Protein AF-A0A397DDW4-F1 (afdb_monomer_lite)

Organism: Aphanomyces astaci (NCBI:txid112090)

InterPro domains:
  IPR008775 Phytanoyl-CoA dioxygenase-like [PF05721] (124-252)
  IPR036397 Ribonuclease H superfamily [G3DSA:3.30.420.10] (404-683)

Radius of gyration: 36.3 Å; chains: 1; bounding box: 91×103×100 Å

Secondary structure (DSSP, 8-state):
-----TTTTT-------TTTHHHHHHHSS-HHHHHHHHHHSEEEETTSS-HHHHHHHHHHHHHHHHHTT--TT-GGG--S------EESTTT-TTTTTT--HHHHHHHHHHH-TT-B-GGGSSEE---TT-SSEE-TT-SS-SBEEEEESS-B-TTS-PPEE-TTHHHHHHHHHHHTTTT-EE------SS-----TT--S----HHHHHHHHHHHHTTTS-EE--B-TT-EEEE-TT--EE-----SSS---EE---B-BSS----S-TTSS------S----PPPPHHHHHHHHHHHSPPSS--HHHHHHHHHHHS-------------PPPSS---HHHHHHHHHHHHHHHHTT----HHHHHHHHHHTTS----TT-HHHHHHHHHHHHHHHHHTT---S---S-------HHHHHHHHHHHHHHHHHHHSSSPPPEEEEEEEEEETT-PPSS-S---TT---PPPPSSTT-EEEEEEEEEE-SSS--EEEEEEEEEESEETTEEPS-GGGTS-HHHHHHHHHHHHHHHHHTT-SS-EEEE---TTTTPPPTTS--TTS-HHHHHHHHHHTT--S--TTS-HHHHHHHHHHHHHHH---HHHHHHHTTT-EEEEPPTT-GGG-THHHHHHHHHHHHHHT--TT--HHHHHHHHHHHHHT--HHHHHHHHHHHHHHHHHHHHHHHHHHHHHHTTSSS-----------------------

pLDDT: mean 77.83, std 20.68, range [26.73, 97.94]

Foldseek 3Di:
DDDDDPVCVVPPDDDDDPVVVVVLLPQQDDPVQLVCCLQFQKGKDALLADLVLLVVVVVVVQVVVVVVVQHQPDCVSDDPDDDDQDFAFVVVPPPQVRLNRPSNLNNLCQFQNNPFWDPRLSGQHDDDAQQPDFDALFFQQFRKKKKAWSAFFDVQQWAKKWQTPQLLVLLVVRVVCPPPGWHAHHPPDDDPDPPQPPPPSDPHTRSCVVSVVVCVVRVVRIDGDGHHHSMMMIGQSSIDIDTGDRPDPHDTDMGIGGMGTPDTADQDWPPDDDDDPDDDDPPRDDHRSSSSSSNVSVVPDPPDPDVVVQVVCCVVPVDDDDDDPDDPPDPPCQQQHPDPVLVVQLVVVVVVCVVVVHDDDLVNSLVSCVVVVRHDADPVDPVRVVVSSVSSVVVCVVVVNDDDDDPDDPPPPQPPVLVVLLVVQLVVVLCQCPDPVHAKEKFKDKDKDALQQAPPPPDDDDPPDPDDDDQPPPQKMKIWIWIWIDRPDLFIDIFLIDIDIAADDPNHGDNDRVVVVALVVVLVSLLRRVVVCVVVVHQEYEYEYAPDPSQFAFDPPQDDLPDDLVVLVVLCVVVVNPPDDSPDDSVVSCVSSVVVCVVPTGGPSQVVQVVSNYHYRHDRPPPCLLRLVVVVVVQLSNQLNNPDDSPRDPVNSVVSSVVSVVPPDRNNSVSSNVSSSVVSVVVVVVVVVVVVVVVVVPDPDPDDDDDDDDDDDDDDDDDDDDD

Sequence (723 aa):
MGSTSVQDIIDGNESKDDSQDAEDEEIGLSAEEVAHFIEHGYVLLRNAFPVDTAAACRDFLWNRIEQDGVKQHDCATWPEKHWISESYDDTTGSPWTEVLTPRLKRAMDQVCGEDRWIPSDLTCHWHVDGARYIHHIDSKESGLLPIFLFSDIAPGDGGTALAPGSHKHVAHILAAAKPHGLKGTHETSRGNIPKIPNMTSREGGQVSAAAKGWVNQHKKSWVEVQGRAGDVMLTHPFLIHARSKNCGATVRFMCNPNVGLKEPMQLSHAGQDGEDKDGENSS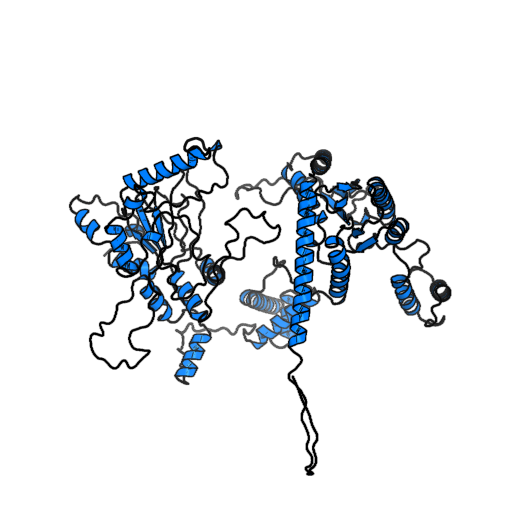SRKHSPVEAAIVQALSEPSTENDRTSVLAEYLATHNLSVVQPPSYTTKHHSRVSDTHAVRALVQRFIRDRCVTRTRTVAKDVLSYLVENHVVAVDDRKVKDYAACLRAVQVFLANQGYERGKRTSTTAYRISKAHEEARDAYVGIMVPTVTHVPRRPVVYLDESFIHHHYSRHSDSLYDPTDDVTTKPKHKGRRYCFIAGILDDGSDVSHLLGLDIFVGGKKNGKVVKDYHSMFNHNYFVQWFGKLLDEVDELGWSSAVFVMDNAKYHKGKPKSTPKETLRKSDLYQACVDNTLTDVAPTDLKSAIWKTLKKHLDEHVLPVVVTMAQARGHHVVYAAPGFSELQPIEIVWANVKGTVGRAYTSTTTFQDVLDRLERAFFELDSEVICNTIKSSTAKLLDLDRTLREAEGVEADGCDEDRNSETSTNDDTSSSSECSGSDN

Structure (mmCIF, N/CA/C/O backbone):
data_AF-A0A397DDW4-F1
#
_entry.id   AF-A0A397DDW4-F1
#
loop_
_atom_site.group_PDB
_atom_site.id
_atom_site.type_symbol
_atom_site.label_atom_id
_atom_site.label_alt_id
_atom_site.label_comp_id
_atom_site.label_asym_id
_atom_site.label_entity_id
_atom_site.label_seq_id
_atom_site.pdbx_PDB_ins_code
_atom_site.Cartn_x
_atom_site.Cartn_y
_atom_site.Cartn_z
_atom_site.occupancy
_atom_site.B_iso_or_equiv
_atom_site.auth_seq_id
_atom_site.auth_comp_id
_atom_site.auth_asym_id
_atom_site.auth_atom_id
_atom_site.pdbx_PDB_model_num
ATOM 1 N N . MET A 1 1 ? 53.591 11.731 -21.687 1.00 35.41 1 MET A N 1
ATOM 2 C CA . MET A 1 1 ? 52.974 10.414 -21.435 1.00 35.41 1 MET A CA 1
ATOM 3 C C . MET A 1 1 ? 51.626 10.704 -20.807 1.00 35.41 1 MET A C 1
ATOM 5 O O . MET A 1 1 ? 51.575 11.033 -19.630 1.00 35.41 1 MET A O 1
ATOM 9 N N . GLY A 1 2 ? 50.605 10.842 -21.654 1.00 32.03 2 GLY A N 1
ATOM 10 C CA . GLY A 1 2 ? 49.288 11.349 -21.270 1.00 32.03 2 GLY A CA 1
ATOM 11 C C . GLY A 1 2 ? 48.412 10.236 -20.709 1.00 32.03 2 GLY A C 1
ATOM 12 O O . GLY A 1 2 ? 48.435 9.125 -21.224 1.00 32.03 2 GLY A O 1
ATOM 13 N N . SER A 1 3 ? 47.691 10.554 -19.637 1.00 30.75 3 SER A N 1
ATOM 14 C CA . SER A 1 3 ? 46.669 9.719 -19.012 1.00 30.75 3 SER A CA 1
ATOM 15 C C . SER A 1 3 ? 45.370 9.869 -19.799 1.00 30.75 3 SER A C 1
ATOM 17 O O . SER A 1 3 ? 44.805 10.960 -19.807 1.00 30.75 3 SER A O 1
ATOM 19 N N . THR A 1 4 ? 44.909 8.801 -20.441 1.00 28.25 4 THR A N 1
ATOM 20 C CA . THR A 1 4 ? 43.599 8.739 -21.106 1.00 28.25 4 THR A CA 1
ATOM 21 C C . THR A 1 4 ? 42.495 8.647 -20.047 1.00 28.25 4 THR A C 1
ATOM 23 O O . THR A 1 4 ? 42.625 7.890 -19.083 1.00 28.25 4 THR A O 1
ATOM 26 N N . SER A 1 5 ? 41.451 9.466 -20.170 1.00 31.28 5 SER A N 1
ATOM 27 C CA . SER A 1 5 ? 40.314 9.523 -19.242 1.00 31.28 5 SER A CA 1
ATOM 28 C C . SER A 1 5 ? 39.250 8.497 -19.641 1.00 31.28 5 SER A C 1
ATOM 30 O O . SER A 1 5 ? 39.088 8.195 -20.816 1.00 31.28 5 SER A O 1
ATOM 32 N N . VAL A 1 6 ? 38.464 8.002 -18.678 1.00 37.81 6 VAL A N 1
ATOM 33 C CA . VAL A 1 6 ? 37.335 7.063 -18.885 1.00 37.81 6 VAL A CA 1
ATOM 34 C C . VAL A 1 6 ? 36.283 7.603 -19.873 1.00 37.81 6 VAL A C 1
ATOM 36 O O . VAL A 1 6 ? 35.559 6.829 -20.490 1.00 37.81 6 VAL A O 1
ATOM 39 N N . GLN A 1 7 ? 36.239 8.922 -20.085 1.00 35.97 7 GLN A N 1
ATOM 40 C CA . GLN A 1 7 ? 35.369 9.554 -21.079 1.00 35.97 7 GLN A CA 1
ATOM 41 C C . GLN A 1 7 ? 35.838 9.317 -22.530 1.00 35.97 7 GLN A C 1
ATOM 43 O O . GLN A 1 7 ? 35.014 9.240 -23.434 1.00 35.97 7 GLN A O 1
ATOM 48 N N . ASP A 1 8 ? 37.138 9.108 -22.755 1.00 35.19 8 ASP A N 1
ATOM 49 C CA . ASP A 1 8 ? 37.711 8.958 -24.101 1.00 35.19 8 ASP A CA 1
ATOM 50 C C . ASP A 1 8 ? 37.418 7.572 -24.715 1.00 35.19 8 ASP A C 1
ATOM 52 O O . ASP A 1 8 ? 37.477 7.406 -25.929 1.00 35.19 8 ASP A O 1
ATOM 56 N N . ILE A 1 9 ? 37.046 6.580 -23.895 1.00 44.28 9 ILE A N 1
ATOM 57 C CA . ILE A 1 9 ? 36.555 5.264 -24.356 1.00 44.28 9 ILE A CA 1
ATOM 58 C C . ILE A 1 9 ? 35.081 5.356 -24.801 1.00 44.28 9 ILE A C 1
ATOM 60 O O . ILE A 1 9 ? 34.620 4.575 -25.632 1.00 44.28 9 ILE A O 1
ATOM 64 N N . ILE A 1 10 ? 34.335 6.336 -24.279 1.00 40.19 10 ILE A N 1
ATOM 65 C CA . ILE A 1 10 ? 32.911 6.539 -24.577 1.00 40.19 10 ILE A CA 1
ATOM 66 C C . ILE A 1 10 ? 32.726 7.364 -25.865 1.00 40.19 10 ILE A C 1
ATOM 68 O O . ILE A 1 10 ? 31.814 7.070 -26.640 1.00 40.19 10 ILE A O 1
ATOM 72 N N . ASP A 1 11 ? 33.628 8.315 -26.141 1.00 34.88 11 ASP A N 1
ATOM 73 C CA . ASP A 1 11 ? 33.507 9.299 -27.231 1.00 34.88 11 ASP A CA 1
ATOM 74 C C . ASP A 1 11 ? 34.416 9.035 -28.456 1.00 34.88 11 ASP A C 1
ATOM 76 O O . ASP A 1 11 ? 34.751 9.963 -29.194 1.00 34.88 11 ASP A O 1
ATOM 80 N N . GLY A 1 12 ? 34.806 7.781 -28.718 1.00 32.56 12 GLY A N 1
ATOM 81 C CA . GLY A 1 12 ? 35.641 7.393 -29.866 1.00 32.56 12 GLY A CA 1
ATOM 82 C C . GLY A 1 12 ? 34.987 7.654 -31.232 1.00 32.56 12 GLY A C 1
ATOM 83 O O . GLY A 1 12 ? 34.450 6.745 -31.858 1.00 32.56 12 GLY A O 1
ATOM 84 N N . ASN A 1 13 ? 35.035 8.901 -31.695 1.00 39.44 13 ASN A N 1
ATOM 85 C CA . ASN A 1 13 ? 34.638 9.329 -33.030 1.00 39.44 13 ASN A CA 1
ATOM 86 C C . ASN A 1 13 ? 35.902 9.476 -33.890 1.00 39.44 13 ASN A C 1
ATOM 88 O O . ASN A 1 13 ? 36.401 10.580 -34.096 1.00 39.44 13 ASN A O 1
ATOM 92 N N . GLU A 1 14 ? 36.432 8.354 -34.373 1.00 34.91 14 GLU A N 1
ATOM 93 C CA . GLU A 1 14 ? 37.382 8.346 -35.485 1.00 34.91 14 GLU A CA 1
ATOM 94 C C . GLU A 1 14 ? 36.727 7.648 -36.675 1.00 34.91 14 GLU A C 1
ATOM 96 O O . GLU A 1 14 ? 36.170 6.558 -36.556 1.00 34.91 14 GLU A O 1
ATOM 101 N N . SER A 1 15 ? 36.754 8.320 -37.825 1.00 40.53 15 SER A N 1
ATOM 102 C CA . SER A 1 15 ? 36.339 7.777 -39.115 1.00 40.53 15 SER A CA 1
ATOM 103 C C . SER A 1 15 ? 37.179 6.538 -39.434 1.00 40.53 15 SER A C 1
ATOM 105 O O . SER A 1 15 ? 38.348 6.681 -39.801 1.00 40.53 15 SER A O 1
ATOM 107 N N . LYS A 1 16 ? 36.603 5.345 -39.257 1.00 35.72 16 LYS A N 1
ATOM 108 C CA . LYS A 1 16 ? 37.240 4.072 -39.603 1.00 35.72 16 LYS A CA 1
ATOM 109 C C . LYS A 1 16 ? 37.027 3.734 -41.079 1.00 35.72 16 LYS A C 1
ATOM 111 O O . LYS A 1 16 ? 36.010 4.074 -41.672 1.00 35.72 16 LYS A O 1
ATOM 116 N N . ASP A 1 17 ? 38.068 3.130 -41.635 1.00 35.28 17 ASP A N 1
ATOM 117 C CA . ASP A 1 17 ? 38.225 2.653 -43.006 1.00 35.28 17 ASP A CA 1
ATOM 118 C C . ASP A 1 17 ? 37.384 1.380 -43.229 1.00 35.28 17 ASP A C 1
ATOM 120 O O . ASP A 1 17 ? 37.398 0.496 -42.372 1.00 35.28 17 ASP A O 1
ATOM 124 N N . ASP A 1 18 ? 36.702 1.257 -44.376 1.00 39.84 18 ASP A N 1
ATOM 125 C CA . ASP A 1 18 ? 35.779 0.147 -44.731 1.00 39.84 18 ASP A CA 1
ATOM 126 C C . ASP A 1 18 ? 36.441 -1.255 -44.678 1.00 39.84 18 ASP A C 1
ATOM 128 O O . ASP A 1 18 ? 35.776 -2.285 -44.781 1.00 39.84 18 ASP A O 1
ATOM 132 N N . SER A 1 19 ? 37.770 -1.322 -44.535 1.00 42.03 19 SER A N 1
ATOM 133 C CA . SER A 1 19 ? 38.543 -2.560 -44.396 1.00 42.03 19 SER A CA 1
ATOM 134 C C . SER A 1 19 ? 38.535 -3.147 -42.974 1.00 42.03 19 SER A C 1
ATOM 136 O O . SER A 1 19 ? 38.816 -4.333 -42.809 1.00 42.03 19 SER A O 1
ATOM 138 N N . GLN A 1 20 ? 38.186 -2.349 -41.957 1.00 44.66 20 GLN A N 1
ATOM 139 C CA . GLN A 1 20 ? 38.229 -2.729 -40.539 1.00 44.66 20 GLN A CA 1
ATOM 140 C C . GLN A 1 20 ? 36.909 -3.340 -40.036 1.00 44.66 20 GLN A C 1
ATOM 142 O O . GLN A 1 20 ? 36.914 -4.139 -39.100 1.00 44.66 20 GLN A O 1
ATOM 147 N N . ASP A 1 21 ? 35.793 -3.039 -40.707 1.00 45.31 21 ASP A N 1
ATOM 148 C CA . ASP A 1 21 ? 34.467 -3.573 -40.374 1.00 45.31 21 ASP A CA 1
ATOM 149 C C . ASP A 1 21 ? 34.369 -5.096 -40.593 1.00 45.31 21 ASP A C 1
ATOM 151 O O . ASP A 1 21 ? 33.673 -5.785 -39.848 1.00 45.31 21 ASP A O 1
ATOM 155 N N . ALA A 1 22 ? 35.129 -5.651 -41.546 1.00 45.62 22 ALA A N 1
ATOM 156 C CA . ALA A 1 22 ? 35.159 -7.092 -41.811 1.00 45.62 22 ALA A CA 1
ATOM 157 C C . ALA A 1 22 ? 35.929 -7.902 -40.743 1.00 45.62 22 ALA A C 1
ATOM 159 O O . ALA A 1 22 ? 35.551 -9.037 -40.455 1.00 45.62 22 ALA A O 1
ATOM 160 N N . GLU A 1 23 ? 36.980 -7.333 -40.133 1.00 48.09 23 GLU A N 1
ATOM 161 C CA . GLU A 1 23 ? 37.709 -7.965 -39.015 1.00 48.09 23 GLU A CA 1
ATOM 162 C C . GLU A 1 23 ? 36.935 -7.826 -37.691 1.00 48.09 23 GLU A C 1
ATOM 164 O O . GLU A 1 23 ? 36.869 -8.775 -36.905 1.00 48.09 23 GLU A O 1
ATOM 169 N N . ASP A 1 24 ? 36.277 -6.681 -37.463 1.00 51.22 24 ASP A N 1
ATOM 170 C CA . ASP A 1 24 ? 35.440 -6.450 -36.279 1.00 51.22 24 ASP A CA 1
ATOM 171 C C . ASP A 1 24 ? 34.172 -7.342 -36.290 1.00 51.22 24 ASP A C 1
ATOM 173 O O . ASP A 1 24 ? 33.720 -7.790 -35.230 1.00 51.22 24 ASP A O 1
ATOM 177 N N . GLU A 1 25 ? 33.608 -7.671 -37.462 1.00 51.16 25 GLU A N 1
ATOM 178 C CA . GLU A 1 25 ? 32.506 -8.639 -37.586 1.00 51.16 25 GLU A CA 1
ATOM 179 C C . GLU A 1 25 ? 32.879 -10.045 -37.083 1.00 51.16 25 GLU A C 1
ATOM 181 O O . GLU A 1 25 ? 32.011 -10.748 -36.555 1.00 51.16 25 GLU A O 1
ATOM 186 N N . GLU A 1 26 ? 34.145 -10.467 -37.184 1.00 60.19 26 GLU A N 1
ATOM 187 C CA . GLU A 1 26 ? 34.597 -11.828 -36.858 1.00 60.19 26 GLU A CA 1
ATOM 188 C C . GLU A 1 26 ? 34.862 -12.061 -35.357 1.00 60.19 26 GLU A C 1
ATOM 190 O O . GLU A 1 26 ? 34.679 -13.179 -34.872 1.00 60.19 26 GLU A O 1
ATOM 195 N N . ILE A 1 27 ? 35.214 -11.021 -34.593 1.00 74.81 27 ILE A N 1
ATOM 196 C CA . ILE A 1 27 ? 35.780 -11.164 -33.235 1.00 74.81 27 ILE A CA 1
ATOM 197 C C . ILE A 1 27 ? 34.718 -11.225 -32.117 1.00 74.81 27 ILE A C 1
ATOM 199 O O . ILE A 1 27 ? 34.970 -11.815 -31.065 1.00 74.81 27 ILE A O 1
ATOM 203 N N . GLY A 1 28 ? 33.511 -10.685 -32.328 1.00 87.31 28 GLY A N 1
ATOM 204 C CA . GLY A 1 28 ? 32.496 -10.584 -31.268 1.00 87.31 28 GLY A CA 1
ATOM 205 C C . GLY A 1 28 ? 32.847 -9.472 -30.272 1.00 87.31 28 GLY A C 1
ATOM 206 O O . GLY A 1 28 ? 32.670 -8.299 -30.605 1.00 87.31 28 GLY A O 1
ATOM 207 N N . LEU A 1 29 ? 33.327 -9.853 -29.081 1.00 93.19 29 LEU A N 1
ATOM 208 C CA . LEU A 1 29 ? 33.891 -8.983 -28.040 1.00 93.19 29 LEU A CA 1
ATOM 209 C C . LEU A 1 29 ? 35.424 -9.063 -28.006 1.00 93.19 29 LEU A C 1
ATOM 211 O O . LEU A 1 29 ? 36.008 -10.148 -28.102 1.00 93.19 29 LEU A O 1
ATOM 215 N N . SER A 1 30 ? 36.078 -7.925 -27.778 1.00 93.00 30 SER A N 1
ATOM 216 C CA . SER A 1 30 ? 37.514 -7.852 -27.499 1.00 93.00 30 SER A CA 1
ATOM 217 C C . SER A 1 30 ? 37.864 -8.407 -26.108 1.00 93.00 30 SER A C 1
ATOM 219 O O . SER A 1 30 ? 37.010 -8.595 -25.236 1.00 93.00 30 SER A O 1
ATOM 221 N N . ALA A 1 31 ? 39.154 -8.646 -25.856 1.00 91.44 31 ALA A N 1
ATOM 222 C CA . ALA A 1 31 ? 39.618 -9.075 -24.537 1.00 91.44 31 ALA A CA 1
ATOM 223 C C . ALA A 1 31 ? 39.354 -8.012 -23.451 1.00 91.44 31 ALA A C 1
ATOM 225 O O . ALA A 1 31 ? 39.009 -8.358 -22.320 1.00 91.44 31 ALA A O 1
ATOM 226 N N . GLU A 1 32 ? 39.486 -6.728 -23.791 1.00 92.56 32 GLU A N 1
ATOM 227 C CA . GLU A 1 32 ? 39.177 -5.601 -22.907 1.00 92.56 32 GLU A CA 1
ATOM 228 C C . GLU A 1 32 ? 37.679 -5.511 -22.610 1.00 92.56 32 GLU A C 1
ATOM 230 O O . GLU A 1 32 ? 37.295 -5.275 -21.467 1.00 92.56 32 GLU A O 1
ATOM 235 N N . GLU A 1 33 ? 36.833 -5.746 -23.611 1.00 95.50 33 GLU A N 1
ATOM 236 C CA . GLU A 1 33 ? 35.376 -5.778 -23.466 1.00 95.50 33 GLU A CA 1
ATOM 237 C C . GLU A 1 33 ? 34.919 -6.925 -22.556 1.00 95.50 33 GLU A C 1
ATOM 239 O O . GLU A 1 33 ? 34.090 -6.725 -21.664 1.00 95.50 33 GLU A O 1
ATOM 244 N N . VAL A 1 34 ? 35.521 -8.109 -22.701 1.00 95.50 34 VAL A N 1
ATOM 245 C CA . VAL A 1 34 ? 35.291 -9.242 -21.792 1.00 95.50 34 VAL A CA 1
ATOM 246 C C . VAL A 1 34 ? 35.760 -8.914 -20.371 1.00 95.50 34 VAL A C 1
ATOM 248 O O . VAL A 1 34 ? 35.040 -9.185 -19.408 1.00 95.50 34 VAL A O 1
ATOM 251 N N . ALA A 1 35 ? 36.936 -8.301 -20.210 1.00 94.06 35 ALA A N 1
ATOM 252 C CA . ALA A 1 35 ? 37.432 -7.889 -18.896 1.00 94.06 35 ALA A CA 1
ATOM 253 C C . ALA A 1 35 ? 36.522 -6.831 -18.245 1.00 94.06 35 ALA A C 1
ATOM 255 O O . ALA A 1 35 ? 36.223 -6.922 -17.053 1.00 94.06 35 ALA A O 1
ATOM 256 N N . HIS A 1 36 ? 36.021 -5.871 -19.029 1.00 94.88 36 HIS A N 1
ATOM 257 C CA . HIS A 1 36 ? 35.055 -4.872 -18.578 1.00 94.88 36 HIS A CA 1
ATOM 258 C C . HIS A 1 36 ? 33.743 -5.526 -18.127 1.00 94.88 36 HIS A C 1
ATOM 260 O O . HIS A 1 36 ? 33.211 -5.172 -17.073 1.00 94.88 36 HIS A O 1
ATOM 266 N N . PHE A 1 37 ? 33.237 -6.509 -18.878 1.00 97.00 37 PHE A N 1
ATOM 267 C CA . PHE A 1 37 ? 32.050 -7.270 -18.493 1.00 97.00 37 PHE A CA 1
ATOM 268 C C . PHE A 1 37 ? 32.241 -7.995 -17.156 1.00 97.00 37 PHE A C 1
ATOM 270 O O . PHE A 1 37 ? 31.369 -7.910 -16.294 1.00 97.00 37 PHE A O 1
ATOM 277 N N . ILE A 1 38 ? 33.381 -8.658 -16.943 1.00 95.56 38 ILE A N 1
ATOM 278 C CA . ILE A 1 38 ? 33.684 -9.346 -15.677 1.00 95.56 38 ILE A CA 1
ATOM 279 C C . ILE A 1 38 ? 33.717 -8.345 -14.514 1.00 95.56 38 ILE A C 1
ATOM 281 O O . ILE A 1 38 ? 33.096 -8.564 -13.468 1.00 95.56 38 ILE A O 1
ATOM 285 N N . GLU A 1 39 ? 34.398 -7.214 -14.705 1.00 94.12 39 GLU A N 1
ATOM 286 C CA . GLU A 1 39 ? 34.600 -6.227 -13.648 1.00 94.12 39 GLU A CA 1
ATOM 287 C C . GLU A 1 39 ? 33.316 -5.468 -13.293 1.00 94.12 39 GLU A C 1
ATOM 289 O O . GLU A 1 39 ? 32.960 -5.346 -12.118 1.00 94.12 39 GLU A O 1
ATOM 294 N N . HIS A 1 40 ? 32.591 -4.984 -14.301 1.00 94.00 40 HIS A N 1
ATOM 295 C CA . HIS A 1 40 ? 31.468 -4.063 -14.125 1.00 94.00 40 HIS A CA 1
ATOM 296 C C . HIS A 1 40 ? 30.095 -4.718 -14.289 1.00 94.00 40 HIS A C 1
ATOM 298 O O . HIS A 1 40 ? 29.095 -4.143 -13.851 1.00 94.00 40 HIS A O 1
ATOM 304 N N . GLY A 1 41 ? 30.045 -5.926 -14.850 1.00 95.06 41 GLY A N 1
ATOM 305 C CA . GLY A 1 41 ? 28.834 -6.720 -15.047 1.00 95.06 41 GLY A CA 1
ATOM 306 C C . GLY A 1 41 ? 28.053 -6.360 -16.309 1.00 95.06 41 GLY A C 1
ATOM 307 O O . GLY A 1 41 ? 26.930 -6.826 -16.466 1.00 95.06 41 GLY A O 1
ATOM 308 N N . TYR A 1 42 ? 28.597 -5.521 -17.192 1.00 97.06 42 TYR A N 1
ATOM 309 C CA . TYR A 1 42 ? 27.965 -5.172 -18.464 1.00 97.06 42 TYR A CA 1
ATOM 310 C C . TYR A 1 42 ? 28.994 -4.794 -19.535 1.00 97.06 42 TYR A C 1
ATOM 312 O O . TYR A 1 42 ? 30.112 -4.388 -19.207 1.00 97.06 42 TYR A O 1
ATOM 320 N N . VAL A 1 43 ? 28.607 -4.898 -20.807 1.00 97.25 43 VAL A N 1
ATOM 321 C CA . VAL A 1 43 ? 29.379 -4.408 -21.958 1.00 97.25 43 VAL A CA 1
ATOM 322 C C . VAL A 1 43 ? 28.456 -4.078 -23.133 1.00 97.25 43 VAL A C 1
ATOM 324 O O . VAL A 1 43 ? 27.456 -4.763 -23.349 1.00 97.25 43 VAL A O 1
ATOM 327 N N . LEU A 1 44 ? 28.769 -3.017 -23.880 1.00 96.38 44 LEU A N 1
ATOM 328 C CA . LEU A 1 44 ? 28.002 -2.597 -25.053 1.00 96.38 44 LEU A CA 1
ATOM 329 C C . LEU A 1 44 ? 28.623 -3.191 -26.319 1.00 96.38 44 LEU A C 1
ATOM 331 O O . LEU A 1 44 ? 29.704 -2.774 -26.720 1.00 96.38 44 LEU A O 1
ATOM 335 N N . LEU A 1 45 ? 27.914 -4.104 -26.978 1.00 96.12 45 LEU A N 1
ATOM 336 C CA . LEU A 1 45 ? 28.268 -4.574 -28.312 1.00 96.12 45 LEU A CA 1
ATOM 337 C C . LEU A 1 45 ? 27.700 -3.593 -29.342 1.00 96.12 45 LEU A C 1
ATOM 339 O O . LEU A 1 45 ? 26.495 -3.587 -29.614 1.00 96.12 45 LEU A O 1
ATOM 343 N N . ARG A 1 46 ? 28.570 -2.739 -29.886 1.00 94.19 46 ARG A N 1
ATOM 344 C CA . ARG A 1 46 ? 28.186 -1.762 -30.912 1.00 94.19 46 ARG A CA 1
ATOM 345 C C . ARG A 1 46 ? 27.890 -2.446 -32.242 1.00 94.19 46 ARG A C 1
ATOM 347 O O . ARG A 1 46 ? 28.587 -3.391 -32.607 1.00 94.19 46 ARG A O 1
ATOM 354 N N . ASN A 1 47 ? 26.896 -1.935 -32.969 1.00 92.62 47 ASN A N 1
ATOM 355 C CA . ASN A 1 47 ? 26.474 -2.451 -34.275 1.00 92.62 47 ASN A CA 1
ATOM 356 C C . ASN A 1 47 ? 26.263 -3.979 -34.253 1.00 92.62 47 ASN A C 1
ATOM 358 O O . ASN A 1 47 ? 26.674 -4.697 -35.164 1.00 92.62 47 ASN A O 1
ATOM 362 N N . ALA A 1 48 ? 25.659 -4.493 -33.179 1.00 94.12 48 ALA A N 1
ATOM 363 C CA . ALA A 1 48 ? 25.394 -5.917 -33.011 1.00 94.12 48 ALA A CA 1
ATOM 364 C C . ALA A 1 48 ? 24.467 -6.460 -34.109 1.00 94.12 48 ALA A C 1
ATOM 366 O O . ALA A 1 48 ? 24.592 -7.621 -34.496 1.00 94.12 48 ALA A O 1
ATOM 367 N N . PHE A 1 49 ? 23.559 -5.628 -34.620 1.00 94.31 49 PHE A N 1
ATOM 368 C CA . PHE A 1 49 ? 22.715 -5.911 -35.777 1.00 94.31 49 PHE A CA 1
ATOM 369 C C . PHE A 1 49 ? 22.475 -4.638 -36.611 1.00 94.31 49 PHE A C 1
ATOM 371 O O . PHE A 1 49 ? 22.666 -3.532 -36.100 1.00 94.31 49 PHE A O 1
ATOM 378 N N . PRO A 1 50 ? 22.077 -4.758 -37.893 1.00 95.25 50 PRO A N 1
ATOM 379 C CA . PRO A 1 50 ? 21.936 -3.601 -38.773 1.00 95.25 50 PRO A CA 1
ATOM 380 C C . PRO A 1 50 ? 20.904 -2.579 -38.279 1.00 95.25 50 PRO A C 1
ATOM 382 O O . PRO A 1 50 ? 19.822 -2.932 -37.801 1.00 95.25 50 PRO A O 1
ATOM 385 N N . VAL A 1 51 ? 21.201 -1.293 -38.488 1.00 95.12 51 VAL A N 1
ATOM 386 C CA . VAL A 1 51 ? 20.293 -0.173 -38.171 1.00 95.12 51 VAL A CA 1
ATOM 387 C C . VAL A 1 51 ? 18.957 -0.306 -38.915 1.00 95.12 51 VAL A C 1
ATOM 389 O O . VAL A 1 51 ? 17.904 0.012 -38.360 1.00 95.12 51 VAL A O 1
ATOM 392 N N . ASP A 1 52 ? 18.982 -0.826 -40.143 1.00 95.62 52 ASP A N 1
ATOM 393 C CA . ASP A 1 52 ? 17.779 -1.063 -40.947 1.00 95.62 52 ASP A CA 1
ATOM 394 C C . ASP A 1 52 ? 16.907 -2.180 -40.358 1.00 95.62 52 ASP A C 1
ATOM 396 O O . ASP A 1 52 ? 15.684 -2.048 -40.316 1.00 95.62 52 ASP A O 1
ATOM 400 N N . THR A 1 53 ? 17.513 -3.236 -39.803 1.00 94.56 53 THR A N 1
ATOM 401 C CA . THR A 1 53 ? 16.789 -4.270 -39.049 1.00 94.56 53 THR A CA 1
ATOM 402 C C . THR A 1 53 ? 16.158 -3.667 -37.792 1.00 94.56 53 THR A C 1
ATOM 404 O O . THR A 1 53 ? 14.990 -3.926 -37.501 1.00 94.56 53 THR A O 1
ATOM 407 N N . ALA A 1 54 ? 16.873 -2.786 -37.080 1.00 94.69 54 ALA A N 1
ATOM 408 C CA . ALA A 1 54 ? 16.307 -2.051 -35.949 1.00 94.69 54 ALA A CA 1
ATOM 409 C C . ALA A 1 54 ? 15.101 -1.189 -36.364 1.00 94.69 54 ALA A C 1
ATOM 411 O O . ALA A 1 54 ? 14.099 -1.146 -35.649 1.00 94.69 54 ALA A O 1
ATOM 412 N N . ALA A 1 55 ? 15.177 -0.527 -37.523 1.00 95.75 55 ALA A N 1
ATOM 413 C CA . ALA A 1 55 ? 14.072 0.243 -38.086 1.00 95.75 55 ALA A CA 1
ATOM 414 C C . ALA A 1 55 ? 12.867 -0.637 -38.430 1.00 95.75 55 ALA A C 1
ATOM 416 O O . ALA A 1 55 ? 11.760 -0.328 -37.994 1.00 95.75 55 ALA A O 1
ATOM 417 N N . ALA A 1 56 ? 13.091 -1.773 -39.092 1.00 94.62 56 ALA A N 1
ATOM 418 C CA . ALA A 1 56 ? 12.040 -2.732 -39.407 1.00 94.62 56 ALA A CA 1
ATOM 419 C C . ALA A 1 56 ? 11.337 -3.260 -38.142 1.00 94.62 56 ALA A C 1
ATOM 421 O O . ALA A 1 56 ? 10.110 -3.363 -38.122 1.00 94.62 56 ALA A O 1
ATOM 422 N N . CYS A 1 57 ? 12.079 -3.531 -37.059 1.00 92.44 57 CYS A N 1
ATOM 423 C CA . CYS A 1 57 ? 11.490 -3.907 -35.768 1.00 92.44 57 CYS A CA 1
ATOM 424 C C . CYS A 1 57 ? 10.601 -2.793 -35.191 1.00 92.44 57 CYS A C 1
ATOM 426 O O . CYS A 1 57 ? 9.501 -3.070 -34.708 1.00 92.44 57 CYS A O 1
ATOM 428 N N . ARG A 1 58 ? 11.041 -1.525 -35.245 1.00 93.56 58 ARG A N 1
ATOM 429 C CA . ARG A 1 58 ? 10.223 -0.383 -34.789 1.00 93.56 58 ARG A CA 1
ATOM 430 C C . ARG A 1 58 ? 8.947 -0.241 -35.611 1.00 93.56 58 ARG A C 1
ATOM 432 O O . ARG A 1 58 ? 7.883 -0.058 -35.027 1.00 93.56 58 ARG A O 1
ATOM 439 N N . ASP A 1 59 ? 9.050 -0.345 -36.931 1.00 94.00 59 ASP A N 1
ATOM 440 C CA . ASP A 1 59 ? 7.905 -0.231 -37.835 1.00 94.00 59 ASP A CA 1
ATOM 441 C C . ASP A 1 59 ? 6.907 -1.366 -37.589 1.00 94.00 59 ASP A C 1
ATOM 443 O O . ASP A 1 59 ? 5.701 -1.132 -37.512 1.00 94.00 59 ASP A O 1
ATOM 447 N N . PHE A 1 60 ? 7.397 -2.591 -37.372 1.00 92.19 60 PHE A N 1
ATOM 448 C CA . PHE A 1 60 ? 6.567 -3.730 -36.983 1.00 92.19 60 PHE A CA 1
ATOM 449 C C . PHE A 1 60 ? 5.789 -3.444 -35.689 1.00 92.19 60 PHE A C 1
ATOM 451 O O . PHE A 1 60 ? 4.573 -3.650 -35.630 1.00 92.19 60 PHE A O 1
ATOM 458 N N . LEU A 1 61 ? 6.470 -2.941 -34.654 1.00 90.94 61 LEU A N 1
ATOM 459 C CA . LEU A 1 61 ? 5.842 -2.630 -33.370 1.00 90.94 61 LEU A CA 1
ATOM 460 C C . LEU A 1 61 ? 4.846 -1.476 -33.478 1.00 90.94 61 LEU A C 1
ATOM 462 O O . LEU A 1 61 ? 3.754 -1.584 -32.924 1.00 90.94 61 LEU A O 1
ATOM 466 N N . TRP A 1 62 ? 5.169 -0.407 -34.207 1.00 92.56 62 TRP A N 1
ATOM 467 C CA . TRP A 1 62 ? 4.225 0.685 -34.442 1.00 92.56 62 TRP A CA 1
ATOM 468 C C . TRP A 1 62 ? 2.980 0.207 -35.182 1.00 92.56 62 TRP A C 1
ATOM 470 O O . TRP A 1 62 ? 1.877 0.466 -34.711 1.00 92.56 62 TRP A O 1
ATOM 480 N N . ASN A 1 63 ? 3.136 -0.582 -36.248 1.00 91.94 63 ASN A N 1
ATOM 481 C CA . ASN A 1 63 ? 2.008 -1.163 -36.981 1.00 91.94 63 ASN A CA 1
ATOM 482 C C . ASN A 1 63 ? 1.109 -2.029 -36.088 1.00 91.94 63 ASN A C 1
ATOM 484 O O . ASN A 1 63 ? -0.106 -2.071 -36.287 1.00 91.94 63 ASN A O 1
ATOM 488 N N . ARG A 1 64 ? 1.680 -2.731 -35.100 1.00 90.44 64 ARG A N 1
ATOM 489 C CA . ARG A 1 64 ? 0.895 -3.486 -34.117 1.00 90.44 64 ARG A CA 1
ATOM 490 C C . ARG A 1 64 ? 0.202 -2.568 -33.111 1.00 90.44 64 ARG A C 1
ATOM 492 O O . ARG A 1 64 ? -0.985 -2.758 -32.863 1.00 90.44 64 ARG A O 1
ATOM 499 N N . ILE A 1 65 ? 0.916 -1.603 -32.536 1.00 91.12 65 ILE A N 1
ATOM 500 C CA . ILE A 1 65 ? 0.404 -0.662 -31.524 1.00 91.12 65 ILE A CA 1
ATOM 501 C C . ILE A 1 65 ? -0.722 0.215 -32.101 1.00 91.12 65 ILE A C 1
ATOM 503 O O . ILE A 1 65 ? -1.711 0.496 -31.422 1.00 91.12 65 ILE A O 1
ATOM 507 N N . GLU A 1 66 ? -0.630 0.581 -33.381 1.00 93.38 66 GLU A N 1
ATOM 508 C CA . GLU A 1 66 ? -1.671 1.340 -34.077 1.00 93.38 66 GLU A CA 1
ATOM 509 C C . GLU A 1 66 ? -3.003 0.587 -34.178 1.00 93.38 66 GLU A C 1
ATOM 511 O O . GLU A 1 66 ? -4.060 1.222 -34.131 1.00 93.38 66 GLU A O 1
ATOM 516 N N . GLN A 1 67 ? -2.987 -0.751 -34.236 1.00 91.25 67 GLN A N 1
ATOM 517 C CA . GLN A 1 67 ? -4.212 -1.568 -34.230 1.00 91.25 67 GLN A CA 1
ATOM 518 C C . GLN A 1 67 ? -4.991 -1.436 -32.914 1.00 91.25 67 GLN A C 1
ATOM 520 O O . GLN A 1 67 ? -6.212 -1.589 -32.912 1.00 91.25 67 GLN A O 1
ATOM 525 N N . ASP A 1 68 ? -4.311 -1.066 -31.825 1.00 91.62 68 ASP A N 1
ATOM 526 C CA . ASP A 1 68 ? -4.922 -0.808 -30.517 1.00 91.62 68 ASP A CA 1
ATOM 527 C C . ASP A 1 68 ? -5.325 0.671 -30.340 1.00 91.62 68 ASP A C 1
ATOM 529 O O . ASP A 1 68 ? -5.732 1.097 -29.258 1.00 91.62 68 ASP A O 1
ATOM 533 N N . GLY A 1 69 ? -5.237 1.472 -31.409 1.00 91.62 69 GLY A N 1
ATOM 534 C CA . GLY A 1 69 ? -5.657 2.873 -31.440 1.00 91.62 69 GLY A CA 1
ATOM 535 C C . GLY A 1 69 ? -4.602 3.878 -30.969 1.00 91.62 69 GLY A C 1
ATOM 536 O O . GLY A 1 69 ? -4.915 5.065 -30.869 1.00 91.62 69 GLY A O 1
ATOM 537 N N . VAL A 1 70 ? -3.368 3.437 -30.708 1.00 93.00 70 VAL A N 1
ATOM 538 C CA . VAL A 1 70 ? -2.253 4.293 -30.277 1.00 93.00 70 VAL A CA 1
ATOM 539 C C . VAL A 1 70 ? -1.409 4.678 -31.492 1.00 93.00 70 VAL A C 1
ATOM 541 O O . VAL A 1 70 ? -0.709 3.851 -32.064 1.00 93.00 70 VAL A O 1
ATOM 544 N N . LYS A 1 71 ? -1.475 5.946 -31.902 1.00 90.69 71 LYS A N 1
ATOM 545 C CA . LYS A 1 71 ? -0.888 6.432 -33.160 1.00 90.69 71 LYS A CA 1
ATOM 546 C C . LYS A 1 71 ? 0.488 7.048 -32.953 1.00 90.69 71 LYS A C 1
ATOM 548 O O . LYS A 1 71 ? 0.636 7.941 -32.120 1.00 90.69 71 LYS A O 1
ATOM 553 N N . GLN A 1 72 ? 1.467 6.670 -33.775 1.00 89.75 72 GLN A N 1
ATOM 554 C CA . GLN A 1 72 ? 2.856 7.140 -33.652 1.00 89.75 72 GLN A CA 1
ATOM 555 C C . GLN A 1 72 ? 2.996 8.669 -33.660 1.00 89.75 72 GLN A C 1
ATOM 557 O O . GLN A 1 72 ? 3.813 9.229 -32.932 1.00 89.75 72 GLN A O 1
ATOM 562 N N . HIS A 1 73 ? 2.205 9.357 -34.481 1.00 89.56 73 HIS A N 1
ATOM 563 C CA . HIS A 1 73 ? 2.320 10.804 -34.691 1.00 89.56 73 HIS A CA 1
ATOM 564 C C . HIS A 1 73 ? 1.249 11.630 -33.961 1.00 89.56 73 HIS A C 1
ATOM 566 O O . HIS A 1 73 ? 1.121 12.824 -34.221 1.00 89.56 73 HIS A O 1
ATOM 572 N N . ASP A 1 74 ? 0.489 11.020 -33.046 1.00 89.62 74 ASP A N 1
ATOM 573 C CA . ASP A 1 74 ? -0.544 11.700 -32.259 1.00 89.62 74 ASP A CA 1
ATOM 574 C C . ASP A 1 74 ? -0.458 11.290 -30.784 1.00 89.62 74 ASP A C 1
ATOM 576 O O . ASP A 1 74 ? -1.085 10.324 -30.338 1.00 89.62 74 ASP A O 1
ATOM 580 N N . CYS A 1 75 ? 0.323 12.048 -30.010 1.00 87.56 75 CYS A N 1
ATOM 581 C CA . CYS A 1 75 ? 0.549 11.777 -28.591 1.00 87.56 75 CYS A CA 1
ATOM 582 C C . CYS A 1 75 ? -0.716 11.903 -27.728 1.00 87.56 75 CYS A C 1
ATOM 584 O O . CYS A 1 75 ? -0.733 11.379 -26.615 1.00 87.56 75 CYS A O 1
ATOM 586 N N . ALA A 1 76 ? -1.793 12.530 -28.224 1.00 90.62 76 ALA A N 1
ATOM 587 C CA . ALA A 1 76 ? -3.071 12.570 -27.513 1.00 90.62 76 ALA A CA 1
ATOM 588 C C . ALA A 1 76 ? -3.747 11.189 -27.448 1.00 90.62 76 ALA A C 1
ATOM 590 O O . ALA A 1 76 ? -4.600 10.964 -26.591 1.00 90.62 76 ALA A O 1
ATOM 591 N N . THR A 1 77 ? -3.352 10.256 -28.322 1.00 91.25 77 THR A N 1
ATOM 592 C CA . THR A 1 77 ? -3.833 8.866 -28.309 1.00 91.25 77 THR A CA 1
ATOM 593 C C . THR A 1 77 ? -3.078 7.967 -27.329 1.00 91.25 77 THR A C 1
ATOM 595 O O . THR A 1 77 ? -3.483 6.826 -27.115 1.00 91.25 77 THR A O 1
ATOM 598 N N . TRP A 1 78 ? -1.978 8.439 -26.730 1.00 90.38 78 TRP A N 1
ATOM 599 C CA . TRP A 1 78 ? -1.087 7.583 -25.947 1.00 90.38 78 TRP A CA 1
ATOM 600 C C . TRP A 1 78 ? -1.612 7.390 -24.517 1.00 90.38 78 TRP A C 1
ATOM 602 O O . TRP A 1 78 ? -1.736 8.365 -23.770 1.00 90.38 78 TRP A O 1
ATOM 612 N N . PRO A 1 79 ? -1.903 6.149 -24.087 1.00 87.12 79 PRO A N 1
ATOM 613 C CA . PRO A 1 79 ? -2.334 5.876 -22.721 1.00 87.12 79 PRO A CA 1
ATOM 614 C C . PRO A 1 79 ? -1.153 5.950 -21.738 1.00 87.12 79 PRO A C 1
ATOM 616 O O . PRO A 1 79 ? 0.005 5.788 -22.115 1.00 87.12 79 PRO A O 1
ATOM 619 N N . GLU A 1 80 ? -1.440 6.105 -20.439 1.00 81.06 80 GLU A N 1
ATOM 620 C CA . GLU A 1 80 ? -0.405 6.093 -19.384 1.00 81.06 80 GLU A CA 1
ATOM 621 C C . GLU A 1 80 ? 0.391 4.772 -19.368 1.00 81.06 80 GLU A C 1
ATOM 623 O O . GLU A 1 80 ? 1.574 4.747 -19.024 1.00 81.06 80 GLU A O 1
ATOM 628 N N . LYS A 1 81 ? -0.267 3.658 -19.719 1.00 82.81 81 LYS A N 1
ATOM 629 C CA . LYS A 1 81 ? 0.330 2.325 -19.853 1.00 82.81 81 LYS A CA 1
ATOM 630 C C . LYS A 1 81 ? -0.351 1.568 -20.983 1.00 82.81 81 LYS A C 1
ATOM 632 O O . LYS A 1 81 ? -1.577 1.564 -21.062 1.00 82.81 81 LYS A O 1
ATOM 637 N N . HIS A 1 82 ? 0.444 0.874 -21.783 1.00 82.00 82 HIS A N 1
ATOM 638 C CA . HIS A 1 82 ? -0.016 -0.016 -22.839 1.00 82.00 82 HIS A CA 1
ATOM 639 C C . HIS A 1 82 ? 0.816 -1.298 -22.795 1.00 82.00 82 HIS A C 1
ATOM 641 O O . HIS A 1 82 ? 2.020 -1.233 -22.548 1.00 82.00 82 HIS A O 1
ATOM 647 N N . TRP A 1 83 ? 0.172 -2.449 -22.974 1.00 78.31 83 TRP A N 1
ATOM 648 C CA . TRP A 1 83 ? 0.818 -3.756 -22.889 1.00 78.31 83 TRP A CA 1
ATOM 649 C C . TRP A 1 83 ? 0.611 -4.507 -24.194 1.00 78.31 83 TRP A C 1
ATOM 651 O O . TRP A 1 83 ? -0.527 -4.672 -24.620 1.00 78.31 83 TRP A O 1
ATOM 661 N N . ILE A 1 84 ? 1.704 -5.007 -24.759 1.00 74.94 84 ILE A N 1
ATOM 662 C CA . ILE A 1 84 ? 1.698 -5.961 -25.866 1.00 74.94 84 ILE A CA 1
ATOM 663 C C . ILE A 1 84 ? 1.943 -7.331 -25.236 1.00 74.94 84 ILE A C 1
ATOM 665 O O . ILE A 1 84 ? 2.924 -7.519 -24.516 1.00 74.94 84 ILE A O 1
ATOM 669 N N . SER A 1 85 ? 1.003 -8.253 -25.423 1.00 67.75 85 SER A N 1
ATOM 670 C CA . SER A 1 85 ? 1.072 -9.603 -24.838 1.00 67.75 85 SER A CA 1
ATOM 671 C C . SER A 1 85 ? 1.779 -10.604 -25.750 1.00 67.75 85 SER A C 1
ATOM 673 O O . SER A 1 85 ? 2.188 -11.680 -25.314 1.00 67.75 85 SER A O 1
ATOM 675 N N . GLU A 1 86 ? 1.904 -10.226 -27.016 1.00 73.81 86 GLU A N 1
ATOM 676 C CA . GLU A 1 86 ? 2.520 -10.973 -28.082 1.00 73.81 86 GLU A CA 1
ATOM 677 C C . GLU A 1 86 ? 4.014 -11.136 -27.848 1.00 73.81 86 GLU A C 1
ATOM 679 O O . GLU A 1 86 ? 4.703 -10.340 -27.209 1.00 73.81 86 GLU A O 1
ATOM 684 N N . SER A 1 87 ? 4.485 -12.242 -28.382 1.00 72.31 87 SER A N 1
ATOM 685 C CA . SER A 1 87 ? 5.836 -12.734 -28.295 1.00 72.31 87 SER A CA 1
ATOM 686 C C . SER A 1 87 ? 6.371 -12.772 -29.711 1.00 72.31 87 SER A C 1
ATOM 688 O O . SER A 1 87 ? 5.714 -13.356 -30.570 1.00 72.31 87 SER A O 1
ATOM 690 N N . TYR A 1 88 ? 7.500 -12.112 -29.958 1.00 76.75 88 TYR A N 1
ATOM 691 C CA . TYR A 1 88 ? 8.068 -12.028 -31.298 1.00 76.75 88 TYR A CA 1
ATOM 692 C C . TYR A 1 88 ? 9.309 -12.887 -31.379 1.00 76.75 88 TYR A C 1
ATOM 694 O O . TYR A 1 88 ? 10.299 -12.616 -30.710 1.00 76.75 88 TYR A O 1
ATOM 702 N N . ASP A 1 89 ? 9.233 -13.945 -32.167 1.00 70.12 89 ASP A N 1
ATOM 703 C CA . ASP A 1 89 ? 10.217 -15.013 -32.148 1.00 70.12 89 ASP A CA 1
ATOM 704 C C . ASP A 1 89 ? 10.543 -15.570 -33.527 1.00 70.12 89 ASP A C 1
ATOM 706 O O . ASP A 1 89 ? 10.119 -15.032 -34.551 1.00 70.12 89 ASP A O 1
ATOM 710 N N . ASP A 1 90 ? 11.305 -16.660 -33.557 1.00 70.50 90 ASP A N 1
ATOM 711 C CA . ASP A 1 90 ? 11.669 -17.346 -34.792 1.00 70.50 90 ASP A CA 1
ATOM 712 C C . ASP A 1 90 ? 10.433 -17.782 -35.598 1.00 70.50 90 ASP A C 1
ATOM 714 O O . ASP A 1 90 ? 10.502 -17.885 -36.822 1.00 70.50 90 ASP A O 1
ATOM 718 N N . THR A 1 91 ? 9.282 -17.990 -34.944 1.00 77.56 91 THR A N 1
ATOM 719 C CA . THR A 1 91 ? 8.011 -18.295 -35.619 1.00 77.56 91 THR A CA 1
ATOM 720 C C . THR A 1 91 ? 7.364 -17.057 -36.237 1.00 77.56 91 THR A C 1
ATOM 722 O O . THR A 1 91 ? 6.651 -17.173 -37.234 1.00 77.56 91 THR A O 1
ATOM 725 N N . THR A 1 92 ? 7.646 -15.868 -35.693 1.00 82.06 92 THR A N 1
ATOM 726 C CA . THR A 1 92 ? 7.261 -14.580 -36.294 1.00 82.06 92 THR A CA 1
ATOM 727 C C . THR A 1 92 ? 8.095 -14.287 -37.544 1.00 82.06 92 THR A C 1
ATOM 729 O O . THR A 1 92 ? 7.577 -13.729 -38.511 1.00 82.06 92 THR A O 1
ATOM 732 N N . GLY A 1 93 ? 9.366 -14.701 -37.547 1.00 81.31 93 GLY A N 1
ATOM 733 C CA . GLY A 1 93 ? 10.295 -14.509 -38.660 1.00 81.31 93 GLY A CA 1
ATOM 734 C C . GLY A 1 93 ? 10.924 -13.111 -38.692 1.00 81.31 93 GLY A C 1
ATOM 735 O O . GLY A 1 93 ? 11.025 -12.426 -37.674 1.00 81.31 93 GLY A O 1
ATOM 736 N N . SER A 1 94 ? 11.380 -12.687 -39.873 1.00 84.31 94 SER A N 1
ATOM 737 C CA . SER A 1 94 ? 11.970 -11.357 -40.092 1.00 84.31 94 SER A CA 1
ATOM 738 C C . SER A 1 94 ? 11.005 -10.230 -39.666 1.00 84.31 94 SER A C 1
ATOM 740 O O . SER A 1 94 ? 9.801 -10.341 -39.919 1.00 84.31 94 SER A O 1
ATOM 742 N N . PRO A 1 95 ? 11.485 -9.148 -39.018 1.00 89.06 95 PRO A N 1
ATOM 743 C CA . PRO A 1 95 ? 12.896 -8.800 -38.775 1.00 89.06 95 PRO A CA 1
ATOM 744 C C . PRO A 1 95 ? 13.514 -9.445 -37.521 1.00 89.06 95 PRO A C 1
ATOM 746 O O . PRO A 1 95 ? 14.716 -9.328 -37.290 1.00 89.06 95 PRO A O 1
ATOM 749 N N . TRP A 1 96 ? 12.732 -10.159 -36.710 1.00 86.81 96 TRP A N 1
ATOM 750 C CA . TRP A 1 96 ? 13.154 -10.652 -35.393 1.00 86.81 96 TRP A CA 1
ATOM 751 C C . TRP A 1 96 ? 14.222 -11.744 -35.451 1.00 86.81 96 TRP A C 1
ATOM 753 O O . TRP A 1 96 ? 15.049 -11.829 -34.554 1.00 86.81 96 TRP A O 1
ATOM 763 N N . THR A 1 97 ? 14.267 -12.536 -36.520 1.00 84.75 97 THR A N 1
ATOM 764 C CA . THR A 1 97 ? 15.344 -13.518 -36.742 1.00 84.75 97 THR A CA 1
ATOM 765 C C . THR A 1 97 ? 16.661 -12.873 -37.185 1.00 84.75 97 THR A C 1
ATOM 767 O O . THR A 1 97 ? 17.725 -13.468 -37.031 1.00 84.75 97 THR A O 1
ATOM 770 N N . GLU A 1 98 ? 16.611 -11.664 -37.755 1.00 88.75 98 GLU A N 1
ATOM 771 C CA . GLU A 1 98 ? 17.778 -10.974 -38.328 1.00 88.75 98 GLU A CA 1
ATOM 772 C C . GLU A 1 98 ? 18.605 -10.230 -37.273 1.00 88.75 98 GLU A C 1
ATOM 774 O O . GLU A 1 98 ? 19.783 -9.956 -37.497 1.00 88.75 98 GLU A O 1
ATOM 779 N N . VAL A 1 99 ? 18.032 -9.964 -36.093 1.00 88.94 99 VAL A N 1
ATOM 780 C CA . VAL A 1 99 ? 18.767 -9.368 -34.961 1.00 88.94 99 VAL A CA 1
ATOM 781 C C . VAL A 1 99 ? 19.855 -10.308 -34.423 1.00 88.94 99 VAL A C 1
ATOM 783 O O . VAL A 1 99 ? 20.808 -9.864 -33.787 1.00 88.94 99 VAL A O 1
ATOM 786 N N . LEU A 1 100 ? 19.735 -11.615 -34.688 1.00 87.38 100 LEU A N 1
ATOM 787 C CA . LEU A 1 100 ? 20.660 -12.660 -34.246 1.00 87.38 100 LEU A CA 1
ATOM 788 C C . LEU A 1 100 ? 21.819 -12.852 -35.223 1.00 87.38 100 LEU A C 1
ATOM 790 O O . LEU A 1 100 ? 21.993 -13.922 -35.821 1.00 87.38 100 LEU A O 1
ATOM 794 N N . THR A 1 101 ? 22.636 -11.814 -35.364 1.00 90.88 101 THR A N 1
ATOM 795 C CA . THR A 1 101 ? 23.809 -11.851 -36.239 1.00 90.88 101 THR A CA 1
ATOM 796 C C . THR A 1 101 ? 24.859 -12.855 -35.746 1.00 90.88 101 THR A C 1
ATOM 798 O O . THR A 1 101 ? 24.940 -13.153 -34.548 1.00 90.88 101 THR A O 1
ATOM 801 N N . PRO A 1 102 ? 25.725 -13.367 -36.639 1.00 90.69 102 PRO A N 1
ATOM 802 C CA . PRO A 1 102 ? 26.874 -14.175 -36.235 1.00 90.69 102 PRO A CA 1
ATOM 803 C C . PRO A 1 102 ? 27.760 -13.481 -35.191 1.00 90.69 102 PRO A C 1
ATOM 805 O O . PRO A 1 102 ? 28.251 -14.143 -34.279 1.00 90.69 102 PRO A O 1
ATOM 808 N N . ARG A 1 103 ? 27.917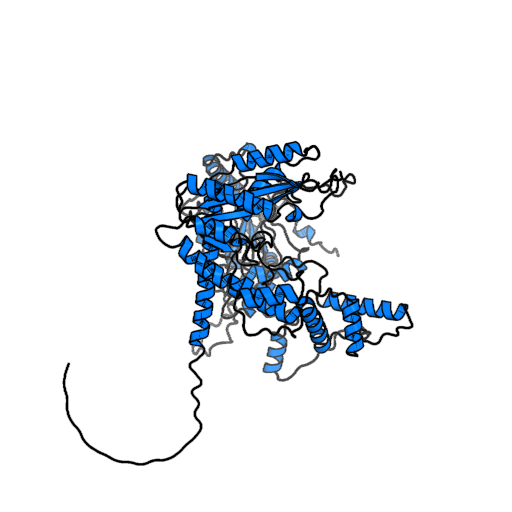 -12.152 -35.283 1.00 92.19 103 ARG A N 1
ATOM 809 C CA . ARG A 1 103 ? 28.681 -11.349 -34.321 1.00 92.19 103 ARG A CA 1
ATOM 810 C C . ARG A 1 103 ? 28.058 -11.387 -32.926 1.00 92.19 103 ARG A C 1
ATOM 812 O O . ARG A 1 103 ? 28.768 -11.652 -31.958 1.00 92.19 103 ARG A O 1
ATOM 819 N N . LEU A 1 104 ? 26.747 -11.161 -32.819 1.00 92.56 104 LEU A N 1
ATOM 820 C CA . LEU A 1 104 ? 26.042 -11.217 -31.537 1.00 92.56 104 LEU A CA 1
ATOM 821 C C . LEU A 1 104 ? 26.113 -12.621 -30.925 1.00 92.56 104 LEU A C 1
ATOM 823 O O . LEU A 1 104 ? 26.423 -12.752 -29.745 1.00 92.56 104 LEU A O 1
ATOM 827 N N . LYS A 1 105 ? 25.901 -13.671 -31.730 1.00 91.75 105 LYS A N 1
ATOM 828 C CA . LYS A 1 105 ? 26.018 -15.066 -31.268 1.00 91.75 105 LYS A CA 1
ATOM 829 C C . LYS A 1 105 ? 27.409 -15.360 -30.706 1.00 91.75 105 LYS A C 1
ATOM 831 O O . LYS A 1 105 ? 27.508 -15.866 -29.595 1.00 91.75 105 LYS A O 1
ATOM 836 N N . ARG A 1 106 ? 28.469 -14.946 -31.412 1.00 91.88 106 ARG A N 1
ATOM 837 C CA . ARG A 1 106 ? 29.857 -15.077 -30.937 1.00 91.88 106 ARG A CA 1
ATOM 838 C C . ARG A 1 106 ? 30.103 -14.331 -29.627 1.00 91.88 106 ARG A C 1
ATOM 840 O O . ARG A 1 106 ? 30.687 -14.903 -28.714 1.00 91.88 106 ARG A O 1
ATOM 847 N N . ALA A 1 107 ? 29.634 -13.089 -29.510 1.00 94.50 107 ALA A N 1
ATOM 848 C CA . ALA A 1 107 ? 29.745 -12.316 -28.272 1.00 94.50 107 ALA A CA 1
ATOM 849 C C . ALA A 1 107 ? 29.056 -13.020 -27.090 1.00 94.50 107 ALA A C 1
ATOM 851 O O . ALA A 1 107 ? 29.577 -13.039 -25.976 1.00 94.50 107 ALA A O 1
ATOM 852 N N . MET A 1 108 ? 27.905 -13.645 -27.340 1.00 93.25 108 MET A N 1
ATOM 853 C CA . MET A 1 108 ? 27.169 -14.423 -26.346 1.00 93.25 108 MET A CA 1
ATOM 854 C C . MET A 1 108 ? 27.873 -15.728 -25.968 1.00 93.25 108 MET A C 1
ATOM 856 O O . MET A 1 108 ? 27.992 -16.026 -24.779 1.00 93.25 108 MET A O 1
ATOM 860 N N . ASP A 1 109 ? 28.415 -16.459 -26.944 1.00 92.75 109 ASP A N 1
ATOM 861 C CA . ASP A 1 109 ? 29.268 -17.630 -26.702 1.00 92.75 109 ASP A CA 1
ATOM 862 C C . ASP A 1 109 ? 30.494 -17.257 -25.859 1.00 92.75 109 ASP A C 1
ATOM 864 O O . ASP A 1 109 ? 30.863 -17.982 -24.934 1.00 92.75 109 ASP A O 1
ATOM 868 N N . GLN A 1 110 ? 31.097 -16.092 -26.115 1.00 93.88 110 GLN A N 1
ATOM 869 C CA . GLN A 1 110 ? 32.232 -15.602 -25.339 1.00 93.88 110 GLN A CA 1
ATOM 870 C C . GLN A 1 110 ? 31.871 -15.350 -23.874 1.00 93.88 110 GLN A C 1
ATOM 872 O O . GLN A 1 110 ? 32.698 -15.672 -23.028 1.00 93.88 110 GLN A O 1
ATOM 877 N N . VAL A 1 111 ? 30.684 -14.812 -23.553 1.00 94.44 111 VAL A N 1
ATOM 878 C CA . VAL A 1 111 ? 30.296 -14.481 -22.162 1.00 94.44 111 VAL A CA 1
ATOM 879 C C . VAL A 1 111 ? 29.638 -15.630 -21.395 1.00 94.44 111 VAL A C 1
ATOM 881 O O . VAL A 1 111 ? 29.882 -15.759 -20.194 1.00 94.44 111 VAL A O 1
ATOM 884 N N . CYS A 1 112 ? 28.842 -16.473 -22.058 1.00 92.25 112 CYS A N 1
ATOM 885 C CA . CYS A 1 112 ? 28.109 -17.591 -21.443 1.00 92.25 112 CYS A CA 1
ATOM 886 C C . CYS A 1 112 ? 28.829 -18.942 -21.562 1.00 92.25 112 CYS A C 1
ATOM 888 O O . CYS A 1 112 ? 28.479 -19.898 -20.865 1.00 92.25 112 CYS A O 1
ATOM 890 N N . GLY A 1 113 ? 29.820 -19.032 -22.448 1.00 90.56 113 GLY A N 1
ATOM 891 C CA . GLY A 1 113 ? 30.414 -20.282 -22.900 1.00 90.56 113 GLY A CA 1
ATOM 892 C C . GLY A 1 113 ? 29.760 -20.788 -24.189 1.00 90.56 113 GLY A C 1
ATOM 893 O O . GLY A 1 113 ? 28.549 -20.667 -24.388 1.00 90.56 113 GLY A O 1
ATOM 894 N N . GLU A 1 114 ? 30.583 -21.380 -25.051 1.00 87.81 114 GLU A N 1
ATOM 895 C CA . GLU A 1 114 ? 30.166 -21.915 -26.347 1.00 87.81 114 GLU A CA 1
ATOM 896 C C . GLU A 1 114 ? 29.057 -22.964 -26.189 1.00 87.81 114 GLU A C 1
ATOM 898 O O . GLU A 1 114 ? 29.162 -23.878 -25.366 1.00 87.81 114 GLU A O 1
ATOM 903 N N . ASP A 1 115 ? 27.980 -22.799 -26.962 1.00 86.12 115 ASP A N 1
ATOM 904 C CA . ASP A 1 115 ? 26.817 -23.696 -27.002 1.00 86.12 115 ASP A CA 1
ATOM 905 C C . ASP A 1 115 ? 26.104 -23.898 -25.642 1.00 86.12 115 ASP A C 1
ATOM 907 O O . ASP A 1 115 ? 25.383 -24.878 -25.431 1.00 86.12 115 ASP A O 1
ATOM 911 N N . ARG A 1 116 ? 26.281 -22.969 -24.691 1.00 88.81 116 ARG A N 1
ATOM 912 C CA . ARG A 1 116 ? 25.724 -23.077 -23.327 1.00 88.81 116 ARG A CA 1
ATOM 913 C C . ARG A 1 116 ? 24.397 -22.364 -23.126 1.00 88.81 116 ARG A C 1
ATOM 915 O O . ARG A 1 116 ? 23.697 -22.710 -22.181 1.00 88.81 116 ARG A O 1
ATOM 922 N N . TRP A 1 117 ? 24.055 -21.392 -23.958 1.00 88.38 117 TRP A N 1
ATOM 923 C CA . TRP A 1 117 ? 22.841 -20.585 -23.826 1.00 88.38 117 TRP A CA 1
ATOM 924 C C . TRP A 1 117 ? 21.707 -21.110 -24.721 1.00 88.38 117 TRP A C 1
ATOM 926 O O . TRP A 1 117 ? 21.943 -21.914 -25.625 1.00 88.38 117 TRP A O 1
ATOM 936 N N . ILE A 1 118 ? 20.464 -20.714 -24.432 1.00 83.44 118 ILE A N 1
ATOM 937 C CA . ILE A 1 118 ? 19.256 -21.159 -25.145 1.00 83.44 118 ILE A CA 1
ATOM 938 C C . ILE A 1 118 ? 18.866 -20.109 -26.202 1.00 83.44 118 ILE A C 1
ATOM 940 O O . ILE A 1 118 ? 18.419 -19.022 -25.837 1.00 83.44 118 ILE A O 1
ATOM 944 N N . PRO A 1 119 ? 18.988 -20.393 -27.516 1.00 76.44 119 PRO A N 1
ATOM 945 C CA . PRO A 1 119 ? 18.733 -19.376 -28.535 1.00 76.44 119 PRO A CA 1
ATOM 946 C C . PRO A 1 119 ? 17.289 -18.904 -28.654 1.00 76.44 119 PRO A C 1
ATOM 948 O O . PRO A 1 119 ? 17.058 -17.733 -28.944 1.00 76.44 119 PRO A O 1
ATOM 951 N N . SER A 1 120 ? 16.330 -19.777 -28.350 1.00 68.69 120 SER A N 1
ATOM 952 C CA . SER A 1 120 ? 14.902 -19.445 -28.325 1.00 68.69 120 SER A CA 1
ATOM 953 C C . SER A 1 120 ? 14.497 -18.502 -27.188 1.00 68.69 120 SER A C 1
ATOM 955 O O . SER A 1 120 ? 13.324 -18.179 -27.079 1.00 68.69 120 SER A O 1
ATOM 957 N N . ASP A 1 121 ? 15.424 -18.100 -26.315 1.00 65.94 121 ASP A N 1
ATOM 958 C CA . ASP A 1 121 ? 15.155 -17.099 -25.279 1.00 65.94 121 ASP A CA 1
ATOM 959 C C . ASP A 1 121 ? 15.475 -15.670 -25.757 1.00 65.94 121 ASP A C 1
ATOM 961 O O . ASP A 1 121 ? 15.025 -14.700 -25.150 1.00 65.94 121 ASP A O 1
ATOM 965 N N . LEU A 1 122 ? 16.255 -15.522 -26.838 1.00 52.88 122 LEU A N 1
ATOM 966 C CA . LEU A 1 122 ? 16.636 -14.221 -27.407 1.00 52.88 122 LEU A CA 1
ATOM 967 C C . LEU A 1 122 ? 15.594 -13.611 -28.330 1.00 52.88 122 LEU A C 1
ATOM 969 O O . LEU A 1 122 ? 15.638 -12.415 -28.629 1.00 52.88 122 LEU A O 1
ATOM 973 N N . THR A 1 123 ? 14.692 -14.442 -28.823 1.00 58.72 123 THR A N 1
ATOM 974 C CA . THR A 1 123 ? 13.498 -13.983 -29.500 1.00 58.72 123 THR A CA 1
ATOM 975 C C . THR A 1 123 ? 12.819 -12.953 -28.599 1.00 58.72 123 THR A C 1
ATOM 977 O O . THR A 1 123 ? 12.785 -13.124 -27.382 1.00 58.72 123 THR A O 1
ATOM 980 N N . CYS A 1 124 ? 12.391 -11.826 -29.173 1.00 52.09 124 CYS A N 1
ATOM 981 C CA . CYS A 1 124 ? 11.853 -10.632 -28.512 1.00 52.09 124 CYS A CA 1
ATOM 982 C C . CYS A 1 124 ? 10.540 -10.903 -27.748 1.00 52.09 124 CYS A C 1
ATOM 984 O O . CYS A 1 124 ? 9.478 -10.333 -28.009 1.00 52.09 124 CYS A O 1
ATOM 986 N N . HIS A 1 125 ? 10.626 -11.778 -26.755 1.00 52.38 125 HIS A N 1
ATOM 987 C CA . HIS A 1 125 ? 9.619 -12.084 -25.775 1.00 52.38 125 HIS A CA 1
ATOM 988 C C . HIS A 1 125 ? 9.709 -11.055 -24.657 1.00 52.38 125 HIS A C 1
ATOM 990 O O . HIS A 1 125 ? 10.702 -10.957 -23.928 1.00 52.38 125 HIS A O 1
ATOM 996 N N . TRP A 1 126 ? 8.617 -10.325 -24.455 1.00 51.09 126 TRP A N 1
ATOM 997 C CA . TRP A 1 126 ? 8.424 -9.560 -23.233 1.00 51.09 126 TRP A CA 1
ATOM 998 C C . TRP A 1 126 ? 8.246 -10.537 -22.062 1.00 51.09 126 TRP A C 1
ATOM 1000 O O . TRP A 1 126 ? 7.212 -11.198 -21.900 1.00 51.09 126 TRP A O 1
ATOM 1010 N N . HIS A 1 127 ? 9.268 -10.646 -21.227 1.00 52.12 127 HIS A N 1
ATOM 1011 C CA . HIS A 1 127 ? 9.272 -11.489 -20.036 1.00 52.12 127 HIS A CA 1
ATOM 1012 C C . HIS A 1 127 ? 9.786 -10.668 -18.841 1.00 52.12 127 HIS A C 1
ATOM 1014 O O . HIS A 1 127 ? 10.175 -9.509 -18.981 1.00 52.12 127 HIS A O 1
ATOM 1020 N N . VAL A 1 128 ? 9.644 -11.228 -17.639 1.00 48.16 128 VAL A N 1
ATOM 1021 C CA . VAL A 1 128 ? 10.014 -10.563 -16.385 1.00 48.16 128 VAL A CA 1
ATOM 1022 C C . VAL A 1 128 ? 11.228 -11.268 -15.806 1.00 48.16 128 VAL A C 1
ATOM 1024 O O . VAL A 1 128 ? 11.162 -12.465 -15.516 1.00 48.16 128 VAL A O 1
ATOM 1027 N N . ASP A 1 129 ? 12.292 -10.505 -15.591 1.00 61.00 129 ASP A N 1
ATOM 1028 C CA . ASP A 1 129 ? 13.559 -11.002 -15.070 1.00 61.00 129 ASP A CA 1
ATOM 1029 C C . ASP A 1 129 ? 13.379 -11.632 -13.685 1.00 61.00 129 ASP A C 1
ATOM 1031 O O . ASP A 1 129 ? 12.850 -11.016 -12.755 1.00 61.00 129 ASP A O 1
ATOM 1035 N N . GLY A 1 130 ? 13.796 -12.892 -13.540 1.00 58.97 130 GLY A N 1
ATOM 1036 C CA . GLY A 1 130 ? 13.936 -13.544 -12.239 1.00 58.97 130 GLY A CA 1
ATOM 1037 C C . GLY A 1 130 ? 12.660 -13.738 -11.409 1.00 58.97 130 GLY A C 1
ATOM 1038 O O . GLY A 1 130 ? 12.770 -14.113 -10.244 1.00 58.97 130 GLY A O 1
ATOM 1039 N N . ALA A 1 131 ? 11.460 -13.475 -11.935 1.00 61.91 131 ALA A N 1
ATOM 1040 C CA . ALA A 1 131 ? 10.211 -13.542 -11.163 1.00 61.91 131 ALA A CA 1
ATOM 1041 C C . ALA A 1 131 ? 9.687 -14.973 -10.940 1.00 61.91 131 ALA A C 1
ATOM 1043 O O . ALA A 1 131 ? 8.933 -15.227 -10.004 1.00 61.91 131 ALA A O 1
ATOM 1044 N N . ARG A 1 132 ? 10.068 -15.916 -11.808 1.00 65.88 132 ARG A N 1
ATOM 1045 C CA . ARG A 1 132 ? 9.409 -17.230 -11.923 1.00 65.88 132 ARG A CA 1
ATOM 1046 C C . ARG A 1 132 ? 10.164 -18.401 -11.300 1.00 65.88 132 ARG A C 1
ATOM 1048 O O . ARG A 1 132 ? 9.696 -19.530 -11.401 1.00 65.88 132 ARG A O 1
ATOM 1055 N N . TYR A 1 133 ? 11.304 -18.155 -10.662 1.00 76.75 133 TYR A N 1
ATOM 1056 C CA . TYR A 1 133 ? 12.128 -19.207 -10.072 1.00 76.75 133 TYR A CA 1
ATOM 1057 C C . TYR A 1 133 ? 12.839 -18.727 -8.798 1.00 76.75 133 TYR A C 1
ATOM 1059 O O . TYR A 1 133 ? 12.841 -17.541 -8.453 1.00 76.75 133 TYR A O 1
ATOM 1067 N N . ILE A 1 134 ? 13.393 -19.686 -8.057 1.00 83.62 134 ILE A N 1
ATOM 1068 C CA . ILE A 1 134 ? 14.229 -19.431 -6.885 1.00 83.62 134 ILE A CA 1
ATOM 1069 C C . ILE A 1 134 ? 15.660 -19.236 -7.379 1.00 83.62 134 ILE A C 1
ATOM 1071 O O . ILE A 1 134 ? 16.226 -20.125 -8.010 1.00 83.62 134 ILE A O 1
ATOM 1075 N N . HIS A 1 135 ? 16.237 -18.077 -7.077 1.00 86.38 135 HIS A N 1
ATOM 1076 C CA . HIS A 1 135 ? 17.607 -17.738 -7.430 1.00 86.38 135 HIS A CA 1
ATOM 1077 C C . HIS A 1 135 ? 18.571 -18.529 -6.557 1.00 86.38 135 HIS A C 1
ATOM 1079 O O . HIS A 1 135 ? 18.639 -18.330 -5.343 1.00 86.38 135 HIS A O 1
ATOM 1085 N N . HIS A 1 136 ? 19.332 -19.397 -7.199 1.00 89.81 136 HIS A N 1
ATOM 1086 C CA . HIS A 1 136 ? 20.545 -20.006 -6.677 1.00 89.81 136 HIS A CA 1
ATOM 1087 C C . HIS A 1 136 ? 21.761 -19.358 -7.340 1.00 89.81 136 HIS A C 1
ATOM 1089 O O . HIS A 1 136 ? 21.651 -18.723 -8.392 1.00 89.81 136 HIS A O 1
ATOM 1095 N N . ILE A 1 137 ? 22.934 -19.515 -6.731 1.00 90.31 137 ILE A N 1
ATOM 1096 C CA . ILE A 1 137 ? 24.165 -18.942 -7.285 1.00 90.31 137 ILE A CA 1
ATOM 1097 C C . ILE A 1 137 ? 24.543 -19.542 -8.649 1.00 90.31 137 ILE A C 1
ATOM 1099 O O . ILE A 1 137 ? 25.260 -18.915 -9.414 1.00 90.31 137 ILE A O 1
ATOM 1103 N N . ASP A 1 138 ? 24.053 -20.743 -8.941 1.00 90.75 138 ASP A N 1
ATOM 1104 C CA . ASP A 1 138 ? 24.308 -21.537 -10.139 1.00 90.75 138 ASP A CA 1
ATOM 1105 C C . ASP A 1 138 ? 23.076 -21.671 -11.051 1.00 90.75 138 ASP A C 1
ATOM 1107 O O . ASP A 1 138 ? 23.057 -22.528 -11.937 1.00 90.75 138 ASP A O 1
ATOM 1111 N N . SER A 1 139 ? 22.057 -20.821 -10.845 1.00 87.88 139 SER A N 1
ATOM 1112 C CA . SER A 1 139 ? 20.794 -20.847 -11.601 1.00 87.88 139 SER A CA 1
ATOM 1113 C C . SER A 1 139 ? 21.044 -20.910 -13.105 1.00 87.88 139 SER A C 1
ATOM 1115 O O . SER A 1 139 ? 21.746 -20.065 -13.659 1.00 87.88 139 SER A O 1
ATOM 1117 N N . LYS A 1 140 ? 20.415 -21.871 -13.784 1.00 88.81 140 LYS A N 1
ATOM 1118 C CA . LYS A 1 140 ? 20.462 -21.955 -15.250 1.00 88.81 140 LYS A CA 1
ATOM 1119 C C . LYS A 1 140 ? 19.402 -21.083 -15.911 1.00 88.81 140 LYS A C 1
ATOM 1121 O O . LYS A 1 140 ? 19.510 -20.757 -17.080 1.00 88.81 140 LYS A O 1
ATOM 1126 N N . GLU A 1 141 ? 18.376 -20.685 -15.169 1.00 85.94 141 GLU A N 1
ATOM 1127 C CA . GLU A 1 141 ? 17.227 -19.931 -15.665 1.00 85.94 141 GLU A CA 1
ATOM 1128 C C . GLU A 1 141 ? 17.586 -18.494 -16.075 1.00 85.94 141 GLU A C 1
ATOM 1130 O O . GLU A 1 141 ? 16.783 -17.839 -16.732 1.00 85.94 141 GLU A O 1
ATOM 1135 N N . SER A 1 142 ? 18.768 -17.990 -15.705 1.00 82.62 142 SER A N 1
ATOM 1136 C CA . SER A 1 142 ? 19.278 -16.684 -16.136 1.00 82.62 142 SER A CA 1
ATOM 1137 C C . SER A 1 142 ? 20.795 -16.727 -16.277 1.00 82.62 142 SER A C 1
ATOM 1139 O O . SER A 1 142 ? 21.536 -16.651 -15.299 1.00 82.62 142 SER A O 1
ATOM 1141 N N . GLY A 1 143 ? 21.243 -16.897 -17.518 1.00 87.81 143 GLY A N 1
ATOM 1142 C CA . GLY A 1 143 ? 22.644 -16.907 -17.926 1.00 87.81 143 GLY A CA 1
ATOM 1143 C C . GLY A 1 143 ? 23.146 -15.559 -18.428 1.00 87.81 143 GLY A C 1
ATOM 1144 O O . GLY A 1 143 ? 24.310 -15.230 -18.213 1.00 87.81 143 GLY A O 1
ATOM 1145 N N . LEU A 1 144 ? 22.287 -14.773 -19.082 1.00 92.06 144 LEU A N 1
ATOM 1146 C CA . LEU A 1 144 ? 22.619 -13.445 -19.598 1.00 92.06 144 LEU A CA 1
ATOM 1147 C C . LEU A 1 144 ? 21.357 -12.607 -19.790 1.00 92.06 144 LEU A C 1
ATOM 1149 O O . LEU A 1 144 ? 20.309 -13.135 -20.153 1.00 92.06 144 LEU A O 1
ATOM 1153 N N . LEU A 1 145 ? 21.478 -11.295 -19.613 1.00 91.75 145 LEU A N 1
ATOM 1154 C CA . LEU A 1 145 ? 20.416 -10.338 -19.906 1.00 91.75 145 LEU A CA 1
ATOM 1155 C C . LEU A 1 145 ? 20.892 -9.341 -20.981 1.00 91.75 145 LEU A C 1
ATOM 1157 O O . LEU A 1 145 ? 21.462 -8.295 -20.658 1.00 91.75 145 LEU A O 1
ATOM 1161 N N . PRO A 1 146 ? 20.738 -9.659 -22.273 1.00 92.81 146 PRO A N 1
ATOM 1162 C CA . PRO A 1 146 ? 20.960 -8.716 -23.365 1.00 92.81 146 PRO A CA 1
ATOM 1163 C C . PRO A 1 146 ? 19.837 -7.679 -23.466 1.00 92.81 146 PRO A C 1
ATOM 1165 O O . PRO A 1 146 ? 18.658 -8.012 -23.429 1.00 92.81 146 PRO A O 1
ATOM 1168 N N . ILE A 1 147 ? 20.202 -6.413 -23.656 1.00 93.88 147 ILE A N 1
ATOM 1169 C CA . ILE A 1 147 ? 19.278 -5.300 -23.886 1.00 93.88 147 ILE A CA 1
ATOM 1170 C C . ILE A 1 147 ? 19.488 -4.796 -25.314 1.00 93.88 147 ILE A C 1
ATOM 1172 O O . ILE A 1 147 ? 20.487 -4.140 -25.605 1.00 93.88 147 ILE A O 1
ATOM 1176 N N . PHE A 1 148 ? 18.542 -5.099 -26.197 1.00 94.00 148 PHE A N 1
ATOM 1177 C CA . PHE A 1 148 ? 18.557 -4.690 -27.598 1.00 94.00 148 PHE A CA 1
ATOM 1178 C C . PHE A 1 148 ? 18.051 -3.262 -27.730 1.00 94.00 148 PHE A C 1
ATOM 1180 O O . PHE A 1 148 ? 16.968 -2.929 -27.232 1.00 94.00 148 PHE A O 1
ATOM 1187 N N . LEU A 1 149 ? 18.818 -2.425 -28.425 1.00 95.31 149 LEU A N 1
ATOM 1188 C CA . LEU A 1 149 ? 18.435 -1.054 -28.717 1.00 95.31 149 LEU A CA 1
ATOM 1189 C C . LEU A 1 149 ? 17.848 -0.997 -30.123 1.00 95.31 149 LEU A C 1
ATOM 1191 O O . LEU A 1 149 ? 18.562 -1.065 -31.121 1.00 95.31 149 LEU A O 1
ATOM 1195 N N . PHE A 1 150 ? 16.525 -0.859 -30.215 1.00 94.94 150 PHE A N 1
ATOM 1196 C CA . PHE A 1 150 ? 15.869 -0.608 -31.497 1.00 94.94 150 PHE A CA 1
ATOM 1197 C C . PHE A 1 150 ? 15.775 0.879 -31.804 1.00 94.94 150 PHE A C 1
ATOM 1199 O O . PHE A 1 150 ? 15.413 1.228 -32.915 1.00 94.94 150 PHE A O 1
ATOM 1206 N N . SER A 1 151 ? 16.090 1.761 -30.861 1.00 95.25 151 SER A N 1
ATOM 1207 C CA . SER A 1 151 ? 16.138 3.214 -31.032 1.00 95.25 151 SER A CA 1
ATOM 1208 C C . SER A 1 151 ? 17.483 3.743 -30.556 1.00 95.25 151 SER A C 1
ATOM 1210 O O . SER A 1 151 ? 18.105 3.134 -29.689 1.00 95.25 151 SER A O 1
ATOM 1212 N N . ASP A 1 152 ? 17.882 4.909 -31.059 1.00 95.25 152 ASP A N 1
ATOM 1213 C CA . ASP A 1 152 ? 18.946 5.684 -30.426 1.00 95.25 152 ASP A CA 1
ATOM 1214 C C . ASP A 1 152 ? 18.493 6.112 -29.023 1.00 95.25 152 ASP A C 1
ATOM 1216 O O . ASP A 1 152 ? 17.348 6.534 -28.832 1.00 95.25 152 ASP A O 1
ATOM 1220 N N . ILE A 1 153 ? 19.382 5.980 -28.040 1.00 94.25 153 ILE A N 1
ATOM 1221 C CA . ILE A 1 153 ? 19.138 6.355 -26.646 1.00 94.25 153 ILE A CA 1
ATOM 1222 C C . ILE A 1 153 ? 20.264 7.284 -26.201 1.00 94.25 153 ILE A C 1
ATOM 1224 O O . ILE A 1 153 ? 21.383 6.835 -25.932 1.00 94.25 153 ILE A O 1
ATOM 1228 N N . ALA A 1 154 ? 19.960 8.579 -26.119 1.00 91.69 154 ALA A N 1
ATOM 1229 C CA . ALA A 1 154 ? 20.869 9.583 -25.585 1.00 91.69 154 ALA A CA 1
ATOM 1230 C C . ALA A 1 154 ? 20.785 9.648 -24.043 1.00 91.69 154 ALA A C 1
ATOM 1232 O O . ALA A 1 154 ? 19.858 9.092 -23.439 1.00 91.69 154 ALA A O 1
ATOM 1233 N N . PRO A 1 155 ? 21.725 10.339 -23.369 1.00 90.06 155 PRO A N 1
ATOM 1234 C CA . PRO A 1 155 ? 21.629 10.578 -21.932 1.00 90.06 155 PRO A CA 1
ATOM 1235 C C . PRO A 1 155 ? 20.283 11.207 -21.535 1.00 90.06 155 PRO A C 1
ATOM 1237 O O . PRO A 1 155 ? 19.939 12.294 -21.996 1.00 90.06 155 PRO A O 1
ATOM 1240 N N . GLY A 1 156 ? 19.542 10.551 -20.640 1.00 87.44 156 GLY A N 1
ATOM 1241 C CA . GLY A 1 156 ? 18.229 10.993 -20.165 1.00 87.44 156 GLY A CA 1
ATOM 1242 C C . GLY A 1 156 ? 17.031 10.527 -20.999 1.00 87.44 156 GLY A C 1
ATOM 1243 O O . GLY A 1 156 ? 15.893 10.763 -20.582 1.00 87.44 156 GLY A O 1
ATOM 1244 N N . ASP A 1 157 ? 17.240 9.820 -22.113 1.00 91.06 157 ASP A N 1
ATOM 1245 C CA . ASP A 1 157 ? 16.149 9.259 -22.926 1.00 91.06 157 ASP A CA 1
ATOM 1246 C C . ASP A 1 157 ? 15.536 7.994 -22.301 1.00 91.06 157 ASP A C 1
ATOM 1248 O O . ASP A 1 157 ? 14.606 7.389 -22.833 1.00 91.06 157 ASP A O 1
ATOM 1252 N N . GLY A 1 158 ? 15.983 7.603 -21.109 1.00 88.94 158 GLY A N 1
ATOM 1253 C CA . GLY A 1 158 ? 15.349 6.559 -20.320 1.00 88.94 158 GLY A CA 1
ATOM 1254 C C . GLY A 1 158 ? 15.890 5.166 -20.618 1.00 88.94 158 GLY A C 1
ATOM 1255 O O . GLY A 1 158 ? 15.146 4.181 -20.558 1.00 88.94 158 GLY A O 1
ATOM 1256 N N . GLY A 1 159 ? 17.174 5.040 -20.924 1.00 91.31 159 GLY A N 1
ATOM 1257 C CA . GLY A 1 159 ? 17.815 3.730 -20.993 1.00 91.31 159 GLY A CA 1
ATOM 1258 C C . GLY A 1 159 ? 17.802 3.010 -19.646 1.00 91.31 159 GLY A C 1
ATOM 1259 O O . GLY A 1 159 ? 17.795 3.651 -18.593 1.00 91.31 159 GLY A O 1
ATOM 1260 N N . THR A 1 160 ? 17.780 1.675 -19.641 1.00 92.31 160 THR A N 1
ATOM 1261 C CA . THR A 1 160 ? 17.804 0.880 -18.399 1.00 92.31 160 THR A CA 1
ATOM 1262 C C . THR A 1 160 ? 18.936 1.352 -17.481 1.00 92.31 160 THR A C 1
ATOM 1264 O O . THR A 1 160 ? 20.077 1.482 -17.912 1.00 92.31 160 THR A O 1
ATOM 1267 N N . ALA A 1 161 ? 18.631 1.641 -16.216 1.00 92.25 161 ALA A N 1
ATOM 1268 C CA . ALA A 1 161 ? 19.634 2.059 -15.245 1.00 92.25 161 ALA A CA 1
ATOM 1269 C C . ALA A 1 161 ? 20.308 0.822 -14.645 1.00 92.25 161 ALA A C 1
ATOM 1271 O O . ALA A 1 161 ? 19.633 -0.015 -14.050 1.00 92.25 161 ALA A O 1
ATOM 1272 N N . LEU A 1 162 ? 21.624 0.721 -14.781 1.00 93.56 162 LEU A N 1
ATOM 1273 C CA . LEU A 1 162 ? 22.464 -0.365 -14.288 1.00 93.56 162 LEU A CA 1
ATOM 1274 C C . LEU A 1 162 ? 23.190 0.069 -13.012 1.00 93.56 162 LEU A C 1
ATOM 1276 O O . LEU A 1 162 ? 23.575 1.231 -12.880 1.00 93.56 162 LEU A O 1
ATOM 1280 N N . ALA A 1 163 ? 23.418 -0.859 -12.083 1.00 93.38 163 ALA A N 1
ATOM 1281 C CA . ALA A 1 163 ? 24.269 -0.655 -10.911 1.00 93.38 163 ALA A CA 1
ATOM 1282 C C . ALA A 1 163 ? 25.570 -1.477 -11.047 1.00 93.38 163 ALA A C 1
ATOM 1284 O O . ALA A 1 163 ? 25.624 -2.599 -10.533 1.00 93.38 163 ALA A O 1
ATOM 1285 N N . PRO A 1 164 ? 26.609 -0.953 -11.731 1.00 93.81 164 PRO A N 1
ATOM 1286 C CA . PRO A 1 164 ? 27.880 -1.646 -11.951 1.00 93.81 164 PRO A CA 1
ATOM 1287 C C . PRO A 1 164 ? 28.478 -2.211 -10.662 1.00 93.81 164 PRO A C 1
ATOM 1289 O O . PRO A 1 164 ? 28.478 -1.531 -9.637 1.00 93.81 164 PRO A O 1
ATOM 1292 N N . GLY A 1 165 ? 28.982 -3.446 -10.708 1.00 90.06 165 GLY A N 1
ATOM 1293 C CA . GLY A 1 165 ? 29.574 -4.132 -9.550 1.00 90.06 165 GLY A CA 1
ATOM 1294 C C . GLY A 1 165 ? 28.569 -4.832 -8.624 1.00 90.06 165 GLY A C 1
ATOM 1295 O O . GLY A 1 165 ? 28.965 -5.642 -7.785 1.00 90.06 165 GLY A O 1
ATOM 1296 N N . SER A 1 166 ? 27.263 -4.580 -8.777 1.00 92.56 166 SER A N 1
ATOM 1297 C CA . SER A 1 166 ? 26.241 -5.242 -7.952 1.00 92.56 166 SER A CA 1
ATOM 1298 C C . SER A 1 166 ? 26.163 -6.753 -8.181 1.00 92.56 166 SER A C 1
ATOM 1300 O O . SER A 1 166 ? 25.783 -7.472 -7.260 1.00 92.56 166 SER A O 1
ATOM 1302 N N . HIS A 1 167 ? 26.578 -7.248 -9.350 1.00 93.25 167 HIS A N 1
ATOM 1303 C CA . HIS A 1 167 ? 26.637 -8.677 -9.668 1.00 93.25 167 HIS A CA 1
ATOM 1304 C C . HIS A 1 167 ? 27.567 -9.453 -8.732 1.00 93.25 167 HIS A C 1
ATOM 1306 O O . HIS A 1 167 ? 27.215 -10.549 -8.299 1.00 93.25 167 HIS A O 1
ATOM 1312 N N . LYS A 1 168 ? 28.696 -8.851 -8.337 1.00 93.69 168 LYS A N 1
ATOM 1313 C CA . LYS A 1 168 ? 29.630 -9.414 -7.348 1.00 93.69 168 LYS A CA 1
ATOM 1314 C C . LYS A 1 168 ? 28.997 -9.471 -5.953 1.00 93.69 168 LYS A C 1
ATOM 1316 O O . LYS A 1 168 ? 29.086 -10.474 -5.251 1.00 93.69 168 LYS A O 1
ATOM 1321 N N . HIS A 1 169 ? 28.282 -8.416 -5.557 1.00 91.81 169 HIS A N 1
ATOM 1322 C CA . HIS A 1 169 ? 27.577 -8.387 -4.272 1.00 91.81 169 HIS A CA 1
ATOM 1323 C C . HIS A 1 169 ? 26.427 -9.407 -4.216 1.00 91.81 169 HIS A C 1
ATOM 1325 O O . HIS A 1 169 ? 26.260 -10.112 -3.221 1.00 91.81 169 HIS A O 1
ATOM 1331 N N . VAL A 1 170 ? 25.655 -9.522 -5.298 1.00 90.88 170 VAL A N 1
ATOM 1332 C CA . VAL A 1 170 ? 24.582 -10.515 -5.426 1.00 90.88 170 VAL A CA 1
ATOM 1333 C C . VAL A 1 170 ? 25.141 -11.941 -5.400 1.00 90.88 170 VAL A C 1
ATOM 1335 O O . VAL A 1 170 ? 24.528 -12.799 -4.766 1.00 90.88 170 VAL A O 1
ATOM 1338 N N . ALA A 1 171 ? 26.324 -12.193 -5.971 1.00 92.25 171 ALA A N 1
ATOM 1339 C CA . ALA A 1 171 ? 26.999 -13.485 -5.842 1.00 92.25 171 ALA A CA 1
ATOM 1340 C C . ALA A 1 171 ? 27.243 -13.872 -4.369 1.00 92.25 171 ALA A C 1
ATOM 1342 O O . ALA A 1 171 ? 26.912 -14.991 -3.978 1.00 92.25 171 ALA A O 1
ATOM 1343 N N . HIS A 1 172 ? 27.721 -12.952 -3.518 1.00 89.00 172 HIS A N 1
ATOM 1344 C CA . HIS A 1 172 ? 27.869 -13.214 -2.076 1.00 89.00 172 HIS A CA 1
ATOM 1345 C C . HIS A 1 172 ? 26.529 -13.460 -1.373 1.00 89.00 172 HIS A C 1
ATOM 1347 O O . HIS A 1 172 ? 26.430 -14.366 -0.545 1.00 89.00 172 HIS A O 1
ATOM 1353 N N . ILE A 1 173 ? 25.489 -12.687 -1.713 1.00 89.06 173 ILE A N 1
ATOM 1354 C CA . ILE A 1 173 ? 24.136 -12.878 -1.168 1.00 89.06 173 ILE A CA 1
ATOM 1355 C C . ILE A 1 173 ? 23.634 -14.297 -1.474 1.00 89.06 173 ILE A C 1
ATOM 1357 O O . ILE A 1 173 ? 23.135 -14.984 -0.584 1.00 89.06 173 ILE A O 1
ATOM 1361 N N . LEU A 1 174 ? 23.777 -14.745 -2.723 1.00 88.12 174 LEU A N 1
ATOM 1362 C CA . LEU A 1 174 ? 23.322 -16.065 -3.157 1.00 88.12 174 LEU A CA 1
ATOM 1363 C C . LEU A 1 174 ? 24.207 -17.195 -2.613 1.00 88.12 174 LEU A C 1
ATOM 1365 O O . LEU A 1 174 ? 23.687 -18.262 -2.289 1.00 88.12 174 LEU A O 1
ATOM 1369 N N . ALA A 1 175 ? 25.512 -16.964 -2.440 1.00 87.62 175 ALA A N 1
ATOM 1370 C CA . ALA A 1 175 ? 26.411 -17.907 -1.773 1.00 87.62 175 ALA A CA 1
ATOM 1371 C C . ALA A 1 175 ? 25.999 -18.143 -0.313 1.00 87.62 175 ALA A C 1
ATOM 1373 O O . ALA A 1 175 ? 25.930 -19.290 0.127 1.00 87.62 175 ALA A O 1
ATOM 1374 N N . ALA A 1 176 ? 25.673 -17.069 0.414 1.00 84.69 176 ALA A N 1
ATOM 1375 C CA . ALA A 1 176 ? 25.226 -17.127 1.806 1.00 84.69 176 ALA A CA 1
ATOM 1376 C C . ALA A 1 176 ? 23.823 -17.740 1.970 1.00 84.69 176 ALA A C 1
ATOM 1378 O O . ALA A 1 176 ? 23.484 -18.222 3.048 1.00 84.69 176 ALA A O 1
ATOM 1379 N N . ALA A 1 177 ? 23.010 -17.737 0.910 1.00 82.00 177 ALA A N 1
ATOM 1380 C CA . ALA A 1 177 ? 21.665 -18.309 0.902 1.00 82.00 177 ALA A CA 1
ATOM 1381 C C . ALA A 1 177 ? 21.627 -19.815 0.572 1.00 82.00 177 ALA A C 1
ATOM 1383 O O . ALA A 1 177 ? 20.543 -20.400 0.497 1.00 82.00 177 ALA A O 1
ATOM 1384 N N . LYS A 1 178 ? 22.778 -20.470 0.361 1.00 80.19 178 LYS A N 1
ATOM 1385 C CA . LYS A 1 178 ? 22.828 -21.921 0.134 1.00 80.19 178 LYS A CA 1
ATOM 1386 C C . LYS A 1 178 ? 22.335 -22.706 1.365 1.00 80.19 178 LYS A C 1
ATOM 1388 O O . LYS A 1 178 ? 22.611 -22.301 2.492 1.00 80.19 178 LYS A O 1
ATOM 1393 N N . PRO A 1 179 ? 21.653 -23.852 1.170 1.00 78.81 179 PRO A N 1
ATOM 1394 C CA . PRO A 1 179 ? 21.248 -24.441 -0.113 1.00 78.81 179 PRO A CA 1
ATOM 1395 C C . PRO A 1 179 ? 19.890 -23.925 -0.627 1.00 78.81 179 PRO A C 1
ATOM 1397 O O . PRO A 1 179 ? 19.448 -24.345 -1.686 1.00 78.81 179 PRO A O 1
ATOM 1400 N N . HIS A 1 180 ? 19.207 -23.060 0.126 1.00 80.75 180 HIS A N 1
ATOM 1401 C CA . HIS A 1 180 ? 17.791 -22.741 -0.081 1.00 80.75 180 HIS A CA 1
ATOM 1402 C C . HIS A 1 180 ? 17.513 -21.718 -1.195 1.00 80.75 180 HIS A C 1
ATOM 1404 O O . HIS A 1 180 ? 16.382 -21.645 -1.676 1.00 80.75 180 HIS A O 1
ATOM 1410 N N . GLY A 1 181 ? 18.514 -20.919 -1.576 1.00 85.31 181 GLY A N 1
ATOM 1411 C CA . GLY A 1 181 ? 18.360 -19.852 -2.564 1.00 85.31 181 GLY A CA 1
ATOM 1412 C C . GLY A 1 181 ? 17.459 -18.709 -2.079 1.00 85.31 181 GLY A C 1
ATOM 1413 O O . GLY A 1 181 ? 17.081 -18.630 -0.909 1.00 85.31 181 GLY A O 1
ATOM 1414 N N . LEU A 1 182 ? 17.122 -17.786 -2.982 1.00 83.19 182 LEU A N 1
ATOM 1415 C CA . LEU A 1 182 ? 16.269 -16.628 -2.700 1.00 83.19 182 LEU A CA 1
ATOM 1416 C C . LEU A 1 182 ? 15.123 -16.520 -3.705 1.00 83.19 182 LEU A C 1
ATOM 1418 O O . LEU A 1 182 ? 15.316 -16.599 -4.915 1.00 83.19 182 LEU A O 1
ATOM 1422 N N . LYS A 1 183 ? 13.905 -16.288 -3.215 1.00 80.31 183 LYS A N 1
ATOM 1423 C CA . LYS A 1 183 ? 12.710 -16.172 -4.060 1.00 80.31 183 LYS A CA 1
ATOM 1424 C C . LYS A 1 183 ? 12.753 -14.919 -4.943 1.00 80.31 183 LYS A C 1
ATOM 1426 O O . LYS A 1 183 ? 13.032 -13.815 -4.462 1.00 80.31 183 LYS A O 1
ATOM 1431 N N . GLY A 1 184 ? 12.398 -15.091 -6.217 1.00 67.38 184 GLY A N 1
ATOM 1432 C CA . GLY A 1 184 ? 12.057 -14.007 -7.138 1.00 67.38 184 GLY A CA 1
ATOM 1433 C C . GLY A 1 184 ? 10.809 -13.212 -6.724 1.00 67.38 184 GLY A C 1
ATOM 1434 O O . GLY A 1 184 ? 10.148 -13.523 -5.734 1.00 67.38 184 GLY A O 1
ATOM 1435 N N . THR A 1 185 ? 10.473 -12.154 -7.466 1.00 61.16 185 THR A N 1
ATOM 1436 C CA . THR A 1 185 ? 9.215 -11.399 -7.279 1.00 61.16 185 THR A CA 1
ATOM 1437 C C . THR A 1 185 ? 7.991 -12.247 -7.635 1.00 61.16 185 THR A C 1
ATOM 1439 O O . THR A 1 185 ? 7.922 -12.743 -8.753 1.00 61.16 185 THR A O 1
ATOM 1442 N N . HIS A 1 186 ? 6.980 -12.325 -6.760 1.00 47.50 186 HIS A N 1
ATOM 1443 C CA . HIS A 1 186 ? 5.690 -12.950 -7.089 1.00 47.50 186 HIS A CA 1
ATOM 1444 C C . HIS A 1 186 ? 5.007 -12.252 -8.284 1.00 47.50 186 HIS A C 1
ATOM 1446 O O . HIS A 1 186 ? 4.695 -11.060 -8.234 1.00 47.50 186 HIS A O 1
ATOM 1452 N N . GLU A 1 187 ? 4.717 -13.007 -9.347 1.00 41.91 187 GLU A N 1
ATOM 1453 C CA . GLU A 1 187 ? 3.916 -12.553 -10.486 1.00 41.91 187 GLU A CA 1
ATOM 1454 C C . GLU A 1 187 ? 2.420 -12.611 -10.125 1.00 41.91 187 GLU A C 1
ATOM 1456 O O . GLU A 1 187 ? 1.745 -13.608 -10.354 1.00 41.91 187 GLU A O 1
ATOM 1461 N N . THR A 1 188 ? 1.856 -11.528 -9.583 1.00 35.03 188 THR A N 1
ATOM 1462 C CA . THR A 1 188 ? 0.400 -11.297 -9.652 1.00 35.03 188 THR A CA 1
ATOM 1463 C C . THR A 1 188 ? 0.081 -10.408 -10.845 1.00 35.03 188 THR A C 1
ATOM 1465 O O . THR A 1 188 ? -0.360 -9.274 -10.664 1.00 35.03 188 THR A O 1
ATOM 1468 N N . SER A 1 189 ? 0.396 -10.837 -12.070 1.00 38.50 189 SER A N 1
ATOM 1469 C CA . SER A 1 189 ? 0.069 -10.064 -13.284 1.00 38.50 189 SER A CA 1
ATOM 1470 C C . SER A 1 189 ? 0.045 -10.900 -14.572 1.00 38.50 189 SER A C 1
ATOM 1472 O O . SER A 1 189 ? 0.532 -10.431 -15.592 1.00 38.50 189 SER A O 1
ATOM 1474 N N . ARG A 1 190 ? -0.539 -12.105 -14.586 1.00 35.19 190 ARG A N 1
ATOM 1475 C CA . ARG A 1 190 ? -0.977 -12.742 -15.846 1.00 35.19 190 ARG A CA 1
ATOM 1476 C C . ARG A 1 190 ? -2.303 -13.474 -15.632 1.00 35.19 190 ARG A C 1
ATOM 1478 O O . ARG A 1 190 ? -2.336 -14.539 -15.031 1.00 35.19 190 ARG A O 1
ATOM 1485 N N . GLY A 1 191 ? -3.391 -12.867 -16.104 1.00 26.73 191 GLY A N 1
ATOM 1486 C CA . GLY A 1 191 ? -4.745 -13.430 -16.098 1.00 26.73 191 GLY A CA 1
ATOM 1487 C C . GLY A 1 191 ? -5.780 -12.485 -15.485 1.00 26.73 191 GLY A C 1
ATOM 1488 O O . GLY A 1 191 ? -5.544 -11.916 -14.423 1.00 26.73 191 GLY A O 1
ATOM 1489 N N . ASN A 1 192 ? -6.917 -12.322 -16.169 1.00 32.53 192 ASN A N 1
ATOM 1490 C CA . ASN A 1 192 ? -8.123 -11.611 -15.727 1.00 32.53 192 ASN A CA 1
ATOM 1491 C C . ASN A 1 192 ? -8.666 -12.165 -14.391 1.00 32.53 192 ASN A C 1
ATOM 1493 O O . ASN A 1 192 ? -9.656 -12.890 -14.357 1.00 32.53 192 ASN A O 1
ATOM 1497 N N . ILE A 1 193 ? -8.029 -11.804 -13.281 1.00 29.09 193 ILE A N 1
ATOM 1498 C CA . ILE A 1 193 ? -8.576 -11.915 -11.930 1.00 29.09 193 ILE A CA 1
ATOM 1499 C C . ILE A 1 193 ? -8.792 -10.477 -11.441 1.00 29.09 193 ILE A C 1
ATOM 1501 O O . ILE A 1 193 ? -7.866 -9.663 -11.545 1.00 29.09 193 ILE A O 1
ATOM 1505 N N . PRO A 1 194 ? -9.985 -10.120 -10.930 1.00 27.80 194 PRO A N 1
ATOM 1506 C CA . PRO A 1 194 ? -10.229 -8.794 -10.379 1.00 27.80 194 PRO A CA 1
ATOM 1507 C C . PRO A 1 194 ? -9.168 -8.480 -9.324 1.00 27.80 194 PRO A C 1
ATOM 1509 O O . PRO A 1 194 ? -8.892 -9.309 -8.456 1.00 27.80 194 PRO A O 1
ATOM 1512 N N . LYS A 1 195 ? -8.558 -7.290 -9.399 1.00 30.27 195 LYS A N 1
ATOM 1513 C CA . LYS A 1 195 ? -7.615 -6.804 -8.383 1.00 30.27 195 LYS A CA 1
ATOM 1514 C C . LYS A 1 195 ? -8.219 -7.008 -6.992 1.00 30.27 195 LYS A C 1
ATOM 1516 O O . LYS A 1 195 ? -9.152 -6.301 -6.624 1.00 30.27 195 LYS A O 1
ATOM 1521 N N . ILE A 1 196 ? -7.648 -7.926 -6.214 1.00 31.16 196 ILE A N 1
ATOM 1522 C CA . ILE A 1 196 ? -7.955 -8.071 -4.791 1.00 31.16 196 ILE A CA 1
ATOM 1523 C C . ILE A 1 196 ? -7.459 -6.788 -4.109 1.00 31.16 196 ILE A C 1
ATOM 1525 O O . ILE A 1 196 ? -6.251 -6.520 -4.124 1.00 31.16 196 ILE A O 1
ATOM 1529 N N . PRO A 1 197 ? -8.329 -5.946 -3.530 1.00 31.34 197 PRO A N 1
ATOM 1530 C CA . PRO A 1 197 ? -7.861 -4.751 -2.855 1.00 31.34 197 PRO A CA 1
ATOM 1531 C C . PRO A 1 197 ? -7.191 -5.203 -1.552 1.00 31.34 197 PRO A C 1
ATOM 1533 O O . PRO A 1 197 ? -7.819 -5.911 -0.765 1.00 31.34 197 PRO A O 1
ATOM 1536 N N . ASN A 1 198 ? -5.944 -4.760 -1.335 1.00 30.53 198 ASN A N 1
ATOM 1537 C CA . ASN A 1 198 ? -5.065 -4.942 -0.157 1.00 30.53 198 ASN A CA 1
ATOM 1538 C C . ASN A 1 198 ? -3.869 -5.900 -0.255 1.00 30.53 198 ASN A C 1
ATOM 1540 O O . ASN A 1 198 ? -3.150 -6.028 0.732 1.00 30.53 198 ASN A O 1
ATOM 1544 N N . MET A 1 199 ? -3.524 -6.427 -1.430 1.00 27.11 199 MET A N 1
ATOM 1545 C CA . MET A 1 199 ? -2.114 -6.753 -1.666 1.00 27.11 199 MET A CA 1
ATOM 1546 C C . MET A 1 199 ? -1.373 -5.450 -1.975 1.00 27.11 199 MET A C 1
ATOM 1548 O O . MET A 1 199 ? -1.576 -4.834 -3.024 1.00 27.11 199 MET A O 1
ATOM 1552 N N . THR A 1 200 ? -0.530 -4.981 -1.052 1.00 30.00 200 THR A N 1
ATOM 1553 C CA . THR A 1 200 ? 0.463 -3.966 -1.412 1.00 30.00 200 THR A CA 1
ATOM 1554 C C . THR A 1 200 ? 1.340 -4.589 -2.487 1.00 30.00 200 THR A C 1
ATOM 1556 O O . THR A 1 200 ? 2.019 -5.574 -2.222 1.00 30.00 200 THR A O 1
ATOM 1559 N N . SER A 1 201 ? 1.308 -4.049 -3.701 1.00 33.50 201 SER A N 1
ATOM 1560 C CA . SER A 1 201 ? 2.039 -4.525 -4.881 1.00 33.50 201 SER A CA 1
ATOM 1561 C C . SER A 1 201 ? 3.565 -4.355 -4.750 1.00 33.50 201 SER A C 1
ATOM 1563 O O . SER A 1 201 ? 4.185 -3.657 -5.555 1.00 33.50 201 SER A O 1
ATOM 1565 N N . ARG A 1 202 ? 4.173 -4.846 -3.663 1.00 38.78 202 ARG A N 1
ATOM 1566 C CA . ARG A 1 202 ? 5.523 -4.437 -3.267 1.00 38.78 202 ARG A CA 1
ATOM 1567 C C . ARG A 1 202 ? 6.298 -5.406 -2.375 1.00 38.78 202 ARG A C 1
ATOM 1569 O O . ARG A 1 202 ? 7.235 -4.956 -1.716 1.00 38.78 202 ARG A O 1
ATOM 1576 N N . GLU A 1 203 ? 5.998 -6.699 -2.380 1.00 40.47 203 GLU A N 1
ATOM 1577 C CA . GLU A 1 203 ? 7.060 -7.657 -2.050 1.00 40.47 203 GLU A CA 1
ATOM 1578 C C . GLU A 1 203 ? 7.975 -7.762 -3.275 1.00 40.47 203 GLU A C 1
ATOM 1580 O O . GLU A 1 203 ? 7.718 -8.495 -4.225 1.00 40.47 203 GLU A O 1
ATOM 1585 N N . GLY A 1 204 ? 8.995 -6.897 -3.308 1.00 53.91 204 GLY A N 1
ATOM 1586 C CA . GLY A 1 204 ? 10.100 -7.038 -4.255 1.00 53.91 204 GLY A CA 1
ATOM 1587 C C . GLY A 1 204 ? 10.821 -8.370 -4.021 1.00 53.91 204 GLY A C 1
ATOM 1588 O O . GLY A 1 204 ? 10.793 -8.888 -2.907 1.00 53.91 204 GLY A O 1
ATOM 1589 N N . GLY A 1 205 ? 11.468 -8.916 -5.051 1.00 70.00 205 GLY A N 1
ATOM 1590 C CA . GLY A 1 205 ? 12.177 -10.194 -4.968 1.00 70.00 205 GLY A CA 1
ATOM 1591 C C . GLY A 1 205 ? 13.231 -10.154 -3.864 1.00 70.00 205 GLY A C 1
ATOM 1592 O O . GLY A 1 205 ? 13.834 -9.104 -3.614 1.00 70.00 205 GLY A O 1
ATOM 1593 N N . GLN A 1 206 ? 13.449 -11.282 -3.187 1.00 80.75 206 GLN A N 1
ATOM 1594 C CA . GLN A 1 206 ? 14.322 -11.355 -2.011 1.00 80.75 206 GLN A CA 1
ATOM 1595 C C . GLN A 1 206 ? 15.763 -10.936 -2.340 1.00 80.75 206 GLN A C 1
ATOM 1597 O O . GLN A 1 206 ? 16.400 -10.263 -1.531 1.00 80.75 206 GLN A O 1
ATOM 1602 N N . VAL A 1 207 ? 16.235 -11.231 -3.558 1.00 82.00 207 VAL A N 1
ATOM 1603 C CA . VAL A 1 207 ? 17.539 -10.778 -4.071 1.00 82.00 207 VAL A CA 1
ATOM 1604 C C . VAL A 1 207 ? 17.613 -9.247 -4.123 1.00 82.00 207 VAL A C 1
ATOM 1606 O O . VAL A 1 207 ? 18.513 -8.643 -3.539 1.00 82.00 207 VAL A O 1
ATOM 1609 N N . SER A 1 208 ? 16.631 -8.587 -4.748 1.00 81.94 208 SER A N 1
ATOM 1610 C CA . SER A 1 208 ? 16.582 -7.121 -4.834 1.00 81.94 208 SER A CA 1
ATOM 1611 C C . SER A 1 208 ? 16.433 -6.463 -3.459 1.00 81.94 208 SER A C 1
ATOM 1613 O O . SER A 1 208 ? 16.971 -5.380 -3.225 1.00 81.94 208 SER A O 1
ATOM 1615 N N . ALA A 1 209 ? 15.701 -7.101 -2.540 1.00 79.38 209 ALA A N 1
ATOM 1616 C CA . ALA A 1 209 ? 15.548 -6.625 -1.170 1.00 79.38 209 ALA A CA 1
ATOM 1617 C C . ALA A 1 209 ? 16.876 -6.680 -0.397 1.00 79.38 209 ALA A C 1
ATOM 1619 O O . ALA A 1 209 ? 17.223 -5.696 0.262 1.00 79.38 209 ALA A O 1
ATOM 1620 N N . ALA A 1 210 ? 17.629 -7.777 -0.523 1.00 81.06 210 ALA A N 1
ATOM 1621 C CA . ALA A 1 210 ? 18.939 -7.948 0.100 1.00 81.06 210 ALA A CA 1
ATOM 1622 C C . ALA A 1 210 ? 19.983 -6.970 -0.473 1.00 81.06 210 ALA A C 1
ATOM 1624 O O . ALA A 1 210 ? 20.666 -6.282 0.284 1.00 81.06 210 ALA A O 1
ATOM 1625 N N . ALA A 1 211 ? 20.028 -6.799 -1.799 1.00 83.12 211 ALA A N 1
ATOM 1626 C CA . ALA A 1 211 ? 20.977 -5.900 -2.463 1.00 83.12 211 ALA A CA 1
ATOM 1627 C C . ALA A 1 211 ? 20.669 -4.399 -2.262 1.00 83.12 211 ALA A C 1
ATOM 1629 O O . ALA A 1 211 ? 21.504 -3.533 -2.535 1.00 83.12 211 ALA A O 1
ATOM 1630 N N . LYS A 1 212 ? 19.474 -4.048 -1.764 1.00 82.19 212 LYS A N 1
ATOM 1631 C CA . LYS A 1 212 ? 19.009 -2.656 -1.634 1.00 82.19 212 LYS A CA 1
ATOM 1632 C C . LYS A 1 212 ? 19.937 -1.779 -0.789 1.00 82.19 212 LYS A C 1
ATOM 1634 O O . LYS A 1 212 ? 20.091 -0.593 -1.086 1.00 82.19 212 LYS A O 1
ATOM 1639 N N . GLY A 1 213 ? 20.509 -2.325 0.285 1.00 78.69 213 GLY A N 1
ATOM 1640 C CA . GLY A 1 213 ? 21.448 -1.598 1.145 1.00 78.69 213 GLY A CA 1
ATOM 1641 C C . GLY A 1 213 ? 22.683 -1.152 0.365 1.00 78.69 213 GLY A C 1
ATOM 1642 O O . GLY A 1 213 ? 23.000 0.039 0.341 1.00 78.69 213 GLY A O 1
ATOM 1643 N N . TRP A 1 214 ? 23.292 -2.096 -0.351 1.00 87.25 214 TRP A N 1
ATOM 1644 C CA . TRP A 1 214 ? 24.467 -1.873 -1.187 1.00 87.25 214 TRP A CA 1
ATOM 1645 C C . TRP A 1 214 ? 24.192 -0.874 -2.315 1.00 87.25 214 TRP A C 1
ATOM 1647 O O . TRP A 1 214 ? 24.923 0.106 -2.462 1.00 87.25 214 TRP A O 1
ATOM 1657 N N . VAL A 1 215 ? 23.080 -1.030 -3.043 1.00 83.06 215 VAL A N 1
ATOM 1658 C CA . VAL A 1 215 ? 22.707 -0.116 -4.142 1.00 83.06 215 VAL A CA 1
ATOM 1659 C C . VAL A 1 215 ? 22.537 1.321 -3.644 1.00 83.06 215 VAL A C 1
ATOM 1661 O O . VAL A 1 215 ? 22.983 2.266 -4.290 1.00 83.06 215 VAL A O 1
ATOM 1664 N N . ASN A 1 216 ? 21.939 1.521 -2.465 1.00 80.25 216 ASN A N 1
ATOM 1665 C CA . ASN A 1 216 ? 21.768 2.864 -1.901 1.00 80.25 216 ASN A CA 1
ATOM 1666 C C . ASN A 1 216 ? 23.095 3.529 -1.512 1.00 80.25 216 ASN A C 1
ATOM 1668 O O . ASN A 1 216 ? 23.211 4.754 -1.620 1.00 80.25 216 ASN A O 1
ATOM 1672 N N . GLN A 1 217 ? 24.077 2.747 -1.060 1.00 81.56 217 GLN A N 1
ATOM 1673 C CA . GLN A 1 217 ? 25.424 3.242 -0.767 1.00 81.56 217 GLN A CA 1
ATOM 1674 C C . GLN A 1 217 ? 26.162 3.639 -2.058 1.00 81.56 217 GLN A C 1
ATOM 1676 O O . GLN A 1 217 ? 26.866 4.647 -2.070 1.00 81.56 217 GLN A O 1
ATOM 1681 N N . HIS A 1 218 ? 25.899 2.932 -3.162 1.00 82.62 218 HIS A N 1
ATOM 1682 C CA . HIS A 1 218 ? 26.528 3.126 -4.476 1.00 82.62 218 HIS A CA 1
ATOM 1683 C C . HIS A 1 218 ? 25.667 3.930 -5.468 1.00 82.62 218 HIS A C 1
ATOM 1685 O O . HIS A 1 218 ? 25.951 3.997 -6.658 1.00 82.62 218 HIS A O 1
ATOM 1691 N N . LYS A 1 219 ? 24.632 4.636 -4.999 1.00 75.25 219 LYS A N 1
ATOM 1692 C CA . LYS A 1 219 ? 23.674 5.382 -5.845 1.00 75.25 219 LYS A CA 1
ATOM 1693 C C . LYS A 1 219 ? 24.267 6.499 -6.720 1.00 75.25 219 LYS A C 1
ATOM 1695 O O . LYS A 1 219 ? 23.516 7.187 -7.401 1.00 75.25 219 LYS A O 1
ATOM 1700 N N . LYS A 1 220 ? 25.569 6.774 -6.622 1.00 77.12 220 LYS A N 1
ATOM 1701 C CA . LYS A 1 220 ? 26.278 7.765 -7.445 1.00 77.12 220 LYS A CA 1
ATOM 1702 C C . LYS A 1 220 ? 27.023 7.140 -8.628 1.00 77.12 220 LYS A C 1
ATOM 1704 O O . LYS A 1 220 ? 27.498 7.893 -9.464 1.00 77.12 220 LYS A O 1
ATOM 1709 N N . SER A 1 221 ? 27.134 5.814 -8.684 1.00 80.69 221 SER A N 1
ATOM 1710 C CA . SER A 1 221 ? 27.895 5.081 -9.702 1.00 80.69 221 SER A CA 1
ATOM 1711 C C . SER A 1 221 ? 27.009 4.261 -10.642 1.00 80.69 221 SER A C 1
ATOM 1713 O O . SER A 1 221 ? 27.500 3.328 -11.265 1.00 80.69 221 SER A O 1
ATOM 1715 N N . TRP A 1 222 ? 25.708 4.559 -10.719 1.00 88.56 222 TRP A N 1
ATOM 1716 C CA . TRP A 1 222 ? 24.823 3.910 -11.688 1.00 88.56 222 TRP A CA 1
ATOM 1717 C C . TRP A 1 222 ? 25.103 4.424 -13.103 1.00 88.56 222 TRP A C 1
ATOM 1719 O O . TRP A 1 222 ? 25.573 5.548 -13.280 1.00 88.56 222 TRP A O 1
ATOM 1729 N N . VAL A 1 223 ? 24.794 3.593 -14.093 1.00 90.75 223 VAL A N 1
ATOM 1730 C CA . VAL A 1 223 ? 25.017 3.870 -15.516 1.00 90.75 223 VAL A CA 1
ATOM 1731 C C . VAL A 1 223 ? 23.692 3.739 -16.250 1.00 90.75 223 VAL A C 1
ATOM 1733 O O . VAL A 1 223 ? 22.950 2.789 -16.022 1.00 90.75 223 VAL A O 1
ATOM 1736 N N . GLU A 1 224 ? 23.364 4.703 -17.101 1.00 92.75 224 GLU A N 1
ATOM 1737 C CA . GLU A 1 224 ? 22.230 4.584 -18.015 1.00 92.75 224 GLU A CA 1
ATOM 1738 C C . GLU A 1 224 ? 22.675 3.828 -19.265 1.00 92.75 224 GLU A C 1
ATOM 1740 O O . GLU A 1 224 ? 23.711 4.161 -19.838 1.00 92.75 224 GLU A O 1
ATOM 1745 N N . VAL A 1 225 ? 21.899 2.841 -19.710 1.00 94.62 225 VAL A N 1
ATOM 1746 C CA . VAL A 1 225 ? 22.121 2.230 -21.025 1.00 94.62 225 VAL A CA 1
ATOM 1747 C C . VAL A 1 225 ? 21.925 3.293 -22.104 1.00 94.62 225 VAL A C 1
ATOM 1749 O O . VAL A 1 225 ? 20.837 3.832 -22.262 1.00 94.62 225 VAL A O 1
ATOM 1752 N N . GLN A 1 226 ? 22.979 3.582 -22.852 1.00 94.31 226 GLN A N 1
ATOM 1753 C CA . GLN A 1 226 ? 22.985 4.535 -23.959 1.00 94.31 226 GLN A CA 1
ATOM 1754 C C . GLN A 1 226 ? 23.597 3.848 -25.176 1.00 94.31 226 GLN A C 1
ATOM 1756 O O . GLN A 1 226 ? 24.440 2.961 -25.025 1.00 94.31 226 GLN A O 1
ATOM 1761 N N . GLY A 1 227 ? 23.181 4.246 -26.372 1.00 95.06 227 GLY A N 1
ATOM 1762 C CA . GLY A 1 227 ? 23.663 3.634 -27.606 1.00 95.06 227 GLY A CA 1
ATOM 1763 C C . GLY A 1 227 ? 22.833 4.026 -28.817 1.00 95.06 227 GLY A C 1
ATOM 1764 O O . GLY A 1 227 ? 21.891 4.816 -28.713 1.00 95.06 227 GLY A O 1
ATOM 1765 N N . ARG A 1 228 ? 23.211 3.490 -29.973 1.00 96.94 228 ARG A N 1
ATOM 1766 C CA . ARG A 1 228 ? 22.496 3.664 -31.238 1.00 96.94 228 ARG A CA 1
ATOM 1767 C C . ARG A 1 228 ? 21.576 2.476 -31.499 1.00 96.94 228 ARG A C 1
ATOM 1769 O O . ARG A 1 228 ? 21.763 1.391 -30.950 1.00 96.94 228 ARG A O 1
ATOM 1776 N N . ALA A 1 229 ? 20.584 2.680 -32.357 1.00 96.56 229 ALA A N 1
ATOM 1777 C CA . ALA A 1 229 ? 19.784 1.585 -32.885 1.00 96.56 229 ALA A CA 1
ATOM 1778 C C . ALA A 1 229 ? 20.700 0.538 -33.547 1.00 96.56 229 ALA A C 1
ATOM 1780 O O . ALA A 1 229 ? 21.538 0.897 -34.369 1.00 96.56 229 ALA A O 1
ATOM 1781 N N . GLY A 1 230 ? 20.538 -0.738 -33.195 1.00 95.25 230 GLY A N 1
ATOM 1782 C CA . GLY A 1 230 ? 21.426 -1.823 -33.635 1.00 95.25 230 GLY A CA 1
ATOM 1783 C C . GLY A 1 230 ? 22.471 -2.245 -32.597 1.00 95.25 230 GLY A C 1
ATOM 1784 O O . GLY A 1 230 ? 23.079 -3.305 -32.745 1.00 95.25 230 GLY A O 1
ATOM 1785 N N . ASP A 1 231 ? 22.665 -1.476 -31.523 1.00 97.06 231 ASP A N 1
ATOM 1786 C CA . ASP A 1 231 ? 23.535 -1.870 -30.412 1.00 97.06 231 ASP A CA 1
ATOM 1787 C C . ASP A 1 231 ? 22.828 -2.862 -29.464 1.00 97.06 231 ASP A C 1
ATOM 1789 O O . ASP A 1 231 ? 21.602 -2.836 -29.290 1.00 97.06 231 ASP A O 1
ATOM 1793 N N . VAL A 1 232 ? 23.608 -3.719 -28.794 1.00 96.06 232 VAL A N 1
ATOM 1794 C CA . VAL A 1 232 ? 23.118 -4.614 -27.731 1.00 96.06 232 VAL A CA 1
ATOM 1795 C C . VAL A 1 232 ? 23.979 -4.459 -26.483 1.00 96.06 232 VAL A C 1
ATOM 1797 O O . VAL A 1 232 ? 25.186 -4.685 -26.511 1.00 96.06 232 VAL A O 1
ATOM 1800 N N . MET A 1 233 ? 23.358 -4.116 -25.356 1.00 96.69 233 MET A N 1
ATOM 1801 C CA . MET A 1 233 ? 24.030 -4.116 -24.058 1.00 96.69 233 MET A CA 1
ATOM 1802 C C . MET A 1 233 ? 23.932 -5.508 -23.432 1.00 96.69 233 MET A C 1
ATOM 1804 O O . MET A 1 233 ? 22.855 -5.922 -23.012 1.00 96.69 233 MET A O 1
ATOM 1808 N N . LEU A 1 234 ? 25.045 -6.226 -23.333 1.00 96.44 234 LEU A N 1
ATOM 1809 C CA . LEU A 1 234 ? 25.107 -7.511 -22.641 1.00 96.44 234 LEU A CA 1
ATOM 1810 C C . LEU A 1 234 ? 25.279 -7.254 -21.146 1.00 96.44 234 LEU A C 1
ATOM 1812 O O . LEU A 1 234 ? 26.247 -6.613 -20.738 1.00 96.44 234 LEU A O 1
ATOM 1816 N N . THR A 1 235 ? 24.351 -7.740 -20.321 1.00 95.94 235 THR A N 1
ATOM 1817 C CA . THR A 1 235 ? 24.405 -7.555 -18.865 1.00 95.94 235 THR A CA 1
ATOM 1818 C C . THR A 1 235 ? 24.431 -8.890 -18.128 1.00 95.94 235 THR A C 1
ATOM 1820 O O . THR A 1 235 ? 23.774 -9.859 -18.510 1.00 95.94 235 THR A O 1
ATOM 1823 N N . HIS A 1 236 ? 25.246 -8.949 -17.079 1.00 95.44 236 HIS A N 1
ATOM 1824 C CA . HIS A 1 236 ? 25.408 -10.112 -16.221 1.00 95.44 236 HIS A CA 1
ATOM 1825 C C . HIS A 1 236 ? 24.083 -10.414 -15.495 1.00 95.44 236 HIS A C 1
ATOM 1827 O O . HIS A 1 236 ? 23.458 -9.480 -14.986 1.00 95.44 236 HIS A O 1
ATOM 1833 N N . PRO A 1 237 ? 23.669 -11.688 -15.351 1.00 91.75 237 PRO A N 1
ATOM 1834 C CA . PRO A 1 237 ? 22.356 -12.049 -14.790 1.00 91.75 237 PRO A CA 1
ATOM 1835 C C . PRO A 1 237 ? 22.138 -11.554 -13.349 1.00 91.75 237 PRO A C 1
ATOM 1837 O O . PRO A 1 237 ? 21.022 -11.261 -12.929 1.00 91.75 237 PRO A O 1
ATOM 1840 N N . PHE A 1 238 ? 23.217 -11.411 -12.576 1.00 92.81 238 PHE A N 1
ATOM 1841 C CA . PHE A 1 238 ? 23.185 -10.859 -11.213 1.00 92.81 238 PHE A CA 1
ATOM 1842 C C . PHE A 1 238 ? 23.299 -9.327 -11.123 1.00 92.81 238 PHE A C 1
ATOM 1844 O O . PHE A 1 238 ? 23.301 -8.785 -10.015 1.00 92.81 238 PHE A O 1
ATOM 1851 N N . LEU A 1 239 ? 23.422 -8.610 -12.243 1.00 92.69 239 LEU A N 1
ATOM 1852 C CA . LEU A 1 239 ? 23.532 -7.155 -12.225 1.00 92.69 239 LEU A CA 1
ATOM 1853 C C . LEU A 1 239 ? 22.174 -6.523 -11.894 1.00 92.69 239 LEU A C 1
ATOM 1855 O O . LEU A 1 239 ? 21.198 -6.644 -12.638 1.00 92.69 239 LEU A O 1
ATOM 1859 N N . ILE A 1 240 ? 22.116 -5.796 -10.779 1.00 90.69 240 ILE A N 1
ATOM 1860 C CA . ILE A 1 240 ? 20.923 -5.045 -10.399 1.00 90.69 240 ILE A CA 1
ATOM 1861 C C . ILE A 1 240 ? 20.706 -3.912 -11.399 1.00 90.69 240 ILE A C 1
ATOM 1863 O O . ILE A 1 240 ? 21.578 -3.070 -11.623 1.00 90.69 240 ILE A O 1
ATOM 1867 N N . HIS A 1 241 ? 19.498 -3.867 -11.945 1.00 90.69 241 HIS A N 1
ATOM 1868 C CA . HIS A 1 241 ? 19.067 -2.856 -12.892 1.00 90.69 241 HIS A CA 1
ATOM 1869 C C . HIS A 1 241 ? 17.644 -2.374 -12.572 1.00 90.69 241 HIS A C 1
ATOM 1871 O O . HIS A 1 241 ? 16.918 -2.968 -11.770 1.00 90.69 241 HIS A O 1
ATOM 1877 N N . ALA A 1 242 ? 17.246 -1.247 -13.158 1.00 88.50 242 ALA A N 1
ATOM 1878 C CA . ALA A 1 242 ? 15.931 -0.658 -12.960 1.00 88.50 242 ALA A CA 1
ATOM 1879 C C . ALA A 1 242 ? 15.461 0.116 -14.193 1.00 88.50 242 ALA A C 1
ATOM 1881 O O . ALA A 1 242 ? 16.252 0.704 -14.929 1.00 88.50 242 ALA A O 1
ATOM 1882 N N . ARG A 1 243 ? 14.138 0.203 -14.362 1.00 85.88 243 ARG A N 1
ATOM 1883 C CA . ARG A 1 243 ? 13.536 1.150 -15.307 1.00 85.88 243 ARG A CA 1
ATOM 1884 C C . ARG A 1 243 ? 13.910 2.588 -14.936 1.00 85.88 243 ARG A C 1
ATOM 1886 O O . ARG A 1 243 ? 13.815 2.977 -13.768 1.00 85.88 243 ARG A O 1
ATOM 1893 N N . SER A 1 244 ? 14.237 3.388 -15.934 1.00 84.88 244 SER A N 1
ATOM 1894 C CA . SER A 1 244 ? 14.423 4.834 -15.820 1.00 84.88 244 SER A CA 1
ATOM 1895 C C . SER A 1 244 ? 13.273 5.567 -16.526 1.00 84.88 244 SER A C 1
ATOM 1897 O O . SER A 1 244 ? 12.454 4.968 -17.232 1.00 84.88 244 SER A O 1
ATOM 1899 N N . LYS A 1 245 ? 13.142 6.871 -16.267 1.00 84.75 245 LYS A N 1
ATOM 1900 C CA . LYS A 1 245 ? 12.143 7.699 -16.949 1.00 84.75 245 LYS A CA 1
ATOM 1901 C C . LYS A 1 245 ? 12.696 8.140 -18.298 1.00 84.75 245 LYS A C 1
ATOM 1903 O O . LYS A 1 245 ? 13.827 8.600 -18.346 1.00 84.75 245 LYS A O 1
ATOM 1908 N N . ASN A 1 246 ? 11.867 8.065 -19.337 1.00 87.00 246 ASN A N 1
ATOM 1909 C CA . ASN A 1 246 ? 12.143 8.773 -20.582 1.00 87.00 246 ASN A CA 1
ATOM 1910 C C . ASN A 1 246 ? 11.926 10.266 -20.353 1.00 87.00 246 ASN A C 1
ATOM 1912 O O . ASN A 1 246 ? 10.783 10.673 -20.129 1.00 87.00 246 ASN A O 1
ATOM 1916 N N . CYS A 1 247 ? 12.991 11.055 -20.366 1.00 86.12 247 CYS A N 1
ATOM 1917 C CA . CYS A 1 247 ? 12.895 12.513 -20.364 1.00 86.12 247 CYS A CA 1
ATOM 1918 C C . CYS A 1 247 ? 13.097 13.102 -21.771 1.00 86.12 247 CYS A C 1
ATOM 1920 O O . CYS A 1 247 ? 13.013 14.320 -21.926 1.00 86.12 247 CYS A O 1
ATOM 1922 N N . GLY A 1 248 ? 13.347 12.251 -22.770 1.00 78.19 248 GLY A N 1
ATOM 1923 C CA . GLY A 1 248 ? 13.493 12.611 -24.173 1.00 78.19 248 GLY A CA 1
ATOM 1924 C C . GLY A 1 248 ? 12.174 12.970 -24.855 1.00 78.19 248 GLY A C 1
ATOM 1925 O O . GLY A 1 248 ? 11.080 12.758 -24.327 1.00 78.19 248 GLY A O 1
ATOM 1926 N N . ALA A 1 249 ? 12.284 13.516 -26.068 1.00 76.38 249 ALA A N 1
ATOM 1927 C CA . ALA A 1 249 ? 11.140 13.941 -26.881 1.00 76.38 249 ALA A CA 1
ATOM 1928 C C . ALA A 1 249 ? 10.568 12.828 -27.782 1.00 76.38 249 ALA A C 1
ATOM 1930 O O . ALA A 1 249 ? 9.548 13.034 -28.439 1.00 76.38 249 ALA A O 1
ATOM 1931 N N . THR A 1 250 ? 11.221 11.664 -27.841 1.00 82.19 250 THR A N 1
ATOM 1932 C CA . THR A 1 250 ? 10.896 10.569 -28.763 1.00 82.19 250 THR A CA 1
ATOM 1933 C C . THR A 1 250 ? 10.532 9.286 -28.016 1.00 82.19 250 THR A C 1
ATOM 1935 O O . THR A 1 250 ? 10.956 9.036 -26.883 1.00 82.19 250 THR A O 1
ATOM 1938 N N . VAL A 1 251 ? 9.719 8.444 -28.657 1.00 88.62 251 VAL A N 1
ATOM 1939 C CA . VAL A 1 251 ? 9.495 7.067 -28.196 1.00 88.62 251 VAL A CA 1
ATOM 1940 C C . VAL A 1 251 ? 10.736 6.255 -28.523 1.00 88.62 251 VAL A C 1
ATOM 1942 O O . VAL A 1 251 ? 11.191 6.263 -29.666 1.00 88.62 251 VAL A O 1
ATOM 1945 N N . ARG A 1 252 ? 11.246 5.526 -27.530 1.00 90.38 252 ARG A N 1
ATOM 1946 C CA . ARG A 1 252 ? 12.317 4.551 -27.729 1.00 90.38 252 ARG A CA 1
ATOM 1947 C C . ARG A 1 252 ? 11.761 3.138 -27.655 1.00 90.38 252 ARG A C 1
ATOM 1949 O O . ARG A 1 252 ? 10.916 2.846 -26.806 1.00 90.38 252 ARG A O 1
ATOM 1956 N N . PHE A 1 253 ? 12.289 2.273 -28.503 1.00 90.81 253 PHE A N 1
ATOM 1957 C CA . PHE A 1 253 ? 12.031 0.845 -28.478 1.00 90.81 253 PHE A CA 1
ATOM 1958 C C . PHE A 1 253 ? 13.289 0.124 -28.009 1.00 90.81 253 PHE A C 1
ATOM 1960 O O . PHE A 1 253 ? 14.380 0.332 -28.536 1.00 90.81 253 PHE A O 1
ATOM 1967 N N . MET A 1 254 ? 13.126 -0.714 -26.994 1.00 90.31 254 MET A N 1
ATOM 1968 C CA . MET A 1 254 ? 14.171 -1.583 -26.471 1.00 90.31 254 MET A CA 1
ATOM 1969 C C . MET A 1 254 ? 13.528 -2.837 -25.887 1.00 90.31 254 MET A C 1
ATOM 1971 O O . MET A 1 254 ? 12.397 -2.769 -25.400 1.00 90.31 254 MET A O 1
ATOM 1975 N N . CYS A 1 255 ? 14.240 -3.958 -25.910 1.00 86.50 255 CYS A N 1
ATOM 1976 C CA . CYS A 1 255 ? 13.818 -5.183 -25.234 1.00 86.50 255 CYS A CA 1
ATOM 1977 C C . CYS A 1 255 ? 14.985 -5.792 -24.463 1.00 86.50 255 CYS A C 1
ATOM 1979 O O . CYS A 1 255 ? 16.137 -5.634 -24.854 1.00 86.50 255 CYS A O 1
ATOM 1981 N N . ASN A 1 256 ? 14.686 -6.491 -23.375 1.00 86.56 256 ASN A N 1
ATOM 1982 C CA . ASN A 1 256 ? 15.680 -7.069 -22.478 1.00 86.56 256 ASN A CA 1
ATOM 1983 C C . ASN A 1 256 ? 15.459 -8.577 -22.253 1.00 86.56 256 ASN A C 1
ATOM 1985 O O . ASN A 1 256 ? 15.198 -8.928 -21.111 1.00 86.56 256 ASN A O 1
ATOM 1989 N N . PRO A 1 257 ? 15.472 -9.451 -23.289 1.00 84.12 257 PRO A N 1
ATOM 1990 C CA . PRO A 1 257 ? 15.274 -10.900 -23.142 1.00 84.12 257 PRO A CA 1
ATOM 1991 C C . PRO A 1 257 ? 16.208 -11.519 -22.086 1.00 84.12 257 PRO A C 1
ATOM 1993 O O . PRO A 1 257 ? 17.394 -11.210 -22.066 1.00 84.12 257 PRO A O 1
ATOM 1996 N N . ASN A 1 258 ? 15.696 -12.408 -21.232 1.00 85.00 258 ASN A N 1
ATOM 1997 C CA . ASN A 1 258 ? 16.478 -13.181 -20.272 1.00 85.00 258 ASN A CA 1
ATOM 1998 C C . ASN A 1 258 ? 16.846 -14.508 -20.914 1.00 85.00 258 ASN A C 1
ATOM 2000 O O . ASN A 1 258 ? 15.971 -15.319 -21.207 1.00 85.00 258 ASN A O 1
ATOM 2004 N N . VAL A 1 259 ? 18.141 -14.728 -21.076 1.00 87.25 259 VAL A N 1
ATOM 2005 C CA . VAL A 1 259 ? 18.687 -15.885 -21.770 1.00 87.25 259 VAL A CA 1
ATOM 2006 C C . VAL A 1 259 ? 19.098 -16.930 -20.752 1.00 87.25 259 VAL A C 1
ATOM 2008 O O . VAL A 1 259 ? 20.003 -16.691 -19.951 1.00 87.25 259 VAL A O 1
ATOM 2011 N N . GLY A 1 260 ? 18.444 -18.087 -20.778 1.00 89.06 260 GLY A N 1
ATOM 2012 C CA . GLY A 1 260 ? 18.803 -19.235 -19.961 1.00 89.06 260 GLY A CA 1
ATOM 2013 C C . GLY A 1 260 ? 20.048 -19.964 -20.470 1.00 89.06 260 GLY A C 1
ATOM 2014 O O . GLY A 1 260 ? 20.476 -19.830 -21.619 1.00 89.06 260 GLY A O 1
ATOM 2015 N N . LEU A 1 261 ? 20.620 -20.780 -19.592 1.00 90.56 261 LEU A N 1
ATOM 2016 C CA . LEU A 1 261 ? 21.655 -21.759 -19.888 1.00 90.56 261 LEU A CA 1
ATOM 2017 C C . LEU A 1 261 ? 21.028 -23.151 -20.019 1.00 90.56 261 LEU A C 1
ATOM 2019 O O . LEU A 1 261 ? 20.084 -23.501 -19.308 1.00 90.56 261 LEU A O 1
ATOM 2023 N N . LYS A 1 262 ? 21.595 -23.987 -20.889 1.00 91.00 262 LYS A N 1
ATOM 2024 C CA . LYS A 1 262 ? 21.195 -25.392 -21.050 1.00 91.00 262 LYS A CA 1
ATOM 2025 C C . LYS A 1 262 ? 21.438 -26.199 -19.769 1.00 91.00 262 LYS A C 1
ATOM 2027 O O . LYS A 1 262 ? 20.640 -27.061 -19.417 1.00 91.00 262 LYS A O 1
ATOM 2032 N N . GLU A 1 263 ? 22.506 -25.864 -19.048 1.00 89.69 263 GLU A N 1
ATOM 2033 C CA . GLU A 1 263 ? 22.942 -26.516 -17.812 1.00 89.69 263 GLU A CA 1
ATOM 2034 C C . GLU A 1 263 ? 23.324 -25.467 -16.751 1.00 89.69 263 GLU A C 1
ATOM 2036 O O . GLU A 1 263 ? 23.722 -24.363 -17.133 1.00 89.69 263 GLU A O 1
ATOM 2041 N N . PRO A 1 264 ? 23.270 -25.793 -15.443 1.00 90.81 264 PRO A N 1
ATOM 2042 C CA . PRO A 1 264 ? 23.704 -24.900 -14.362 1.00 90.81 264 PRO A CA 1
ATOM 2043 C C . PRO A 1 264 ? 25.107 -24.307 -14.556 1.00 90.81 264 PRO A C 1
ATOM 2045 O O . PRO A 1 264 ? 25.976 -24.887 -15.233 1.00 90.81 264 PRO A O 1
ATOM 2048 N N . MET A 1 265 ? 25.331 -23.136 -13.954 1.00 90.31 265 MET A N 1
ATOM 2049 C CA . MET A 1 265 ? 26.646 -22.487 -13.958 1.00 90.31 265 MET A CA 1
ATOM 2050 C C . MET A 1 265 ? 27.660 -23.357 -13.207 1.00 90.31 265 MET A C 1
ATOM 2052 O O . MET A 1 265 ? 27.378 -23.880 -12.130 1.00 90.31 265 MET A O 1
ATOM 2056 N N . GLN A 1 266 ? 28.859 -23.505 -13.762 1.00 87.88 266 GLN A N 1
ATOM 2057 C CA . GLN A 1 266 ? 29.910 -24.343 -13.188 1.00 87.88 266 GLN A CA 1
ATOM 2058 C C . GLN A 1 266 ? 30.895 -23.465 -12.413 1.00 87.88 266 GLN A C 1
ATOM 2060 O O . GLN A 1 266 ? 31.763 -22.817 -12.996 1.00 87.88 266 GLN A O 1
ATOM 2065 N N . LEU A 1 267 ? 30.731 -23.424 -11.087 1.00 87.19 267 LEU A N 1
ATOM 2066 C CA . LEU A 1 267 ? 31.479 -22.527 -10.193 1.00 87.19 267 LEU A CA 1
ATOM 2067 C C . LEU A 1 267 ? 32.590 -23.224 -9.387 1.00 87.19 267 LEU A C 1
ATOM 2069 O O . LEU A 1 267 ? 33.374 -22.545 -8.730 1.00 87.19 267 LEU A O 1
ATOM 2073 N N . SER A 1 268 ? 32.663 -24.559 -9.405 1.00 77.12 268 SER A N 1
ATOM 2074 C CA . SER A 1 268 ? 33.740 -25.322 -8.764 1.00 77.12 268 SER A CA 1
ATOM 2075 C C . SER A 1 268 ? 34.954 -25.452 -9.689 1.00 77.12 268 SER A C 1
ATOM 2077 O O . SER A 1 268 ? 34.819 -25.615 -10.903 1.00 77.12 268 SER A O 1
ATOM 2079 N N . HIS A 1 269 ? 36.160 -25.410 -9.119 1.00 55.38 269 HIS A N 1
ATOM 2080 C CA . HIS A 1 269 ? 37.359 -25.833 -9.836 1.00 55.38 269 HIS A CA 1
ATOM 2081 C C . HIS A 1 269 ? 37.361 -27.361 -9.955 1.00 55.38 269 HIS A C 1
ATOM 2083 O O . HIS A 1 269 ? 37.084 -28.060 -8.978 1.00 55.38 269 HIS A O 1
ATOM 2089 N N . ALA A 1 270 ? 37.697 -27.887 -11.135 1.00 40.66 270 ALA A N 1
ATOM 2090 C CA . ALA A 1 270 ? 37.951 -29.312 -11.317 1.00 40.66 270 ALA A CA 1
ATOM 2091 C C . ALA A 1 270 ? 39.098 -29.737 -10.379 1.00 40.66 270 ALA A C 1
ATOM 2093 O O . ALA A 1 270 ? 40.260 -29.432 -10.647 1.00 40.66 270 ALA A O 1
ATOM 2094 N N . GLY A 1 271 ? 38.766 -30.375 -9.251 1.00 40.00 271 GLY A N 1
ATOM 2095 C CA . GLY A 1 271 ? 39.760 -30.886 -8.304 1.00 40.00 271 GLY A CA 1
ATOM 2096 C C . GLY A 1 271 ? 39.393 -30.933 -6.818 1.00 40.00 271 GLY A C 1
ATOM 2097 O O . GLY A 1 271 ? 40.288 -31.245 -6.037 1.00 40.00 271 GLY A O 1
ATOM 2098 N N . GLN A 1 272 ? 38.158 -30.638 -6.389 1.00 35.84 272 GLN A N 1
ATOM 2099 C CA . GLN A 1 272 ? 37.814 -30.717 -4.954 1.00 35.84 272 GLN A CA 1
ATOM 2100 C C . GLN A 1 272 ? 36.732 -31.713 -4.539 1.00 35.84 272 GLN A C 1
ATOM 2102 O O . GLN A 1 272 ? 36.627 -31.965 -3.346 1.00 35.84 272 GLN A O 1
ATOM 2107 N N . ASP A 1 273 ? 36.058 -32.384 -5.472 1.00 35.91 273 ASP A N 1
ATOM 2108 C CA . ASP A 1 273 ? 35.144 -33.479 -5.140 1.00 35.91 273 ASP A CA 1
ATOM 2109 C C . ASP A 1 273 ? 35.401 -34.672 -6.075 1.00 35.91 273 ASP A C 1
ATOM 2111 O O . ASP A 1 273 ? 35.132 -34.591 -7.269 1.00 35.91 273 ASP A O 1
ATOM 2115 N N . GLY A 1 274 ? 35.931 -35.773 -5.526 1.00 34.44 274 GLY A N 1
ATOM 2116 C CA . GLY A 1 274 ? 35.974 -37.089 -6.178 1.00 34.44 274 GLY A CA 1
ATOM 2117 C C . GLY A 1 274 ? 37.339 -37.538 -6.713 1.00 34.44 274 GLY A C 1
ATOM 2118 O O . GLY A 1 274 ? 37.865 -36.997 -7.681 1.00 34.44 274 GLY A O 1
ATOM 2119 N N . GLU A 1 275 ? 37.893 -38.593 -6.108 1.00 38.97 275 GLU A N 1
ATOM 2120 C CA . GLU A 1 275 ? 38.864 -39.477 -6.759 1.00 38.97 275 GLU A CA 1
ATOM 2121 C C . GLU A 1 275 ? 38.187 -40.177 -7.951 1.00 38.97 275 GLU A C 1
ATOM 2123 O O . GLU A 1 275 ? 37.648 -41.275 -7.800 1.00 38.97 275 GLU A O 1
ATOM 2128 N N . ASP A 1 276 ? 38.227 -39.578 -9.140 1.00 34.16 276 ASP A N 1
ATOM 2129 C CA . ASP A 1 276 ? 37.897 -40.309 -10.361 1.00 34.16 276 ASP A CA 1
ATOM 2130 C C . ASP A 1 276 ? 39.117 -41.112 -10.822 1.00 34.16 276 ASP A C 1
ATOM 2132 O O . ASP A 1 276 ? 40.088 -40.619 -11.406 1.00 34.16 276 ASP A O 1
ATOM 2136 N N . LYS A 1 277 ? 39.040 -42.410 -10.522 1.00 40.62 277 LYS A N 1
ATOM 2137 C CA . LYS A 1 277 ? 39.687 -43.459 -11.302 1.00 40.62 277 LYS A CA 1
ATOM 2138 C C . LYS A 1 277 ? 39.075 -43.422 -12.695 1.00 40.62 277 LYS A C 1
ATOM 2140 O O . LYS A 1 277 ? 37.983 -43.932 -12.880 1.00 40.62 277 LYS A O 1
ATOM 2145 N N . ASP A 1 278 ? 39.753 -42.757 -13.613 1.00 38.25 278 ASP A N 1
ATOM 2146 C CA . ASP A 1 278 ? 40.018 -43.211 -14.978 1.00 38.25 278 ASP A CA 1
ATOM 2147 C C . ASP A 1 278 ? 40.665 -42.034 -15.706 1.00 38.25 278 ASP A C 1
ATOM 2149 O O . ASP A 1 278 ? 40.053 -41.013 -16.015 1.00 38.25 278 ASP A O 1
ATOM 2153 N N . GLY A 1 279 ? 41.982 -42.137 -15.872 1.00 44.28 279 GLY A N 1
ATOM 2154 C CA . GLY A 1 279 ? 42.768 -41.109 -16.522 1.00 44.28 279 GLY A CA 1
ATOM 2155 C C . GLY A 1 279 ? 42.488 -41.095 -18.014 1.00 44.28 279 GLY A C 1
ATOM 2156 O O . GLY A 1 279 ? 42.967 -41.975 -18.713 1.00 44.28 279 GLY A O 1
ATOM 2157 N N . GLU A 1 280 ? 41.797 -40.062 -18.490 1.00 37.03 280 GLU A N 1
ATOM 2158 C CA . GLU A 1 280 ? 42.031 -39.462 -19.804 1.00 37.03 280 GLU A CA 1
ATOM 2159 C C . GLU A 1 280 ? 41.354 -38.076 -19.890 1.00 37.03 280 GLU A C 1
ATOM 2161 O O . GLU A 1 280 ? 40.146 -37.936 -19.741 1.00 37.03 280 GLU A O 1
ATOM 2166 N N . ASN A 1 281 ? 42.172 -37.042 -20.135 1.00 37.50 281 ASN A N 1
ATOM 2167 C CA . ASN A 1 281 ? 41.817 -35.640 -20.426 1.00 37.50 281 ASN A CA 1
ATOM 2168 C C . ASN A 1 281 ? 41.175 -34.769 -19.319 1.00 37.50 281 ASN A C 1
ATOM 2170 O O . ASN A 1 281 ? 40.110 -34.186 -19.507 1.00 37.50 281 ASN A O 1
ATOM 2174 N N . SER A 1 282 ? 41.914 -34.494 -18.235 1.00 39.12 282 SER A N 1
ATOM 2175 C CA . SER A 1 282 ? 41.685 -33.278 -17.428 1.00 39.12 282 SER A CA 1
ATOM 2176 C C . SER A 1 282 ? 42.287 -32.052 -18.134 1.00 39.12 282 SER A C 1
ATOM 2178 O O . SER A 1 282 ? 43.389 -31.593 -17.836 1.00 39.12 282 SER A O 1
ATOM 2180 N N . SER A 1 283 ? 41.577 -31.545 -19.143 1.00 41.53 283 SER A N 1
ATOM 2181 C CA . SER A 1 283 ? 41.718 -30.150 -19.565 1.00 41.53 283 SER A CA 1
ATOM 2182 C C . SER A 1 283 ? 41.036 -29.302 -18.492 1.00 41.53 283 SER A C 1
ATOM 2184 O O . SER A 1 283 ? 39.841 -29.467 -18.252 1.00 41.53 283 SER A O 1
ATOM 2186 N N . SER A 1 284 ? 41.776 -28.422 -17.814 1.00 49.53 284 SER A N 1
ATOM 2187 C CA . SER A 1 284 ? 41.194 -27.469 -16.865 1.00 49.53 284 SER A CA 1
ATOM 2188 C C . SER A 1 284 ? 40.185 -26.583 -17.604 1.00 49.53 284 SER A C 1
ATOM 2190 O O . SER A 1 284 ? 40.572 -25.636 -18.296 1.00 49.53 284 SER A O 1
ATOM 2192 N N . ARG A 1 285 ? 38.897 -26.921 -17.514 1.00 61.41 285 ARG A N 1
ATOM 2193 C CA . ARG A 1 285 ? 37.816 -26.178 -18.166 1.00 61.41 285 ARG A CA 1
ATOM 2194 C C . ARG A 1 285 ? 37.837 -24.735 -17.663 1.00 61.41 285 ARG A C 1
ATOM 2196 O O . ARG A 1 285 ? 37.773 -24.487 -16.462 1.00 61.41 285 ARG A O 1
ATOM 2203 N N . LYS A 1 286 ? 37.962 -23.784 -18.587 1.00 78.88 286 LYS A N 1
ATOM 2204 C CA . LYS A 1 286 ? 37.978 -22.352 -18.281 1.00 78.88 286 LYS A CA 1
ATOM 2205 C C . LYS A 1 286 ? 36.549 -21.892 -17.969 1.00 78.88 286 LYS A C 1
ATOM 2207 O O . LYS A 1 286 ? 35.648 -22.180 -18.753 1.00 78.88 286 LYS A O 1
ATOM 2212 N N . HIS A 1 287 ? 36.356 -21.188 -16.853 1.00 89.38 287 HIS A N 1
ATOM 2213 C CA . HIS A 1 287 ? 35.079 -20.540 -16.536 1.00 89.38 287 HIS A CA 1
ATOM 2214 C C . HIS A 1 287 ? 34.712 -19.535 -17.637 1.00 89.38 287 HIS A C 1
ATOM 2216 O O . HIS A 1 287 ? 35.580 -18.798 -18.121 1.00 89.38 287 HIS A O 1
ATOM 2222 N N . SER A 1 288 ? 33.435 -19.494 -18.017 1.00 94.00 288 SER A N 1
ATOM 2223 C CA . SER A 1 288 ? 32.899 -18.406 -18.844 1.00 94.00 288 SER A CA 1
ATOM 2224 C C . SER A 1 288 ? 33.043 -17.061 -18.112 1.00 94.00 288 SER A C 1
ATOM 2226 O O . SER A 1 288 ? 33.128 -17.053 -16.888 1.00 94.00 288 SER A O 1
ATOM 2228 N N . PRO A 1 289 ? 33.066 -15.905 -18.791 1.00 95.50 289 PRO A N 1
ATOM 2229 C CA . PRO A 1 289 ? 33.086 -14.589 -18.148 1.00 95.50 289 PRO A CA 1
ATOM 2230 C C . PRO A 1 289 ? 31.984 -14.362 -17.104 1.00 95.50 289 PRO A C 1
ATOM 2232 O O . PRO A 1 289 ? 32.257 -13.751 -16.072 1.00 95.50 289 PRO A O 1
ATOM 2235 N N . VAL A 1 290 ? 30.771 -14.886 -17.320 1.00 94.94 290 VAL A N 1
ATOM 2236 C CA . VAL A 1 290 ? 29.703 -14.876 -16.300 1.00 94.94 290 VAL A CA 1
ATOM 2237 C C . VAL A 1 290 ? 30.141 -15.645 -15.047 1.00 94.94 290 VAL A C 1
ATOM 2239 O O . VAL A 1 290 ? 30.140 -15.103 -13.943 1.00 94.94 290 VAL A O 1
ATOM 2242 N N . GLU A 1 291 ? 30.598 -16.887 -15.208 1.00 94.69 291 GLU A N 1
ATOM 2243 C CA . GLU A 1 291 ? 31.082 -17.713 -14.093 1.00 94.69 291 GLU A CA 1
ATOM 2244 C C . GLU A 1 291 ? 32.338 -17.113 -13.436 1.00 94.69 291 GLU A C 1
ATOM 2246 O O . GLU A 1 291 ? 32.466 -17.121 -12.215 1.00 94.69 291 GLU A O 1
ATOM 2251 N N . ALA A 1 292 ? 33.248 -16.540 -14.224 1.00 93.38 292 ALA A N 1
ATOM 2252 C CA . ALA A 1 292 ? 34.495 -15.944 -13.765 1.00 93.38 292 ALA A CA 1
ATOM 2253 C C . ALA A 1 292 ? 34.245 -14.722 -12.875 1.00 93.38 292 ALA A C 1
ATOM 2255 O O . ALA A 1 292 ? 34.908 -14.587 -11.850 1.00 93.38 292 ALA A O 1
ATOM 2256 N N . ALA A 1 293 ? 33.262 -13.876 -13.208 1.00 93.62 293 ALA A N 1
ATOM 2257 C CA . ALA A 1 293 ? 32.874 -12.747 -12.364 1.00 93.62 293 ALA A CA 1
ATOM 2258 C C . ALA A 1 293 ? 32.366 -13.206 -10.986 1.00 93.62 293 ALA A C 1
ATOM 2260 O O . ALA A 1 293 ? 32.692 -12.596 -9.966 1.00 93.62 293 ALA A O 1
ATOM 2261 N N . ILE A 1 294 ? 31.611 -14.309 -10.949 1.00 93.50 294 ILE A N 1
ATOM 2262 C CA . ILE A 1 294 ? 31.111 -14.921 -9.712 1.00 93.50 294 ILE A CA 1
ATOM 2263 C C . ILE A 1 294 ? 32.268 -15.532 -8.913 1.00 93.50 294 ILE A C 1
ATOM 2265 O O . ILE A 1 294 ? 32.424 -15.232 -7.731 1.00 93.50 294 ILE A O 1
ATOM 2269 N N . VAL A 1 295 ? 33.106 -16.358 -9.545 1.00 92.12 295 VAL A N 1
ATOM 2270 C CA . VAL A 1 295 ? 34.242 -17.029 -8.890 1.00 92.12 295 VAL A CA 1
ATOM 2271 C C . VAL A 1 295 ? 35.245 -16.010 -8.350 1.00 92.12 295 VAL A C 1
ATOM 2273 O O . VAL A 1 295 ? 35.691 -16.148 -7.211 1.00 92.12 295 VAL A O 1
ATOM 2276 N N . GLN A 1 296 ? 35.560 -14.961 -9.116 1.00 90.31 296 GLN A N 1
ATOM 2277 C CA . GLN A 1 296 ? 36.432 -13.876 -8.669 1.00 90.31 296 GLN A CA 1
ATOM 2278 C C . GLN A 1 296 ? 35.847 -13.179 -7.437 1.00 90.31 296 GLN A C 1
ATOM 2280 O O . GLN A 1 296 ? 36.551 -13.033 -6.441 1.00 90.31 296 GLN A O 1
ATOM 2285 N N . ALA A 1 297 ? 34.557 -12.822 -7.465 1.00 89.31 297 ALA A N 1
ATOM 2286 C CA . ALA A 1 297 ? 33.899 -12.177 -6.332 1.00 89.31 297 ALA A CA 1
ATOM 2287 C C . ALA A 1 297 ? 33.966 -13.032 -5.058 1.00 89.31 297 ALA A C 1
ATOM 2289 O O . ALA A 1 297 ? 34.274 -12.521 -3.989 1.00 89.31 297 ALA A O 1
ATOM 2290 N N . LEU A 1 298 ? 33.728 -14.343 -5.162 1.00 86.94 298 LEU A N 1
ATOM 2291 C CA . LEU A 1 298 ? 33.768 -15.245 -4.006 1.00 86.94 298 LEU A CA 1
ATOM 2292 C C . LEU A 1 298 ? 35.188 -15.572 -3.521 1.00 86.94 298 LEU A C 1
ATOM 2294 O O . LEU A 1 298 ? 35.348 -15.976 -2.370 1.00 86.94 298 LEU A O 1
ATOM 2298 N N . SER A 1 299 ? 36.196 -15.430 -4.386 1.00 80.75 299 SER A N 1
ATOM 2299 C CA . SER A 1 299 ? 37.609 -15.660 -4.052 1.00 80.75 299 SER A CA 1
ATOM 2300 C C . SER A 1 299 ? 38.263 -14.436 -3.410 1.00 80.75 299 SER A C 1
ATOM 2302 O O . SER A 1 299 ? 39.235 -14.564 -2.664 1.00 80.75 299 SER A O 1
ATOM 2304 N N . GLU A 1 300 ? 37.744 -13.243 -3.692 1.00 67.88 300 GLU A N 1
ATOM 2305 C CA . GLU A 1 300 ? 38.143 -12.019 -3.014 1.00 67.88 300 GLU A CA 1
ATOM 2306 C C . GLU A 1 300 ? 37.542 -12.008 -1.593 1.00 67.88 300 GLU A C 1
ATOM 2308 O O . GLU A 1 300 ? 36.339 -12.225 -1.421 1.00 67.88 300 GLU A O 1
ATOM 2313 N N . PRO A 1 301 ? 38.345 -11.772 -0.536 1.00 52.44 301 PRO A N 1
ATOM 2314 C CA . PRO A 1 301 ? 37.800 -11.631 0.805 1.00 52.44 301 PRO A CA 1
ATOM 2315 C C . PRO A 1 301 ? 36.833 -10.450 0.797 1.00 52.44 301 PRO A C 1
ATOM 2317 O O . PRO A 1 301 ? 37.216 -9.333 0.441 1.00 52.44 301 PRO A O 1
ATOM 2320 N N . SER A 1 302 ? 35.579 -10.705 1.177 1.00 47.75 302 SER A N 1
ATOM 2321 C CA . SER A 1 302 ? 34.556 -9.670 1.249 1.00 47.75 302 SER A CA 1
ATOM 2322 C C . SER A 1 302 ? 35.119 -8.466 2.006 1.00 47.75 302 SER A C 1
ATOM 2324 O O . SER A 1 302 ? 35.552 -8.578 3.152 1.00 47.75 302 SER A O 1
ATOM 2326 N N . THR A 1 303 ? 35.124 -7.290 1.378 1.00 43.91 303 THR A N 1
ATOM 2327 C CA . THR A 1 303 ? 35.597 -6.049 2.020 1.00 43.91 303 THR A CA 1
ATOM 2328 C C . THR A 1 303 ? 34.731 -5.636 3.215 1.00 43.91 303 THR A C 1
ATOM 2330 O O . THR A 1 303 ? 35.079 -4.720 3.959 1.00 43.91 303 THR A O 1
ATOM 2333 N N . GLU A 1 304 ? 33.605 -6.316 3.427 1.00 45.06 304 GLU A N 1
ATOM 2334 C CA . GLU A 1 304 ? 32.894 -6.326 4.695 1.00 45.06 304 GLU A CA 1
ATOM 2335 C C . GLU A 1 304 ? 33.384 -7.501 5.546 1.00 45.06 304 GLU A C 1
ATOM 2337 O O . GLU A 1 304 ? 33.334 -8.650 5.113 1.00 45.06 304 GLU A O 1
ATOM 2342 N N . ASN A 1 305 ? 33.838 -7.196 6.769 1.00 44.19 305 ASN A N 1
ATOM 2343 C CA . ASN A 1 305 ? 34.072 -8.159 7.849 1.00 44.19 305 ASN A CA 1
ATOM 2344 C C . ASN A 1 305 ? 32.774 -8.926 8.146 1.00 44.19 305 ASN A C 1
ATOM 2346 O O . ASN A 1 305 ? 32.067 -8.613 9.112 1.00 44.19 305 ASN A O 1
ATOM 2350 N N . ASP A 1 306 ? 32.444 -9.915 7.323 1.00 46.62 306 ASP A N 1
ATOM 2351 C CA . ASP A 1 306 ? 31.383 -10.841 7.648 1.00 46.62 306 ASP A CA 1
ATOM 2352 C C . ASP A 1 306 ? 31.899 -11.814 8.710 1.00 46.62 306 ASP A C 1
ATOM 2354 O O . ASP A 1 306 ? 32.990 -12.381 8.629 1.00 46.62 306 ASP A O 1
ATOM 2358 N N . ARG A 1 307 ? 31.105 -11.982 9.763 1.00 43.78 307 ARG A N 1
ATOM 2359 C CA . ARG A 1 307 ? 31.454 -12.785 10.945 1.00 43.78 307 ARG A CA 1
ATOM 2360 C C . ARG A 1 307 ? 31.646 -14.257 10.572 1.00 43.78 307 ARG A C 1
ATOM 2362 O O . ARG A 1 307 ? 32.296 -14.991 11.312 1.00 43.78 307 ARG A O 1
ATOM 2369 N N . THR A 1 308 ? 31.100 -14.655 9.428 1.00 48.28 308 THR A N 1
ATOM 2370 C CA . THR A 1 308 ? 31.140 -15.999 8.863 1.00 48.28 308 THR A CA 1
ATOM 2371 C C . THR A 1 308 ? 32.530 -16.378 8.343 1.00 48.28 308 THR A C 1
ATOM 2373 O O . THR A 1 308 ? 32.971 -17.498 8.592 1.00 48.28 308 THR A O 1
ATOM 2376 N N . SER A 1 309 ? 33.271 -15.458 7.708 1.00 49.53 309 SER A N 1
ATOM 2377 C CA . SER A 1 309 ? 34.607 -15.761 7.159 1.00 49.53 309 SER A CA 1
ATOM 2378 C C . SER A 1 309 ? 35.662 -15.904 8.260 1.00 49.53 309 SER A C 1
ATOM 2380 O O . SER A 1 309 ? 36.437 -16.857 8.262 1.00 49.53 309 SER A O 1
ATOM 2382 N N . VAL A 1 310 ? 35.607 -15.029 9.268 1.00 53.84 310 VAL A N 1
ATOM 2383 C CA . VAL A 1 310 ? 36.486 -15.073 10.449 1.00 53.84 310 VAL A CA 1
ATOM 2384 C C . VAL A 1 310 ? 36.257 -16.350 11.264 1.00 53.84 310 VAL A C 1
ATOM 2386 O O . VAL A 1 310 ? 37.197 -16.929 11.810 1.00 53.84 310 VAL A O 1
ATOM 2389 N N . LEU A 1 311 ? 35.005 -16.810 11.344 1.00 50.88 311 LEU A N 1
ATOM 2390 C CA . LEU A 1 311 ? 34.667 -18.055 12.026 1.00 50.88 311 LEU A CA 1
ATOM 2391 C C . LEU A 1 311 ? 35.157 -19.280 11.240 1.00 50.88 311 LEU A C 1
ATOM 2393 O O . LEU A 1 311 ? 35.688 -20.203 11.850 1.00 50.88 311 LEU A O 1
ATOM 2397 N N . ALA A 1 312 ? 35.034 -19.277 9.911 1.00 53.78 312 ALA A N 1
ATOM 2398 C CA . ALA A 1 312 ? 35.530 -20.359 9.064 1.00 53.78 312 ALA A CA 1
ATOM 2399 C C . ALA A 1 312 ? 37.063 -20.495 9.132 1.00 53.78 312 ALA A C 1
ATOM 2401 O O . ALA A 1 312 ? 37.572 -21.604 9.288 1.00 53.78 312 ALA A O 1
ATOM 2402 N N . GLU A 1 313 ? 37.798 -19.378 9.112 1.00 53.03 313 GLU A N 1
ATOM 2403 C CA . GLU A 1 313 ? 39.262 -19.364 9.243 1.00 53.03 313 GLU A CA 1
ATOM 2404 C C . GLU A 1 313 ? 39.724 -19.890 10.615 1.00 53.03 313 GLU A C 1
ATOM 2406 O O . GLU A 1 313 ? 40.640 -20.714 10.693 1.00 53.03 313 GLU A O 1
ATOM 2411 N N . TYR A 1 314 ? 39.049 -19.489 11.699 1.00 63.59 314 TYR A N 1
ATOM 2412 C CA . TYR A 1 314 ? 39.343 -19.987 13.047 1.00 63.59 314 TYR A CA 1
ATOM 2413 C C . TYR A 1 314 ? 39.033 -21.480 13.208 1.00 63.59 314 TYR A C 1
ATOM 2415 O O . TYR A 1 314 ? 39.792 -22.201 13.859 1.00 63.59 314 TYR A O 1
ATOM 2423 N N . LEU A 1 315 ? 37.932 -21.959 12.624 1.00 62.94 315 LEU A N 1
ATOM 2424 C CA . LEU A 1 315 ? 37.569 -23.376 12.671 1.00 62.94 315 LEU A CA 1
ATOM 2425 C C . LEU A 1 315 ? 38.533 -24.242 11.850 1.00 62.94 315 LEU A C 1
ATOM 2427 O O . LEU A 1 315 ? 38.817 -25.364 12.257 1.00 62.94 315 LEU A O 1
ATOM 2431 N N . ALA A 1 316 ? 39.063 -23.723 10.740 1.00 60.91 316 ALA A N 1
ATOM 2432 C CA . ALA A 1 316 ? 39.988 -24.456 9.879 1.00 60.91 316 ALA A CA 1
ATOM 2433 C C . ALA A 1 316 ? 41.427 -24.492 10.416 1.00 60.91 316 ALA A C 1
ATOM 2435 O O . ALA A 1 316 ? 42.116 -25.500 10.281 1.00 60.91 316 ALA A O 1
ATOM 2436 N N . THR A 1 317 ? 41.906 -23.397 11.009 1.00 72.06 317 THR A N 1
ATOM 2437 C CA . THR A 1 317 ? 43.332 -23.249 11.359 1.00 72.06 317 THR A CA 1
ATOM 2438 C C . THR A 1 317 ? 43.601 -23.254 12.861 1.00 72.06 317 THR A C 1
ATOM 2440 O O . THR A 1 317 ? 44.759 -23.344 13.273 1.00 72.06 317 THR A O 1
ATOM 2443 N N . HIS A 1 318 ? 42.554 -23.122 13.688 1.00 65.69 318 HIS A N 1
ATOM 2444 C CA . HIS A 1 318 ? 42.640 -22.870 15.132 1.00 65.69 318 HIS A CA 1
ATOM 2445 C C . HIS A 1 318 ? 43.579 -21.714 15.514 1.00 65.69 318 HIS A C 1
ATOM 2447 O O . HIS A 1 318 ? 44.026 -21.614 16.659 1.00 65.69 318 HIS A O 1
ATOM 2453 N N . ASN A 1 319 ? 43.869 -20.817 14.571 1.00 55.38 319 ASN A N 1
ATOM 2454 C CA . ASN A 1 319 ? 44.804 -19.723 14.740 1.00 55.38 319 ASN A CA 1
ATOM 2455 C C . ASN A 1 319 ? 44.202 -18.450 14.139 1.00 55.38 319 ASN A C 1
ATOM 2457 O O . ASN A 1 319 ? 43.556 -18.477 13.101 1.00 55.38 319 ASN A O 1
ATOM 2461 N N . LEU A 1 320 ? 44.386 -17.326 14.820 1.00 59.16 320 LEU A N 1
ATOM 2462 C CA . LEU A 1 320 ? 43.892 -16.022 14.390 1.00 59.16 320 LEU A CA 1
ATOM 2463 C C . LEU A 1 320 ? 45.071 -15.060 14.432 1.00 59.16 320 LEU A C 1
ATOM 2465 O O . LEU A 1 320 ? 45.553 -14.710 15.511 1.00 59.16 320 LEU A O 1
ATOM 2469 N N . SER A 1 321 ? 45.535 -14.620 13.263 1.00 52.97 321 SER A N 1
ATOM 2470 C CA . SER A 1 321 ? 46.544 -13.567 13.186 1.00 52.97 321 SER A CA 1
ATOM 2471 C C . SER A 1 321 ? 45.851 -12.216 13.016 1.00 52.97 321 SER A C 1
ATOM 2473 O O . SER A 1 321 ? 45.191 -11.938 12.018 1.00 52.97 321 SER A O 1
ATOM 2475 N N . VAL A 1 322 ? 45.950 -11.365 14.036 1.00 51.09 322 VAL A N 1
ATOM 2476 C CA . VAL A 1 322 ? 45.440 -9.994 13.955 1.00 51.09 322 VAL A CA 1
ATOM 2477 C C . VAL A 1 322 ? 46.428 -9.186 13.121 1.00 51.09 322 VAL A C 1
ATOM 2479 O O . VAL A 1 322 ? 47.508 -8.839 13.604 1.00 51.09 322 VAL A O 1
ATOM 2482 N N . VAL A 1 323 ? 46.067 -8.868 11.878 1.00 40.69 323 VAL A N 1
ATOM 2483 C CA . VAL A 1 323 ? 46.823 -7.899 11.076 1.00 40.69 323 VAL A CA 1
ATOM 2484 C C . VAL A 1 323 ? 46.777 -6.556 11.804 1.00 40.69 323 VAL A C 1
ATOM 2486 O O . VAL A 1 323 ? 45.705 -5.995 12.035 1.00 40.69 323 VAL A O 1
ATOM 2489 N N . GLN A 1 324 ? 47.943 -6.044 12.203 1.00 39.41 324 GLN A N 1
ATOM 2490 C CA . GLN A 1 324 ? 48.056 -4.689 12.736 1.00 39.41 324 GLN A CA 1
ATOM 2491 C C . GLN A 1 324 ? 47.712 -3.711 11.601 1.00 39.41 324 GLN A C 1
ATOM 2493 O O . GLN A 1 324 ? 48.427 -3.689 10.597 1.00 39.41 324 GLN A O 1
ATOM 2498 N N . PRO A 1 325 ? 46.624 -2.926 11.707 1.00 41.34 325 PRO A N 1
ATOM 2499 C CA . PRO A 1 325 ? 46.258 -1.985 10.659 1.00 41.34 325 PRO A CA 1
ATOM 2500 C C . PRO A 1 325 ? 47.352 -0.918 10.492 1.00 41.34 325 PRO A C 1
ATOM 2502 O O . PRO A 1 325 ? 48.036 -0.596 11.473 1.00 41.34 325 PRO A O 1
ATOM 2505 N N . PRO A 1 326 ? 47.496 -0.315 9.294 1.00 33.47 326 PRO A N 1
ATOM 2506 C CA . PRO A 1 326 ? 48.360 0.840 9.111 1.00 33.47 326 PRO A CA 1
ATOM 2507 C C . PRO A 1 326 ? 47.984 1.896 10.146 1.00 33.47 326 PRO A C 1
ATOM 2509 O O . PRO A 1 326 ? 46.823 2.286 10.294 1.00 33.47 326 PRO A O 1
ATOM 2512 N N . SER A 1 327 ? 48.976 2.308 10.917 1.00 37.25 327 SER A N 1
ATOM 2513 C CA . SER A 1 327 ? 48.817 3.206 12.042 1.00 37.25 327 SER A CA 1
ATOM 2514 C C . SER A 1 327 ? 48.273 4.567 11.596 1.00 37.25 327 SER A C 1
ATOM 2516 O O . SER A 1 327 ? 49.030 5.418 11.139 1.00 37.25 327 SER A O 1
ATOM 2518 N N . TYR A 1 328 ? 46.986 4.825 11.828 1.00 32.28 328 TYR A N 1
ATOM 2519 C CA . TYR A 1 328 ? 46.554 6.161 12.235 1.00 32.28 328 TYR A CA 1
ATOM 2520 C C . TYR A 1 328 ? 46.618 6.202 13.761 1.00 32.28 328 TYR A C 1
ATOM 2522 O O . TYR A 1 328 ? 45.701 5.805 14.482 1.00 32.28 328 TYR A O 1
ATOM 2530 N N . THR A 1 329 ? 47.777 6.618 14.264 1.00 45.50 329 THR A N 1
ATOM 2531 C CA . THR A 1 329 ? 48.047 6.869 15.679 1.00 45.50 329 THR A CA 1
ATOM 2532 C C . THR A 1 329 ? 47.137 7.977 16.198 1.00 45.50 329 THR A C 1
ATOM 2534 O O . THR A 1 329 ? 47.486 9.150 16.114 1.00 45.50 329 THR A O 1
ATOM 2537 N N . THR A 1 330 ? 45.950 7.604 16.686 1.00 38.69 330 THR A N 1
ATOM 2538 C CA . THR A 1 330 ? 45.257 8.120 17.888 1.00 38.69 330 THR A CA 1
ATOM 2539 C C . THR A 1 330 ? 43.820 7.578 17.923 1.00 38.69 330 THR A C 1
ATOM 2541 O O . THR A 1 330 ? 42.873 8.225 17.483 1.00 38.69 330 THR A O 1
ATOM 2544 N N . LYS A 1 331 ? 43.602 6.391 18.511 1.00 42.38 331 LYS A N 1
ATOM 2545 C CA . LYS A 1 331 ? 42.267 6.058 19.037 1.00 42.38 331 LYS A CA 1
ATOM 2546 C C . LYS A 1 331 ? 42.048 6.919 20.277 1.00 42.38 331 LYS A C 1
ATOM 2548 O O . LYS A 1 331 ? 42.413 6.528 21.382 1.00 42.38 331 LYS A O 1
ATOM 2553 N N . HIS A 1 332 ? 41.486 8.111 20.110 1.00 48.56 332 HIS A N 1
ATOM 2554 C CA . HIS A 1 332 ? 40.910 8.809 21.252 1.00 48.56 332 HIS A CA 1
ATOM 2555 C C . HIS A 1 332 ? 39.820 7.903 21.836 1.00 48.56 332 HIS A C 1
ATOM 2557 O O . HIS A 1 332 ? 38.888 7.534 21.122 1.00 48.56 332 HIS A O 1
ATOM 2563 N N . HIS A 1 333 ? 39.948 7.508 23.107 1.00 56.44 333 HIS A N 1
ATOM 2564 C CA . HIS A 1 333 ? 38.880 6.794 23.804 1.00 56.44 333 HIS A CA 1
ATOM 2565 C C . HIS A 1 333 ? 37.590 7.610 23.670 1.00 56.44 333 HIS A C 1
ATOM 2567 O O . HIS A 1 333 ? 37.516 8.754 24.127 1.00 56.44 333 HIS A O 1
ATOM 2573 N N . SER A 1 334 ? 36.584 7.049 22.996 1.00 69.94 334 SER A N 1
ATOM 2574 C CA . SER A 1 334 ? 35.285 7.696 22.878 1.00 69.94 334 SER A CA 1
ATOM 2575 C C . SER A 1 334 ? 34.672 7.803 24.271 1.00 69.94 334 SER A C 1
ATOM 2577 O O . SER A 1 334 ? 34.666 6.847 25.044 1.00 69.94 334 SER A O 1
ATOM 2579 N N . ARG A 1 335 ? 34.152 8.987 24.606 1.00 81.12 335 ARG A N 1
ATOM 2580 C CA . ARG A 1 335 ? 33.572 9.254 25.931 1.00 81.12 335 ARG A CA 1
ATOM 2581 C C . ARG A 1 335 ? 32.401 8.326 26.272 1.00 81.12 335 ARG A C 1
ATOM 2583 O O . ARG A 1 335 ? 32.153 8.090 27.443 1.00 81.12 335 ARG A O 1
ATOM 2590 N N . VAL A 1 336 ? 31.708 7.811 25.256 1.00 85.62 336 VAL A N 1
ATOM 2591 C CA . VAL A 1 336 ? 30.770 6.685 25.356 1.00 85.62 336 VAL A CA 1
ATOM 2592 C C . VAL A 1 336 ? 31.446 5.495 24.682 1.00 85.62 336 VAL A C 1
ATOM 2594 O O . VAL A 1 336 ? 31.802 5.595 23.505 1.00 85.62 336 VAL A O 1
ATOM 2597 N N . SER A 1 337 ? 31.668 4.397 25.401 1.00 82.94 337 SER A N 1
ATOM 2598 C CA . SER A 1 337 ? 32.328 3.217 24.837 1.00 82.94 337 SER A CA 1
ATOM 2599 C C . SER A 1 337 ? 31.372 2.435 23.929 1.00 82.94 337 SER A C 1
ATOM 2601 O O . SER A 1 337 ? 30.241 2.138 24.305 1.00 82.94 337 SER A O 1
ATOM 2603 N N . ASP A 1 338 ? 31.823 2.072 22.726 1.00 80.88 338 ASP A N 1
ATOM 2604 C CA . ASP A 1 338 ? 31.029 1.278 21.774 1.00 80.88 338 ASP A CA 1
ATOM 2605 C C . ASP A 1 338 ? 31.193 -0.232 22.012 1.00 80.88 338 ASP A C 1
ATOM 2607 O O . ASP A 1 338 ? 31.573 -1.015 21.140 1.00 80.88 338 ASP A O 1
ATOM 2611 N N . THR A 1 339 ? 30.969 -0.647 23.257 1.00 85.50 339 THR A N 1
ATOM 2612 C CA . THR A 1 339 ? 31.003 -2.063 23.638 1.00 85.50 339 THR A CA 1
ATOM 2613 C C . THR A 1 339 ? 29.623 -2.691 23.483 1.00 85.50 339 THR A C 1
ATOM 2615 O O . THR A 1 339 ? 28.597 -2.018 23.599 1.00 85.50 339 THR A O 1
ATOM 2618 N N . HIS A 1 340 ? 29.575 -4.011 23.285 1.00 78.94 340 HIS A N 1
ATOM 2619 C CA . HIS A 1 340 ? 28.311 -4.751 23.227 1.00 78.94 340 HIS A CA 1
ATOM 2620 C C . HIS A 1 340 ? 27.443 -4.523 24.476 1.00 78.94 340 HIS A C 1
ATOM 2622 O O . HIS A 1 340 ? 26.237 -4.326 24.354 1.00 78.94 340 HIS A O 1
ATOM 2628 N N . ALA A 1 341 ? 28.057 -4.482 25.664 1.00 81.31 341 ALA A N 1
ATOM 2629 C CA . ALA A 1 341 ? 27.358 -4.234 26.921 1.00 81.31 341 ALA A CA 1
ATOM 2630 C C . ALA A 1 341 ? 26.658 -2.865 26.933 1.00 81.31 341 ALA A C 1
ATOM 2632 O O . ALA A 1 341 ? 25.476 -2.786 27.260 1.00 81.31 341 ALA A O 1
ATOM 2633 N N . VAL A 1 342 ? 27.345 -1.801 26.503 1.00 86.75 342 VAL A N 1
ATOM 2634 C CA . VAL A 1 342 ? 26.767 -0.448 26.440 1.00 86.75 342 VAL A CA 1
ATOM 2635 C C . VAL A 1 342 ? 25.688 -0.346 25.361 1.00 86.75 342 VAL A C 1
ATOM 2637 O O . VAL A 1 342 ? 24.636 0.246 25.606 1.00 86.75 342 VAL A O 1
ATOM 2640 N N . ARG A 1 343 ? 25.882 -0.976 24.193 1.00 89.12 343 ARG A N 1
ATOM 2641 C CA . ARG A 1 343 ? 24.847 -1.047 23.146 1.00 89.12 343 ARG A CA 1
ATOM 2642 C C . ARG A 1 343 ? 23.581 -1.744 23.637 1.00 89.12 343 ARG A C 1
ATOM 2644 O O . ARG A 1 343 ? 22.492 -1.197 23.473 1.00 89.12 343 ARG A O 1
ATOM 2651 N N . ALA A 1 344 ? 23.719 -2.910 24.266 1.00 81.12 344 ALA A N 1
ATOM 2652 C CA . ALA A 1 344 ? 22.597 -3.670 24.811 1.00 81.12 344 ALA A CA 1
ATOM 2653 C C . ALA A 1 344 ? 21.872 -2.893 25.922 1.00 81.12 344 ALA A C 1
ATOM 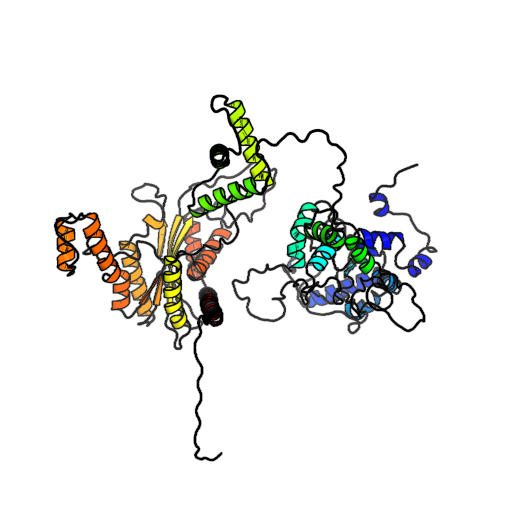2655 O O . ALA A 1 344 ? 20.642 -2.840 25.939 1.00 81.12 344 ALA A O 1
ATOM 2656 N N . LEU A 1 345 ? 22.628 -2.231 26.803 1.00 88.69 345 LEU A N 1
ATOM 2657 C CA . LEU A 1 345 ? 22.106 -1.398 27.885 1.00 88.69 345 LEU A CA 1
ATOM 2658 C C . LEU A 1 345 ? 21.251 -0.235 27.347 1.00 88.69 345 LEU A C 1
ATOM 2660 O O . LEU A 1 345 ? 20.100 -0.064 27.754 1.00 88.69 345 LEU A O 1
ATOM 2664 N N . VAL A 1 346 ? 21.779 0.532 26.385 1.00 90.12 346 VAL A N 1
ATOM 2665 C CA . VAL A 1 346 ? 21.056 1.655 25.761 1.00 90.12 346 VAL A CA 1
ATOM 2666 C C . VAL A 1 346 ? 19.854 1.162 24.955 1.00 90.12 346 VAL A C 1
ATOM 2668 O O . VAL A 1 346 ? 18.778 1.757 25.032 1.00 90.12 346 VAL A O 1
ATOM 2671 N N . GLN A 1 347 ? 20.001 0.057 24.220 1.00 87.00 347 GLN A N 1
ATOM 2672 C CA . GLN A 1 347 ? 18.911 -0.531 23.444 1.00 87.00 347 GLN A CA 1
ATOM 2673 C C . GLN A 1 347 ? 17.751 -0.967 24.341 1.00 87.00 347 GLN A C 1
ATOM 2675 O O . GLN A 1 347 ? 16.599 -0.657 24.034 1.00 87.00 347 GLN A O 1
ATOM 2680 N N . ARG A 1 348 ? 18.039 -1.648 25.457 1.00 83.69 348 ARG A N 1
ATOM 2681 C CA . ARG A 1 348 ? 17.026 -2.070 26.430 1.00 83.69 348 ARG A CA 1
ATOM 2682 C C . ARG A 1 348 ? 16.303 -0.868 27.033 1.00 83.69 348 ARG A C 1
ATOM 2684 O O . ARG A 1 348 ? 15.081 -0.816 26.980 1.00 83.69 348 ARG A O 1
ATOM 2691 N N . PHE A 1 349 ? 17.044 0.138 27.492 1.00 87.38 349 PHE A N 1
ATOM 2692 C CA . PHE A 1 349 ? 16.469 1.367 28.045 1.00 87.38 349 PHE A CA 1
ATOM 2693 C C . PHE A 1 349 ? 15.531 2.089 27.070 1.00 87.38 349 PHE A C 1
ATOM 2695 O O . PHE A 1 349 ? 14.424 2.491 27.438 1.00 87.38 349 PHE A O 1
ATOM 2702 N N . ILE A 1 350 ? 15.950 2.243 25.809 1.00 85.44 350 ILE A N 1
ATOM 2703 C CA . ILE A 1 350 ? 15.120 2.877 24.781 1.00 85.44 350 ILE A CA 1
ATOM 2704 C C . ILE A 1 350 ? 13.882 2.018 24.496 1.00 85.44 350 ILE A C 1
ATOM 2706 O O . ILE A 1 350 ? 12.782 2.567 24.437 1.00 85.44 350 ILE A O 1
ATOM 2710 N N . ARG A 1 351 ? 14.025 0.688 24.379 1.00 79.00 351 ARG A N 1
ATOM 2711 C CA . ARG A 1 351 ? 12.898 -0.238 24.169 1.00 79.00 351 ARG A CA 1
ATOM 2712 C C . ARG A 1 351 ? 11.878 -0.164 25.306 1.00 79.00 351 ARG A C 1
ATOM 2714 O O . ARG A 1 351 ? 10.702 0.046 25.022 1.00 79.00 351 ARG A O 1
ATOM 2721 N N . ASP A 1 352 ? 12.310 -0.231 26.561 1.00 74.25 352 ASP A N 1
ATOM 2722 C CA . ASP A 1 352 ? 11.425 -0.201 27.735 1.00 74.25 352 ASP A CA 1
ATOM 2723 C C . ASP A 1 352 ? 10.636 1.120 27.823 1.00 74.25 352 ASP A C 1
ATOM 2725 O O . ASP A 1 352 ? 9.434 1.153 28.109 1.00 74.25 352 ASP A O 1
ATOM 2729 N N . ARG A 1 353 ? 11.279 2.244 27.489 1.00 79.31 353 ARG A N 1
ATOM 2730 C CA . ARG A 1 353 ? 10.601 3.549 27.439 1.00 79.31 353 ARG A CA 1
ATOM 2731 C C . ARG A 1 353 ? 9.695 3.704 26.219 1.00 79.31 353 ARG A C 1
ATOM 2733 O O . ARG A 1 353 ? 8.650 4.346 26.323 1.00 79.31 353 ARG A O 1
ATOM 2740 N N . CYS A 1 354 ? 10.041 3.089 25.087 1.00 67.75 354 CYS A N 1
ATOM 2741 C CA . CYS A 1 354 ? 9.157 3.006 23.925 1.00 67.75 354 CYS A CA 1
ATOM 2742 C C . CYS A 1 354 ? 7.878 2.213 24.238 1.00 67.75 354 CYS A C 1
ATOM 2744 O O . CYS A 1 354 ? 6.803 2.648 23.826 1.00 67.75 354 CYS A O 1
ATOM 2746 N N . VAL A 1 355 ? 7.969 1.118 25.006 1.00 60.16 355 VAL A N 1
ATOM 2747 C CA . VAL A 1 355 ? 6.808 0.313 25.444 1.00 60.16 355 VAL A CA 1
ATOM 2748 C C . VAL A 1 355 ? 5.792 1.167 26.208 1.00 60.16 355 VAL A C 1
ATOM 2750 O O . VAL A 1 355 ? 4.593 1.088 25.954 1.00 60.16 355 VAL A O 1
ATOM 2753 N N . THR A 1 356 ? 6.256 2.053 27.090 1.00 58.59 356 THR A N 1
ATOM 2754 C CA . THR A 1 356 ? 5.389 2.930 27.900 1.00 58.59 356 THR A CA 1
ATOM 2755 C C . THR A 1 356 ? 4.988 4.232 27.199 1.00 58.59 356 THR A C 1
ATOM 2757 O O . THR A 1 356 ? 4.385 5.106 27.818 1.00 58.59 356 THR A O 1
ATOM 2760 N N . ARG A 1 357 ? 5.318 4.389 25.905 1.00 63.56 357 ARG A N 1
ATOM 2761 C CA . ARG A 1 357 ? 5.174 5.645 25.136 1.00 63.56 357 ARG A CA 1
ATOM 2762 C C . ARG A 1 357 ? 5.835 6.847 25.814 1.00 63.56 357 ARG A C 1
ATOM 2764 O O . ARG A 1 357 ? 5.460 7.999 25.576 1.00 63.56 357 ARG A O 1
ATOM 2771 N N . THR A 1 358 ? 6.837 6.594 26.644 1.00 70.81 358 THR A N 1
ATOM 2772 C CA . THR A 1 358 ? 7.564 7.653 27.319 1.00 70.81 358 THR A CA 1
ATOM 2773 C C . THR A 1 358 ? 8.493 8.313 26.311 1.00 70.81 358 THR A C 1
ATOM 2775 O O . THR A 1 358 ? 9.282 7.653 25.635 1.00 70.81 358 THR A O 1
ATOM 2778 N N . ARG A 1 359 ? 8.407 9.642 26.189 1.00 76.62 359 ARG A N 1
ATOM 2779 C CA . ARG A 1 359 ? 9.327 10.406 25.343 1.00 76.62 359 ARG A CA 1
ATOM 2780 C C . ARG A 1 359 ? 10.759 10.185 25.841 1.00 76.62 359 ARG A C 1
ATOM 2782 O O . ARG A 1 359 ? 11.055 10.478 26.998 1.00 76.62 359 ARG A O 1
ATOM 2789 N N . THR A 1 360 ? 11.627 9.720 24.947 1.00 84.06 360 THR A N 1
ATOM 2790 C CA . THR A 1 360 ? 13.049 9.479 25.223 1.00 84.06 360 THR A CA 1
ATOM 2791 C C . THR A 1 360 ? 13.898 10.349 24.305 1.00 84.06 360 THR A C 1
ATOM 2793 O O . THR A 1 360 ? 13.715 10.352 23.088 1.00 84.06 360 THR A O 1
ATOM 2796 N N . VAL A 1 361 ? 14.804 11.130 24.885 1.00 88.50 361 VAL A N 1
ATOM 2797 C CA . VAL A 1 361 ? 15.777 11.971 24.179 1.00 88.50 361 VAL A CA 1
ATOM 2798 C C . VAL A 1 361 ? 17.203 11.625 24.597 1.00 88.50 361 VAL A C 1
ATOM 2800 O O . VAL A 1 361 ? 17.423 10.995 25.624 1.00 88.50 361 VAL A O 1
ATOM 2803 N N . ALA A 1 362 ? 18.194 12.107 23.842 1.00 89.00 362 ALA A N 1
ATOM 2804 C CA . ALA A 1 362 ? 19.611 11.888 24.152 1.00 89.00 362 ALA A CA 1
ATOM 2805 C C . ALA A 1 362 ? 20.013 12.333 25.574 1.00 89.00 362 ALA A C 1
ATOM 2807 O O . ALA A 1 362 ? 20.931 11.763 26.148 1.00 89.00 362 ALA A O 1
ATOM 2808 N N . LYS A 1 363 ? 19.310 13.315 26.163 1.00 89.81 363 LYS A N 1
ATOM 2809 C CA . LYS A 1 363 ? 19.516 13.705 27.568 1.00 89.81 363 LYS A CA 1
ATOM 2810 C C . LYS A 1 363 ? 19.108 12.604 28.550 1.00 89.81 363 LYS A C 1
ATOM 2812 O O . LYS A 1 363 ? 19.823 12.391 29.516 1.00 89.81 363 LYS A O 1
ATOM 2817 N N . ASP A 1 364 ? 18.016 11.891 28.277 1.00 90.25 364 ASP A N 1
ATOM 2818 C CA . ASP A 1 364 ? 17.555 10.784 29.122 1.00 90.25 364 ASP A CA 1
ATOM 2819 C C . ASP A 1 364 ? 18.534 9.606 29.037 1.00 90.25 364 ASP A C 1
ATOM 2821 O O . ASP A 1 364 ? 18.862 8.992 30.045 1.00 90.25 364 ASP A O 1
ATOM 2825 N N . VAL A 1 365 ? 19.054 9.335 27.832 1.00 90.50 365 VAL A N 1
ATOM 2826 C CA . VAL A 1 365 ? 20.100 8.321 27.620 1.00 90.50 365 VAL A CA 1
ATOM 2827 C C . VAL A 1 365 ? 21.393 8.716 28.334 1.00 90.50 365 VAL A C 1
ATOM 2829 O O . VAL A 1 365 ? 22.020 7.869 28.955 1.00 90.50 365 VAL A O 1
ATOM 2832 N N . LEU A 1 366 ? 21.783 9.995 28.294 1.00 91.94 366 LEU A N 1
ATOM 2833 C CA . LEU A 1 366 ? 22.944 10.490 29.034 1.00 91.94 366 LEU A CA 1
ATOM 2834 C C . LEU A 1 366 ? 22.783 10.274 30.544 1.00 91.94 366 LEU A C 1
ATOM 2836 O O . LEU A 1 366 ? 23.686 9.718 31.159 1.00 91.94 366 LEU A O 1
ATOM 2840 N N . SER A 1 367 ? 21.647 10.667 31.128 1.00 89.69 367 SER A N 1
ATOM 2841 C CA . SER A 1 367 ? 21.364 10.427 32.550 1.00 89.69 367 SER A CA 1
ATOM 2842 C C . SER A 1 367 ? 21.463 8.944 32.898 1.00 89.69 367 SER A C 1
ATOM 2844 O O . SER A 1 367 ? 22.151 8.582 33.846 1.00 89.69 367 SER A O 1
ATOM 2846 N N . TYR A 1 368 ? 20.883 8.079 32.065 1.00 91.88 368 TYR A N 1
ATOM 2847 C CA . TYR A 1 368 ? 20.935 6.636 32.272 1.00 91.88 368 TYR A CA 1
ATOM 2848 C C . TYR A 1 368 ? 22.359 6.061 32.174 1.00 91.88 368 TYR A C 1
ATOM 2850 O O . TYR A 1 368 ? 22.738 5.182 32.945 1.00 91.88 368 TYR A O 1
ATOM 2858 N N . LEU A 1 369 ? 23.189 6.570 31.259 1.00 91.94 369 LEU A N 1
ATOM 2859 C CA . LEU A 1 369 ? 24.593 6.162 31.143 1.00 91.94 369 LEU A CA 1
ATOM 2860 C C . LEU A 1 369 ? 25.449 6.642 32.325 1.00 91.94 369 LEU A C 1
ATOM 2862 O O . LEU A 1 369 ? 26.398 5.949 32.691 1.00 91.94 369 LEU A O 1
ATOM 2866 N N . VAL A 1 370 ? 25.126 7.792 32.927 1.00 90.44 370 VAL A N 1
ATOM 2867 C CA . VAL A 1 370 ? 25.768 8.264 34.167 1.00 90.44 370 VAL A CA 1
ATOM 2868 C C . VAL A 1 370 ? 25.380 7.367 35.345 1.00 90.44 370 VAL A C 1
ATOM 2870 O O . VAL A 1 370 ? 26.256 6.929 36.088 1.00 90.44 370 VAL A O 1
ATOM 2873 N N . GLU A 1 371 ? 24.092 7.035 35.479 1.00 90.19 371 GLU A N 1
ATOM 2874 C CA . GLU A 1 371 ? 23.571 6.143 36.530 1.00 90.19 371 GLU A CA 1
ATOM 2875 C C . GLU A 1 371 ? 24.188 4.740 36.476 1.00 90.19 371 GLU A C 1
ATOM 2877 O O . GLU A 1 371 ? 24.455 4.141 37.511 1.00 90.19 371 GLU A O 1
ATOM 2882 N N . ASN A 1 372 ? 24.463 4.229 35.273 1.00 88.44 372 ASN A N 1
ATOM 2883 C CA . ASN A 1 372 ? 25.098 2.924 35.071 1.00 88.44 372 ASN A CA 1
ATOM 2884 C C . ASN A 1 372 ? 26.636 2.998 35.025 1.00 88.44 372 ASN A C 1
ATOM 2886 O O . ASN A 1 372 ? 27.282 2.047 34.588 1.00 88.44 372 ASN A O 1
ATOM 2890 N N . HIS A 1 373 ? 27.229 4.123 35.439 1.00 88.88 373 HIS A N 1
ATOM 2891 C CA . HIS A 1 373 ? 28.680 4.342 35.492 1.00 88.88 373 HIS A CA 1
ATOM 2892 C C . HIS A 1 373 ? 29.415 4.124 34.155 1.00 88.88 373 HIS A C 1
ATOM 2894 O O . HIS A 1 373 ? 30.613 3.847 34.130 1.00 88.88 373 HIS A O 1
ATOM 2900 N N . VAL A 1 374 ? 28.711 4.280 33.030 1.00 87.38 374 VAL A N 1
ATOM 2901 C CA . VAL A 1 374 ? 29.290 4.171 31.683 1.00 87.38 374 VAL A CA 1
ATOM 2902 C C . VAL A 1 374 ? 29.992 5.467 31.287 1.00 87.38 374 VAL A C 1
ATOM 2904 O O . VAL A 1 374 ? 31.009 5.437 30.596 1.00 87.38 374 VAL A O 1
ATOM 2907 N N . VAL A 1 375 ? 29.459 6.613 31.720 1.00 88.12 375 VAL A N 1
ATOM 2908 C CA . VAL A 1 375 ? 30.051 7.933 31.475 1.00 88.12 375 VAL A CA 1
ATOM 2909 C C . VAL A 1 375 ? 30.093 8.760 32.753 1.00 88.12 375 VAL A C 1
ATOM 2911 O O . VAL A 1 375 ? 29.198 8.679 33.587 1.00 88.12 375 VAL A O 1
ATOM 2914 N N . ALA A 1 376 ? 31.117 9.601 32.884 1.00 85.88 376 ALA A N 1
ATOM 2915 C CA . ALA A 1 376 ? 31.219 10.591 33.952 1.00 85.88 376 ALA A CA 1
ATOM 2916 C C . ALA A 1 376 ? 30.996 12.004 33.393 1.00 85.88 376 ALA A C 1
ATOM 2918 O O . ALA A 1 376 ? 31.498 12.345 32.311 1.00 85.88 376 ALA A O 1
ATOM 2919 N N . VAL A 1 377 ? 30.250 12.828 34.129 1.00 86.44 377 VAL A N 1
ATOM 2920 C CA . VAL A 1 377 ? 29.989 14.238 33.807 1.00 86.44 377 VAL A CA 1
ATOM 2921 C C . VAL A 1 377 ? 30.176 15.086 35.060 1.00 86.44 377 VAL A C 1
ATOM 2923 O O . VAL A 1 377 ? 29.662 14.748 36.121 1.00 86.44 377 VAL A O 1
ATOM 2926 N N . ASP A 1 378 ? 30.918 16.187 34.939 1.00 83.12 378 ASP A N 1
ATOM 2927 C CA . ASP A 1 378 ? 31.009 17.207 35.987 1.00 83.12 378 ASP A CA 1
ATOM 2928 C C . ASP A 1 378 ? 29.829 18.183 35.849 1.00 83.12 378 ASP A C 1
ATOM 2930 O O . ASP A 1 378 ? 29.865 19.119 35.043 1.00 83.12 378 ASP A O 1
ATOM 2934 N N . ASP A 1 379 ? 28.774 17.976 36.641 1.00 70.56 379 ASP A N 1
ATOM 2935 C CA . ASP A 1 379 ? 27.536 18.773 36.596 1.00 70.56 379 ASP A CA 1
ATOM 2936 C C . ASP A 1 379 ? 27.742 20.261 36.933 1.00 70.56 379 ASP A C 1
ATOM 2938 O O . ASP A 1 379 ? 26.887 21.099 36.639 1.00 70.56 379 ASP A O 1
ATOM 2942 N N . ARG A 1 380 ? 28.897 20.631 37.505 1.00 75.81 380 ARG A N 1
ATOM 2943 C CA . ARG A 1 380 ? 29.258 22.030 37.789 1.00 75.81 380 ARG A CA 1
ATOM 2944 C C . ARG A 1 380 ? 29.879 22.726 36.575 1.00 75.81 380 ARG A C 1
ATOM 2946 O O . ARG A 1 380 ? 30.001 23.952 36.567 1.00 75.81 380 ARG A O 1
ATOM 2953 N N . LYS A 1 381 ? 30.250 21.978 35.528 1.00 85.62 381 LYS A N 1
ATOM 2954 C CA . LYS A 1 381 ? 30.847 22.497 34.290 1.00 85.62 381 LYS A CA 1
ATOM 2955 C C . LYS A 1 381 ? 29.915 22.289 33.103 1.00 85.62 381 LYS A C 1
ATOM 2957 O O . LYS A 1 381 ? 29.954 21.278 32.409 1.00 85.62 381 LYS A O 1
ATOM 2962 N N . VAL A 1 382 ? 29.175 23.343 32.762 1.00 81.12 382 VAL A N 1
ATOM 2963 C CA . VAL A 1 382 ? 28.245 23.380 31.613 1.00 81.12 382 VAL A CA 1
ATOM 2964 C C . VAL A 1 382 ? 28.891 22.905 30.300 1.00 81.12 382 VAL A C 1
ATOM 2966 O O . VAL A 1 382 ? 28.256 22.221 29.497 1.00 81.12 382 VAL A O 1
ATOM 2969 N N . LYS A 1 383 ? 30.173 23.233 30.077 1.00 85.25 383 LYS A N 1
ATOM 2970 C CA . LYS A 1 383 ? 30.919 22.807 28.879 1.00 85.25 383 LYS A CA 1
ATOM 2971 C C . LYS A 1 383 ? 31.164 21.296 28.836 1.00 85.25 383 LYS A C 1
ATOM 2973 O O . LYS A 1 383 ? 31.149 20.726 27.746 1.00 85.25 383 LYS A O 1
ATOM 2978 N N . ASP A 1 384 ? 31.363 20.666 29.992 1.00 84.56 384 ASP A N 1
ATOM 2979 C CA . ASP A 1 384 ? 31.620 19.232 30.097 1.00 84.56 384 ASP A CA 1
ATOM 2980 C C . ASP A 1 384 ? 30.343 18.419 29.850 1.00 84.56 384 ASP A C 1
ATOM 2982 O O . ASP A 1 384 ? 30.335 17.521 29.006 1.00 84.56 384 ASP A O 1
ATOM 2986 N N . TYR A 1 385 ? 29.228 18.834 30.460 1.00 88.88 385 TYR A N 1
ATOM 2987 C CA . TYR A 1 385 ? 27.904 18.272 30.179 1.00 88.88 385 TYR A CA 1
ATOM 2988 C C . TYR A 1 385 ? 27.550 18.362 28.687 1.00 88.88 385 TYR A C 1
ATOM 2990 O O . TYR A 1 385 ? 27.133 17.380 28.073 1.00 88.88 385 TYR A O 1
ATOM 2998 N N . ALA A 1 386 ? 27.771 19.526 28.062 1.00 85.88 386 ALA A N 1
ATOM 2999 C CA . ALA A 1 386 ? 27.505 19.713 26.637 1.00 85.88 386 ALA A CA 1
ATOM 3000 C C . ALA A 1 386 ? 28.387 18.819 25.745 1.00 85.88 386 ALA A C 1
ATOM 3002 O O . ALA A 1 386 ? 27.920 18.325 24.719 1.00 85.88 386 ALA A O 1
ATOM 3003 N N . ALA A 1 387 ? 29.650 18.599 26.122 1.00 87.38 387 ALA A N 1
ATOM 3004 C CA . ALA A 1 387 ? 30.544 17.691 25.410 1.00 87.38 387 ALA A CA 1
ATOM 3005 C C . ALA A 1 387 ? 30.110 16.225 25.556 1.00 87.38 387 ALA A C 1
ATOM 3007 O O . ALA A 1 387 ? 30.103 15.497 24.563 1.00 87.38 387 ALA A O 1
ATOM 3008 N N . CYS A 1 388 ? 29.685 15.805 26.751 1.00 89.88 388 CYS A N 1
ATOM 3009 C CA . CYS A 1 388 ? 29.167 14.457 26.976 1.00 89.88 388 CYS A CA 1
ATOM 3010 C C . CYS A 1 388 ? 27.870 14.200 26.208 1.00 89.88 388 CYS A C 1
ATOM 3012 O O . CYS A 1 388 ? 27.743 13.185 25.528 1.00 89.88 388 CYS A O 1
ATOM 3014 N N . LEU A 1 389 ? 26.941 15.158 26.228 1.00 91.19 389 LEU A N 1
ATOM 3015 C CA . LEU A 1 389 ? 25.692 15.053 25.482 1.00 91.19 389 LEU A CA 1
ATOM 3016 C C . LEU A 1 389 ? 25.939 14.908 23.975 1.00 91.19 389 LEU A C 1
ATOM 3018 O O . LEU A 1 389 ? 25.292 14.082 23.336 1.00 91.19 389 LEU A O 1
ATOM 3022 N N . ARG A 1 390 ? 26.899 15.657 23.414 1.00 90.31 390 ARG A N 1
ATOM 3023 C CA . ARG A 1 390 ? 27.307 15.489 22.010 1.00 90.31 390 ARG A CA 1
ATOM 3024 C C . ARG A 1 390 ? 27.871 14.095 21.744 1.00 90.31 390 ARG A C 1
ATOM 3026 O O . ARG A 1 390 ? 27.513 13.494 20.739 1.00 90.31 390 ARG A O 1
ATOM 3033 N N . ALA A 1 391 ? 28.688 13.555 22.648 1.00 90.38 391 ALA A N 1
ATOM 3034 C CA . ALA A 1 391 ? 29.209 12.195 22.513 1.00 90.38 391 ALA A CA 1
ATOM 3035 C C . ALA A 1 391 ? 28.086 11.140 22.517 1.00 90.38 391 ALA A C 1
ATOM 3037 O O . ALA A 1 391 ? 28.107 10.232 21.692 1.00 90.38 391 ALA A O 1
ATOM 3038 N N . VAL A 1 392 ? 27.068 11.295 23.373 1.00 91.81 392 VAL A N 1
ATOM 3039 C CA . VAL A 1 392 ? 25.877 10.424 23.384 1.00 91.81 392 VAL A CA 1
ATOM 3040 C C . VAL A 1 392 ? 25.063 10.564 22.098 1.00 91.81 392 VAL A C 1
ATOM 3042 O O . VAL A 1 392 ? 24.608 9.566 21.551 1.00 91.81 392 VAL A O 1
ATOM 3045 N N . GLN A 1 393 ? 24.891 11.780 21.575 1.00 90.94 393 GLN A N 1
ATOM 3046 C CA . GLN A 1 393 ? 24.190 12.002 20.306 1.00 90.94 393 GLN A CA 1
ATOM 3047 C C . GLN A 1 393 ? 24.898 11.323 19.130 1.00 90.94 393 GLN A C 1
ATOM 3049 O O . GLN A 1 393 ? 24.238 10.666 18.330 1.00 90.94 393 GLN A O 1
ATOM 3054 N N . VAL A 1 394 ? 26.226 11.449 19.053 1.00 88.94 394 VAL A N 1
ATOM 3055 C CA . VAL A 1 394 ? 27.044 10.782 18.030 1.00 88.94 394 VAL A CA 1
ATOM 3056 C C . VAL A 1 394 ? 26.964 9.264 18.183 1.00 88.94 394 VAL A C 1
ATOM 3058 O O . VAL A 1 394 ? 26.741 8.573 17.196 1.00 88.94 394 VAL A O 1
ATOM 3061 N N . PHE A 1 395 ? 27.057 8.744 19.413 1.00 92.56 395 PHE A N 1
ATOM 3062 C CA . PHE A 1 395 ? 26.870 7.318 19.683 1.00 92.56 395 PHE A CA 1
ATOM 3063 C C . PHE A 1 395 ? 25.508 6.825 19.175 1.00 92.56 395 PHE A C 1
ATOM 3065 O O . PHE A 1 395 ? 25.450 5.866 18.417 1.00 92.56 395 PHE A O 1
ATOM 3072 N N . LEU A 1 396 ? 24.414 7.507 19.523 1.00 90.38 396 LEU A N 1
ATOM 3073 C CA . LEU A 1 396 ? 23.070 7.121 19.087 1.00 90.38 396 LEU A CA 1
ATOM 3074 C C . LEU A 1 396 ? 22.909 7.166 17.559 1.00 90.38 396 LEU A C 1
ATOM 3076 O O . LEU A 1 396 ? 22.306 6.259 16.991 1.00 90.38 396 LEU A O 1
ATOM 3080 N N . ALA A 1 397 ? 23.465 8.184 16.899 1.00 85.25 397 ALA A N 1
ATOM 3081 C CA . ALA A 1 397 ? 23.441 8.289 15.442 1.00 85.25 397 ALA A CA 1
ATOM 3082 C C . ALA A 1 397 ? 24.209 7.135 14.776 1.00 85.25 397 ALA A C 1
ATOM 3084 O O . ALA A 1 397 ? 23.692 6.512 13.853 1.00 85.25 397 ALA A O 1
ATOM 3085 N N . ASN A 1 398 ? 25.393 6.792 15.294 1.00 83.06 398 ASN A N 1
ATOM 3086 C CA . ASN A 1 398 ? 26.204 5.683 14.785 1.00 83.06 398 ASN A CA 1
ATOM 3087 C C . ASN A 1 398 ? 25.529 4.317 14.980 1.00 83.06 398 ASN A C 1
ATOM 3089 O O . ASN A 1 398 ? 25.728 3.416 14.175 1.00 83.06 398 ASN A O 1
ATOM 3093 N N . GLN A 1 399 ? 24.710 4.164 16.024 1.00 85.44 399 GLN A N 1
ATOM 3094 C CA . GLN A 1 399 ? 23.912 2.956 16.265 1.00 85.44 399 GLN A CA 1
ATOM 3095 C C . GLN A 1 399 ? 22.594 2.920 15.463 1.00 85.44 399 GLN A C 1
ATOM 3097 O O . GLN A 1 399 ? 21.789 2.009 15.649 1.00 85.44 399 GLN A O 1
ATOM 3102 N N . GLY A 1 400 ? 22.343 3.909 14.597 1.00 83.50 400 GLY A N 1
ATOM 3103 C CA . GLY A 1 400 ? 21.164 3.946 13.727 1.00 83.50 400 GLY A CA 1
ATOM 3104 C C . GLY A 1 400 ? 19.865 4.375 14.418 1.00 83.50 400 GLY A C 1
ATOM 3105 O O . GLY A 1 400 ? 18.780 4.119 13.897 1.00 83.50 400 GLY A O 1
ATOM 3106 N N . TYR A 1 401 ? 19.927 5.020 15.589 1.00 83.19 401 TYR A N 1
ATOM 3107 C CA . TYR A 1 401 ? 18.726 5.564 16.226 1.00 83.19 401 TYR A CA 1
ATOM 3108 C C . TYR A 1 401 ? 18.285 6.860 15.538 1.00 83.19 401 TYR A C 1
ATOM 3110 O O . TYR A 1 401 ? 18.984 7.874 15.566 1.00 83.19 401 TYR A O 1
ATOM 3118 N N . GLU A 1 402 ? 17.078 6.854 14.977 1.00 79.94 402 GLU A N 1
ATOM 3119 C CA . GLU A 1 402 ? 16.511 8.006 14.278 1.00 79.94 402 GLU A CA 1
ATOM 3120 C C . GLU A 1 402 ? 15.537 8.817 15.141 1.00 79.94 402 GLU A C 1
ATOM 3122 O O . GLU A 1 402 ? 14.843 8.310 16.027 1.00 79.94 402 GLU A O 1
ATOM 3127 N N . ARG A 1 403 ? 15.433 10.114 14.833 1.00 71.50 403 ARG A N 1
ATOM 3128 C CA . ARG A 1 403 ? 14.443 11.015 15.426 1.00 71.50 403 ARG A CA 1
ATOM 3129 C C . ARG A 1 403 ? 13.264 11.180 14.471 1.00 71.50 403 ARG A C 1
ATOM 3131 O O . ARG A 1 403 ? 13.363 11.924 13.504 1.00 71.50 403 ARG A O 1
ATOM 3138 N N . GLY A 1 404 ? 12.118 10.581 14.781 1.00 64.88 404 GLY A N 1
ATOM 3139 C CA . GLY A 1 404 ? 10.928 10.746 13.945 1.00 64.88 404 GLY A CA 1
ATOM 3140 C C . GLY A 1 404 ? 9.752 9.864 14.347 1.00 64.88 404 GLY A C 1
ATOM 3141 O O . GLY A 1 404 ? 9.797 9.160 15.354 1.00 64.88 404 GLY A O 1
ATOM 3142 N N . LYS A 1 405 ? 8.677 9.923 13.553 1.00 53.94 405 LYS A N 1
ATOM 3143 C CA . LYS A 1 405 ? 7.592 8.933 13.595 1.00 53.94 405 LYS A CA 1
ATOM 3144 C C . LYS A 1 405 ? 8.018 7.739 12.736 1.00 53.94 405 LYS A C 1
ATOM 3146 O O . LYS A 1 405 ? 8.376 7.952 11.583 1.00 53.94 405 LYS A O 1
ATOM 3151 N N . ARG A 1 406 ? 7.961 6.508 13.262 1.00 53.00 406 ARG A N 1
ATOM 3152 C CA . ARG A 1 406 ? 8.136 5.300 12.433 1.00 53.00 406 ARG A CA 1
ATOM 3153 C C . ARG A 1 406 ? 6.978 5.218 11.433 1.00 53.00 406 ARG A C 1
ATOM 3155 O O . ARG A 1 406 ? 5.823 5.334 11.832 1.00 53.00 406 ARG A O 1
ATOM 3162 N N . THR A 1 407 ? 7.301 5.043 10.157 1.00 45.41 407 THR A N 1
ATOM 3163 C CA . THR A 1 407 ? 6.359 4.916 9.029 1.00 45.41 407 THR A CA 1
ATOM 3164 C C . THR A 1 407 ? 6.009 3.465 8.686 1.00 45.41 407 THR A C 1
ATOM 3166 O O . THR A 1 407 ? 5.198 3.239 7.795 1.00 45.41 407 THR A O 1
ATOM 3169 N N . SER A 1 408 ? 6.590 2.480 9.378 1.00 43.88 408 SER A N 1
ATOM 3170 C CA . SER A 1 408 ? 6.239 1.064 9.228 1.00 43.88 408 SER A CA 1
ATOM 3171 C C . SER A 1 408 ? 4.992 0.711 10.038 1.00 43.88 408 SER A C 1
ATOM 3173 O O . SER A 1 408 ? 4.800 1.252 11.134 1.00 43.88 408 SER A O 1
ATOM 3175 N N . THR A 1 409 ? 4.199 -0.246 9.546 1.00 40.31 409 THR A N 1
ATOM 3176 C CA . THR A 1 409 ? 3.128 -0.909 10.300 1.00 40.31 409 THR A CA 1
ATOM 3177 C C . THR A 1 409 ? 3.731 -1.402 11.605 1.00 40.31 409 THR A C 1
ATOM 3179 O O . THR A 1 409 ? 4.548 -2.319 11.645 1.00 40.31 409 THR A O 1
ATOM 3182 N N . THR A 1 410 ? 3.436 -0.690 12.686 1.00 38.75 410 THR A N 1
ATOM 3183 C CA . THR A 1 410 ? 3.799 -1.157 14.012 1.00 38.75 410 THR A CA 1
ATOM 3184 C C . THR A 1 410 ? 2.884 -2.346 14.217 1.00 38.75 410 THR A C 1
ATOM 3186 O O . THR A 1 410 ? 1.679 -2.135 14.328 1.00 38.75 410 THR A O 1
ATOM 3189 N N . ALA A 1 411 ? 3.417 -3.570 14.196 1.00 38.34 411 ALA A N 1
ATOM 3190 C CA . ALA A 1 411 ? 2.712 -4.695 14.785 1.00 38.34 411 ALA A CA 1
ATOM 3191 C C . ALA A 1 411 ? 2.474 -4.278 16.236 1.00 38.34 411 ALA A C 1
ATOM 3193 O O . ALA A 1 411 ? 3.392 -4.268 17.063 1.00 38.34 411 ALA A O 1
ATOM 3194 N N . TYR A 1 412 ? 1.286 -3.737 16.503 1.00 43.72 412 TYR A N 1
ATOM 3195 C CA . TYR A 1 412 ? 0.856 -3.476 17.855 1.00 43.72 412 TYR A CA 1
ATOM 3196 C C . TYR A 1 412 ? 0.964 -4.830 18.532 1.00 43.72 412 TYR A C 1
ATOM 3198 O O . TYR A 1 412 ? 0.337 -5.783 18.082 1.00 43.72 412 TYR A O 1
ATOM 3206 N N . ARG A 1 413 ? 1.773 -4.938 19.588 1.00 46.59 413 ARG A N 1
ATOM 3207 C CA . ARG A 1 413 ? 1.542 -6.021 20.534 1.00 46.59 413 ARG A CA 1
ATOM 3208 C C . ARG A 1 413 ? 0.162 -5.722 21.105 1.00 46.59 413 ARG A C 1
ATOM 3210 O O . ARG A 1 413 ? 0.007 -4.761 21.865 1.00 46.59 413 ARG A O 1
ATOM 3217 N N . ILE A 1 414 ? -0.837 -6.413 20.566 1.00 64.81 414 ILE A N 1
ATOM 3218 C CA . ILE A 1 414 ? -2.237 -6.236 20.914 1.00 64.81 414 ILE A CA 1
ATOM 3219 C C . ILE A 1 414 ? -2.321 -6.552 22.411 1.00 64.81 414 ILE A C 1
ATOM 3221 O O . ILE A 1 414 ? -1.676 -7.474 22.903 1.00 64.81 414 ILE A O 1
ATOM 3225 N N . SER A 1 415 ? -2.971 -5.687 23.189 1.00 77.19 415 SER A N 1
ATOM 3226 C CA . SER A 1 415 ? -3.186 -6.009 24.599 1.00 77.19 415 SER A CA 1
ATOM 3227 C C . SER A 1 415 ? -4.152 -7.187 24.672 1.00 77.19 415 SER A C 1
ATOM 3229 O O . SER A 1 415 ? -5.028 -7.290 23.821 1.00 77.19 415 SER A O 1
ATOM 3231 N N . LYS A 1 416 ? -4.079 -8.011 25.720 1.00 78.69 416 LYS A N 1
ATOM 3232 C CA . LYS A 1 416 ? -5.033 -9.117 25.902 1.00 78.69 416 LYS A CA 1
ATOM 3233 C C . LYS A 1 416 ? -6.498 -8.665 25.772 1.00 78.69 416 LYS A C 1
ATOM 3235 O O . LYS A 1 416 ? -7.296 -9.308 25.115 1.00 78.69 416 LYS A O 1
ATOM 3240 N N . ALA A 1 417 ? -6.827 -7.485 26.303 1.00 79.44 417 ALA A N 1
ATOM 3241 C CA . ALA A 1 417 ? -8.162 -6.900 26.168 1.00 79.44 417 ALA A CA 1
ATOM 3242 C C . ALA A 1 417 ? -8.548 -6.547 24.715 1.00 79.44 417 ALA A C 1
ATOM 3244 O O . ALA A 1 417 ? -9.722 -6.578 24.362 1.00 79.44 417 ALA A O 1
ATOM 3245 N N . HIS A 1 418 ? -7.587 -6.159 23.871 1.00 82.56 418 HIS A N 1
ATOM 3246 C CA . HIS A 1 418 ? -7.832 -5.948 22.444 1.00 82.56 418 HIS A CA 1
ATOM 3247 C C . HIS A 1 418 ? -7.869 -7.274 21.664 1.00 82.56 418 HIS A C 1
ATOM 3249 O O . HIS A 1 418 ? -8.602 -7.340 20.685 1.00 82.56 418 HIS A O 1
ATOM 3255 N N . GLU A 1 419 ? -7.124 -8.304 22.083 1.00 84.81 419 GLU A N 1
ATOM 3256 C CA . GLU A 1 419 ? -7.219 -9.665 21.524 1.00 84.81 419 GLU A CA 1
ATOM 3257 C C . GLU A 1 419 ? -8.613 -10.237 21.795 1.00 84.81 419 GLU A C 1
ATOM 3259 O O . GLU A 1 419 ? -9.324 -10.557 20.854 1.00 84.81 419 GLU A O 1
ATOM 3264 N N . GLU A 1 420 ? -9.076 -10.197 23.047 1.00 86.31 420 GLU A N 1
ATOM 3265 C CA . GLU A 1 420 ? -10.429 -10.622 23.433 1.00 86.31 420 GLU A CA 1
ATOM 3266 C C . GLU A 1 420 ? -11.518 -9.863 22.651 1.00 86.31 420 GLU A C 1
ATOM 3268 O O . GLU A 1 420 ? -12.490 -10.454 22.182 1.00 86.31 420 GLU A O 1
ATOM 3273 N N . ALA A 1 421 ? -11.357 -8.546 22.464 1.00 87.19 421 ALA A N 1
ATOM 3274 C CA . ALA A 1 421 ? -12.295 -7.744 21.678 1.00 87.19 421 ALA A CA 1
ATOM 3275 C C . ALA A 1 421 ? -12.255 -8.075 20.175 1.00 87.19 421 ALA A C 1
ATOM 3277 O O . ALA A 1 421 ? -13.297 -8.050 19.519 1.00 87.19 421 ALA A O 1
ATOM 3278 N N . ARG A 1 422 ? -11.071 -8.378 19.626 1.00 91.19 422 ARG A N 1
ATOM 3279 C CA . ARG A 1 422 ? -10.904 -8.853 18.247 1.00 91.19 422 ARG A CA 1
ATOM 3280 C C . ARG A 1 422 ? -11.581 -10.206 18.073 1.00 91.19 422 ARG A C 1
ATOM 3282 O O . ARG A 1 422 ? -12.356 -10.353 17.138 1.00 91.19 422 ARG A O 1
ATOM 3289 N N . ASP A 1 423 ? -11.341 -11.151 18.970 1.00 90.75 423 ASP A N 1
ATOM 3290 C CA . ASP A 1 423 ? -11.852 -12.519 18.856 1.00 90.75 423 ASP A CA 1
ATOM 3291 C C . ASP A 1 423 ? -13.375 -12.547 18.998 1.00 90.75 423 ASP A C 1
ATOM 3293 O O . ASP A 1 423 ? -14.061 -13.187 18.203 1.00 90.75 423 ASP A O 1
ATOM 3297 N N . ALA A 1 424 ? -13.930 -11.749 19.918 1.00 91.44 424 ALA A N 1
ATOM 3298 C CA . ALA A 1 424 ? -15.374 -11.546 20.018 1.00 91.44 424 ALA A CA 1
ATOM 3299 C C . ALA A 1 424 ? -15.966 -10.930 18.736 1.00 91.44 424 ALA A C 1
ATOM 3301 O O . ALA A 1 424 ? -17.034 -11.346 18.285 1.00 91.44 424 ALA A O 1
ATOM 3302 N N . TYR A 1 425 ? -15.279 -9.956 18.128 1.00 95.00 425 TYR A N 1
ATOM 3303 C CA . TYR A 1 425 ? -15.709 -9.360 16.862 1.00 95.00 425 TYR A CA 1
ATOM 3304 C C . TYR A 1 425 ? -15.678 -10.379 15.717 1.00 95.00 425 TYR A C 1
ATOM 3306 O O . TYR A 1 425 ? -16.671 -10.521 15.006 1.00 95.00 425 TYR A O 1
ATOM 3314 N N . VAL A 1 426 ? -14.573 -11.112 15.559 1.00 93.81 426 VAL A N 1
ATOM 3315 C CA . VAL A 1 426 ? -14.400 -12.151 14.531 1.00 93.81 426 VAL A CA 1
ATOM 3316 C C . VAL A 1 426 ? -15.456 -13.244 14.694 1.00 93.81 426 VAL A C 1
ATOM 3318 O O . VAL A 1 426 ? -16.162 -13.552 13.734 1.00 93.81 426 VAL A O 1
ATOM 3321 N N . GLY A 1 427 ? -15.650 -13.745 15.917 1.00 93.56 427 GLY A N 1
ATOM 3322 C CA . GLY A 1 427 ? -16.622 -14.793 16.226 1.00 93.56 427 GLY A CA 1
ATOM 3323 C C . GLY A 1 427 ? -18.075 -14.413 15.926 1.00 93.56 427 GLY A C 1
ATOM 3324 O O . GLY A 1 427 ? -18.876 -15.285 15.601 1.00 93.56 427 GLY A O 1
ATOM 3325 N N . ILE A 1 428 ? -18.426 -13.123 15.978 1.00 93.69 428 ILE A N 1
ATOM 3326 C CA . ILE A 1 428 ? -19.759 -12.638 15.588 1.00 93.69 428 ILE A CA 1
ATOM 3327 C C . ILE A 1 428 ? -19.829 -12.357 14.084 1.00 93.69 428 ILE A C 1
ATOM 3329 O O . ILE A 1 428 ? -20.802 -12.724 13.418 1.00 93.69 428 ILE A O 1
ATOM 3333 N N . MET A 1 429 ? -18.821 -11.680 13.535 1.00 94.81 429 MET A N 1
ATOM 3334 C CA . MET A 1 429 ? -18.890 -11.148 12.179 1.00 94.81 429 MET A CA 1
ATOM 3335 C C . MET A 1 429 ? -18.663 -12.209 11.110 1.00 94.81 429 MET A C 1
ATOM 3337 O O . MET A 1 429 ? -19.351 -12.159 10.095 1.00 94.81 429 MET A O 1
ATOM 3341 N N . VAL A 1 430 ? -17.775 -13.186 11.326 1.00 94.25 430 VAL A N 1
ATOM 3342 C CA . VAL A 1 430 ? -17.523 -14.255 10.344 1.00 94.25 430 VAL A CA 1
ATOM 3343 C C . VAL A 1 430 ? -18.802 -15.039 10.041 1.00 94.25 430 VAL A C 1
ATOM 3345 O O . VAL A 1 430 ? -19.174 -15.085 8.868 1.00 94.25 430 VAL A O 1
ATOM 3348 N N . PRO A 1 431 ? -19.557 -15.568 11.026 1.00 92.81 431 PRO A N 1
ATOM 3349 C CA . PRO A 1 431 ? -20.838 -16.216 10.744 1.00 92.81 431 PRO A CA 1
ATOM 3350 C C . PRO A 1 431 ? -21.862 -15.264 10.114 1.00 92.81 431 PRO A C 1
ATOM 3352 O O . PRO A 1 431 ? -22.620 -15.659 9.234 1.00 92.81 431 PRO A O 1
ATOM 3355 N N . THR A 1 432 ? -21.877 -13.993 10.532 1.00 92.19 432 THR A N 1
ATOM 3356 C CA . THR A 1 432 ? -22.815 -12.985 10.008 1.00 92.19 432 THR A CA 1
ATOM 3357 C C . THR A 1 432 ? -22.649 -12.766 8.502 1.00 92.19 432 THR A C 1
ATOM 3359 O O . THR A 1 432 ? -23.648 -12.664 7.791 1.00 92.19 432 THR A O 1
ATOM 3362 N N . VAL A 1 433 ? -21.406 -12.722 8.009 1.00 90.75 433 VAL A N 1
ATOM 3363 C CA . VAL A 1 433 ? -21.107 -12.457 6.591 1.00 90.75 433 VAL A CA 1
ATOM 3364 C C . VAL A 1 433 ? -21.012 -13.726 5.736 1.00 90.75 433 VAL A C 1
ATOM 3366 O O . VAL A 1 433 ? -21.051 -13.625 4.511 1.00 90.75 433 VAL A O 1
ATOM 3369 N N . THR A 1 434 ? -20.878 -14.910 6.342 1.00 89.50 434 THR A N 1
ATOM 3370 C CA . THR A 1 434 ? -20.704 -16.183 5.611 1.00 89.50 434 THR A CA 1
ATOM 3371 C C . THR A 1 434 ? -21.955 -17.050 5.551 1.00 89.50 434 THR A C 1
ATOM 3373 O O . THR A 1 434 ? -22.088 -17.834 4.612 1.00 89.50 434 THR A O 1
ATOM 3376 N N . HIS A 1 435 ? -22.876 -16.938 6.512 1.00 84.50 435 HIS A N 1
ATOM 3377 C CA . HIS A 1 435 ? -24.106 -17.724 6.484 1.00 84.50 435 HIS A CA 1
ATOM 3378 C C . HIS A 1 435 ? -25.002 -17.357 5.297 1.00 84.50 435 HIS A C 1
ATOM 3380 O O . HIS A 1 435 ? -25.038 -16.213 4.847 1.00 84.50 435 HIS A O 1
ATOM 3386 N N . VAL A 1 436 ? -25.766 -18.348 4.831 1.00 78.12 436 VAL A N 1
ATOM 3387 C CA . VAL A 1 436 ? -26.772 -18.194 3.778 1.00 78.12 436 VAL A CA 1
ATOM 3388 C C . VAL A 1 436 ? -28.148 -18.549 4.362 1.00 78.12 436 VAL A C 1
ATOM 3390 O O . VAL A 1 436 ? -28.296 -19.649 4.897 1.00 78.12 436 VAL A O 1
ATOM 3393 N N . PRO A 1 437 ? -29.161 -17.666 4.262 1.00 77.50 437 PRO A N 1
ATOM 3394 C CA . PRO A 1 437 ? -29.097 -16.316 3.695 1.00 77.50 437 PRO A CA 1
ATOM 3395 C C . PRO A 1 437 ? -28.273 -15.360 4.573 1.00 77.50 437 PRO A C 1
ATOM 3397 O O . PRO A 1 437 ? -28.303 -15.444 5.803 1.00 77.50 437 PRO A O 1
ATOM 3400 N N . ARG A 1 438 ? -27.529 -14.455 3.926 1.00 80.75 438 ARG A N 1
ATOM 3401 C CA . ARG A 1 438 ? -26.687 -13.467 4.611 1.00 80.75 438 ARG A CA 1
ATOM 3402 C C . ARG A 1 438 ? -27.574 -12.509 5.397 1.00 80.75 438 ARG A C 1
ATOM 3404 O O . ARG A 1 438 ? -28.632 -12.096 4.926 1.00 80.75 438 ARG A O 1
ATOM 3411 N N . ARG A 1 439 ? -27.157 -12.163 6.615 1.00 87.31 439 ARG A N 1
ATOM 3412 C CA . ARG A 1 439 ? -27.841 -11.121 7.388 1.00 87.31 439 ARG A CA 1
ATOM 3413 C C . ARG A 1 439 ? -27.383 -9.752 6.889 1.00 87.31 439 ARG A C 1
ATOM 3415 O O . ARG A 1 439 ? -26.176 -9.581 6.724 1.00 87.31 439 ARG A O 1
ATOM 3422 N N . PRO A 1 440 ? -28.286 -8.772 6.723 1.00 93.19 440 PRO A N 1
ATOM 3423 C CA . PRO A 1 440 ? -27.880 -7.435 6.327 1.00 93.19 440 PRO A CA 1
ATOM 3424 C C . PRO A 1 440 ? -26.977 -6.798 7.376 1.00 93.19 440 PRO A C 1
ATOM 3426 O O . PRO A 1 440 ? -27.268 -6.860 8.573 1.00 93.19 440 PRO A O 1
ATOM 3429 N N . VAL A 1 441 ? -25.891 -6.177 6.933 1.00 95.94 441 VAL A N 1
ATOM 3430 C CA . VAL A 1 441 ? -24.918 -5.507 7.793 1.00 95.94 441 VAL A CA 1
ATOM 3431 C C . VAL A 1 441 ? -24.864 -4.030 7.437 1.00 95.94 441 VAL A C 1
ATOM 3433 O O . VAL A 1 441 ? -24.657 -3.673 6.282 1.00 95.94 441 VAL A O 1
ATOM 3436 N N . VAL A 1 442 ? -25.023 -3.172 8.443 1.00 97.06 442 VAL A N 1
ATOM 3437 C CA . VAL A 1 442 ? -24.879 -1.720 8.334 1.00 97.06 442 VAL A CA 1
ATOM 3438 C C . VAL A 1 442 ? -23.593 -1.307 9.036 1.00 97.06 442 VAL A C 1
ATOM 3440 O O . VAL A 1 442 ? -23.522 -1.344 10.262 1.00 97.06 442 VAL A O 1
ATOM 3443 N N . TYR A 1 443 ? -22.580 -0.892 8.283 1.00 97.19 443 TYR A N 1
ATOM 3444 C CA . TYR A 1 443 ? -21.368 -0.292 8.847 1.00 97.19 443 TYR A CA 1
ATOM 3445 C C . TYR A 1 443 ? -21.558 1.216 8.940 1.00 97.19 443 TYR A C 1
ATOM 3447 O O . TYR A 1 443 ? -21.879 1.837 7.932 1.00 97.19 443 TYR A O 1
ATOM 3455 N N . LEU A 1 444 ? -21.360 1.813 10.113 1.00 96.69 444 LEU A N 1
ATOM 3456 C CA . LEU A 1 444 ? -21.532 3.252 10.315 1.00 96.69 444 LEU A CA 1
ATOM 3457 C C . LEU A 1 444 ? -20.336 3.879 11.012 1.00 96.69 444 LEU A C 1
ATOM 3459 O O . LEU A 1 444 ? -19.657 3.228 11.806 1.00 96.69 444 LEU A O 1
ATOM 3463 N N . ASP A 1 445 ? -20.102 5.150 10.710 1.00 95.12 445 ASP A N 1
ATOM 3464 C CA . ASP A 1 445 ? -18.990 5.918 11.259 1.00 95.12 445 ASP A CA 1
ATOM 3465 C C . ASP A 1 445 ? -19.193 7.427 11.041 1.00 95.12 445 ASP A C 1
ATOM 3467 O O . ASP A 1 445 ? -20.077 7.861 10.292 1.00 95.12 445 ASP A O 1
ATOM 3471 N N . GLU A 1 446 ? -18.353 8.237 11.680 1.00 93.38 446 GLU A N 1
ATOM 3472 C CA . GLU A 1 446 ? -18.315 9.684 11.523 1.00 93.38 446 GLU A CA 1
ATOM 3473 C C . GLU A 1 446 ? -16.984 10.178 10.966 1.00 93.38 446 GLU A C 1
ATOM 3475 O O . GLU A 1 446 ? -15.902 9.793 11.397 1.00 93.38 446 GLU A O 1
ATOM 3480 N N . SER A 1 447 ? -17.041 11.166 10.075 1.00 93.38 447 SER A N 1
ATOM 3481 C CA . SER A 1 447 ? -15.835 11.813 9.571 1.00 93.38 447 SER A CA 1
ATOM 3482 C C . SER A 1 447 ? -15.995 13.322 9.428 1.00 93.38 447 SER A C 1
ATOM 3484 O O . SER A 1 447 ? -17.000 13.944 9.784 1.00 93.38 447 SER A O 1
ATOM 3486 N N . PHE A 1 448 ? -14.928 13.959 8.958 1.00 91.81 448 PHE A N 1
ATOM 3487 C CA . PHE A 1 448 ? -14.915 15.385 8.677 1.00 91.81 448 PHE A CA 1
ATOM 3488 C C . PHE A 1 448 ? -14.000 15.724 7.502 1.00 91.81 448 PHE A C 1
ATOM 3490 O O . PHE A 1 448 ? -13.015 15.029 7.214 1.00 91.81 448 PHE A O 1
ATOM 3497 N N . ILE A 1 449 ? -14.287 16.861 6.869 1.00 90.38 449 ILE A N 1
ATOM 3498 C CA . ILE A 1 449 ? -13.456 17.467 5.830 1.00 90.38 449 ILE A CA 1
ATOM 3499 C C . ILE A 1 449 ? -13.204 18.945 6.134 1.00 90.38 449 ILE A C 1
ATOM 3501 O O . ILE A 1 449 ? -14.110 19.709 6.468 1.00 90.38 449 ILE A O 1
ATOM 3505 N N . HIS A 1 450 ? -11.937 19.354 6.077 1.00 88.12 450 HIS A N 1
ATOM 3506 C CA . HIS A 1 450 ? -11.543 20.743 6.303 1.00 88.12 450 HIS A CA 1
ATOM 3507 C C . HIS A 1 450 ? -11.858 21.623 5.094 1.00 88.12 450 HIS A C 1
ATOM 3509 O O . HIS A 1 450 ? -11.821 21.159 3.962 1.00 88.12 450 HIS A O 1
ATOM 3515 N N . HIS A 1 451 ? -12.057 22.926 5.332 1.00 87.19 451 HIS A N 1
ATOM 3516 C CA . HIS A 1 451 ? -12.199 23.913 4.251 1.00 87.19 451 HIS A CA 1
ATOM 3517 C C . HIS A 1 451 ? -11.013 23.852 3.264 1.00 87.19 451 HIS A C 1
ATOM 3519 O O . HIS A 1 451 ? -11.210 23.902 2.059 1.00 87.19 451 HIS A O 1
ATOM 3525 N N . HIS A 1 452 ? -9.788 23.659 3.758 1.00 82.12 452 HIS A N 1
ATOM 3526 C CA . HIS A 1 452 ? -8.582 23.556 2.917 1.00 82.12 452 HIS A CA 1
ATOM 3527 C C . HIS A 1 452 ? -8.106 22.120 2.736 1.00 82.12 452 HIS A C 1
ATOM 3529 O O . HIS A 1 452 ? -6.904 21.864 2.747 1.00 82.12 452 HIS A O 1
ATOM 3535 N N . TYR A 1 453 ? -9.033 21.166 2.684 1.00 83.12 453 TYR A N 1
ATOM 3536 C CA . TYR A 1 453 ? -8.665 19.792 2.394 1.00 83.12 453 TYR A CA 1
ATOM 3537 C C . TYR A 1 453 ? -8.270 19.686 0.919 1.00 83.12 453 TYR A C 1
ATOM 3539 O O . TYR A 1 453 ? -9.129 19.604 0.048 1.00 83.12 453 TYR A O 1
ATOM 3547 N N . SER A 1 454 ? -6.969 19.721 0.651 1.00 78.38 454 SER A N 1
ATOM 3548 C CA . SER A 1 454 ? -6.392 19.313 -0.625 1.00 78.38 454 SER A CA 1
ATOM 3549 C C . SER A 1 454 ? -5.976 17.847 -0.538 1.00 78.38 454 SER A C 1
ATOM 3551 O O . SER A 1 454 ? -5.655 17.347 0.549 1.00 78.38 454 SER A O 1
ATOM 3553 N N . ARG A 1 455 ? -5.936 17.149 -1.678 1.00 67.50 455 ARG A N 1
ATOM 3554 C CA . ARG A 1 455 ? -5.200 15.878 -1.760 1.00 67.50 455 ARG A CA 1
ATOM 3555 C C . ARG A 1 455 ? -3.722 16.132 -1.389 1.00 67.50 455 ARG A C 1
ATOM 3557 O O . ARG A 1 455 ? -3.295 17.284 -1.308 1.00 67.50 455 ARG A O 1
ATOM 3564 N N . HIS A 1 456 ? -3.000 15.070 -1.020 1.00 59.12 456 HIS A N 1
ATOM 3565 C CA . HIS A 1 456 ? -1.600 15.086 -0.551 1.00 59.12 456 HIS A CA 1
ATOM 3566 C C . HIS A 1 456 ? -0.660 15.923 -1.435 1.00 59.12 456 HIS A C 1
ATOM 3568 O O . HIS A 1 456 ? -1.077 16.350 -2.489 1.00 59.12 456 HIS A O 1
ATOM 3574 N N . SER A 1 457 ? 0.600 16.142 -1.029 1.00 55.12 457 SER A N 1
ATOM 3575 C CA . SER A 1 457 ? 1.643 16.883 -1.775 1.00 55.12 457 SER A CA 1
ATOM 3576 C C . SER A 1 457 ? 1.997 16.272 -3.149 1.00 55.12 457 SER A C 1
ATOM 3578 O O . SER A 1 457 ? 3.127 15.859 -3.382 1.00 55.12 457 SER A O 1
ATOM 3580 N N . ASP A 1 458 ? 1.016 16.164 -4.035 1.00 55.28 458 ASP A N 1
ATOM 3581 C CA . ASP A 1 458 ? 1.077 15.711 -5.420 1.00 55.28 458 ASP A CA 1
ATOM 3582 C C . ASP A 1 458 ? 1.358 16.877 -6.380 1.00 55.28 458 ASP A C 1
ATOM 3584 O O . ASP A 1 458 ? 1.684 16.663 -7.544 1.00 55.28 458 ASP A O 1
ATOM 3588 N N . SER A 1 459 ? 1.299 18.109 -5.871 1.00 56.03 459 SER A N 1
ATOM 3589 C CA . SER A 1 459 ? 1.717 19.316 -6.576 1.00 56.03 459 SER A CA 1
ATOM 3590 C C . SER A 1 459 ? 3.244 19.437 -6.589 1.00 56.03 459 SER A C 1
ATOM 3592 O O . SER A 1 459 ? 3.891 19.399 -5.539 1.00 56.03 459 SER A O 1
ATOM 3594 N N . LEU A 1 460 ? 3.813 19.604 -7.781 1.00 52.47 460 LEU A N 1
ATOM 3595 C CA . LEU A 1 460 ? 5.215 19.973 -7.975 1.00 52.47 460 LEU A CA 1
ATOM 3596 C C . LEU A 1 460 ? 5.401 21.467 -7.661 1.00 52.47 460 LEU A C 1
ATOM 3598 O O . LEU A 1 460 ? 4.486 22.260 -7.882 1.00 52.47 460 LEU A O 1
ATOM 3602 N N . TYR A 1 461 ? 6.569 21.848 -7.149 1.00 59.16 461 TYR A N 1
ATOM 3603 C CA . TYR A 1 461 ? 6.962 23.247 -6.958 1.00 59.16 461 TYR A CA 1
ATOM 3604 C C . TYR A 1 461 ? 8.383 23.454 -7.482 1.00 59.16 461 TYR A C 1
ATOM 3606 O O . TYR A 1 461 ? 9.188 22.516 -7.446 1.00 59.16 461 TYR A O 1
ATOM 3614 N N . ASP A 1 462 ? 8.687 24.658 -7.965 1.00 60.03 462 ASP A N 1
ATOM 3615 C CA . ASP A 1 462 ? 10.050 25.013 -8.346 1.00 60.03 462 ASP A CA 1
ATOM 3616 C C . ASP A 1 462 ? 10.863 25.325 -7.072 1.00 60.03 462 ASP A C 1
ATOM 3618 O O . ASP A 1 462 ? 10.397 26.085 -6.220 1.00 60.03 462 ASP A O 1
ATOM 3622 N N . PRO A 1 463 ? 12.071 24.763 -6.879 1.00 64.00 463 PRO A N 1
ATOM 3623 C CA . PRO A 1 463 ? 12.906 25.057 -5.712 1.00 64.00 463 PRO A CA 1
ATOM 3624 C C . PRO A 1 463 ? 13.283 26.539 -5.538 1.00 64.00 463 PRO A C 1
ATOM 3626 O O . PRO A 1 463 ? 13.755 26.904 -4.462 1.00 64.00 463 PRO A O 1
ATOM 3629 N N . THR A 1 464 ? 13.112 27.361 -6.577 1.00 71.38 464 THR A N 1
ATOM 3630 C CA . THR A 1 464 ? 13.358 28.811 -6.582 1.00 71.38 464 THR A CA 1
ATOM 3631 C C . THR A 1 464 ? 12.105 29.652 -6.297 1.00 71.38 464 THR A C 1
ATOM 3633 O O . THR A 1 464 ? 12.198 30.877 -6.203 1.00 71.38 464 THR A O 1
ATOM 3636 N N . ASP A 1 465 ? 10.939 29.021 -6.113 1.00 68.38 465 ASP A N 1
ATOM 3637 C CA . ASP A 1 465 ? 9.697 29.711 -5.760 1.00 68.38 465 ASP A CA 1
ATOM 3638 C C . ASP A 1 465 ? 9.715 30.199 -4.298 1.00 68.38 465 ASP A C 1
ATOM 3640 O O . ASP A 1 465 ? 9.445 29.455 -3.352 1.00 68.38 465 ASP A O 1
ATOM 3644 N N . ASP A 1 466 ? 9.939 31.499 -4.101 1.00 60.47 466 ASP A N 1
ATOM 3645 C CA . ASP A 1 466 ? 9.929 32.134 -2.771 1.00 60.47 466 ASP A CA 1
ATOM 3646 C C . ASP A 1 466 ? 8.514 32.516 -2.281 1.00 60.47 466 ASP A C 1
ATOM 3648 O O . ASP A 1 466 ? 8.307 32.911 -1.125 1.00 60.47 466 ASP A O 1
ATOM 3652 N N . VAL A 1 467 ? 7.503 32.417 -3.151 1.00 60.47 467 VAL A N 1
ATOM 3653 C CA . VAL A 1 467 ? 6.147 32.925 -2.898 1.00 60.47 467 VAL A CA 1
ATOM 3654 C C . VAL A 1 467 ? 5.192 31.785 -2.555 1.00 60.47 467 VAL A C 1
ATOM 3656 O O . VAL A 1 467 ? 4.593 31.155 -3.420 1.00 60.47 467 VAL A O 1
ATOM 3659 N N . THR A 1 468 ? 4.966 31.561 -1.258 1.00 56.62 468 THR A N 1
ATOM 3660 C CA . THR A 1 468 ? 3.958 30.597 -0.783 1.00 56.62 468 THR A CA 1
ATOM 3661 C C . THR A 1 468 ? 2.674 31.298 -0.335 1.00 56.62 468 THR A C 1
ATOM 3663 O O . THR A 1 468 ? 2.670 32.158 0.551 1.00 56.62 468 THR A O 1
ATOM 3666 N N . THR A 1 469 ? 1.533 30.910 -0.911 1.00 57.81 469 THR A N 1
ATOM 3667 C CA . THR A 1 469 ? 0.220 31.365 -0.433 1.00 57.81 469 THR A CA 1
ATOM 3668 C C . THR A 1 469 ? -0.212 30.533 0.776 1.00 57.81 469 THR A C 1
ATOM 3670 O O . THR A 1 469 ? -0.389 29.319 0.708 1.00 57.81 469 THR A O 1
ATOM 3673 N N . LYS A 1 470 ? -0.375 31.184 1.934 1.00 59.69 470 LYS A N 1
ATOM 3674 C CA . LYS A 1 470 ? -0.830 30.510 3.160 1.00 59.69 470 LYS A CA 1
ATOM 3675 C C . LYS A 1 470 ? -2.350 30.280 3.120 1.00 59.69 470 LYS A C 1
ATOM 3677 O O . LYS A 1 470 ? -3.084 31.221 2.809 1.00 59.69 470 LYS A O 1
ATOM 3682 N N . PRO A 1 471 ? -2.850 29.094 3.517 1.00 60.09 471 PRO A N 1
ATOM 3683 C CA . PRO A 1 471 ? -4.287 28.839 3.623 1.00 60.09 471 PRO A CA 1
ATOM 3684 C C . PRO A 1 471 ? -4.972 29.826 4.587 1.00 60.09 471 PRO A C 1
ATOM 3686 O O . PRO A 1 471 ? -4.569 29.959 5.747 1.00 60.09 471 PRO A O 1
ATOM 3689 N N . LYS A 1 472 ? -6.018 30.520 4.122 1.00 55.69 472 LYS A N 1
ATOM 3690 C CA . LYS A 1 472 ? -6.833 31.460 4.919 1.00 55.69 472 LYS A CA 1
ATOM 3691 C C . LYS A 1 472 ? -7.998 30.714 5.576 1.00 55.69 472 LYS A C 1
ATOM 3693 O O . LYS A 1 472 ? -8.701 30.058 4.844 1.00 55.69 472 LYS A O 1
ATOM 3698 N N . HIS A 1 473 ? -8.298 30.919 6.868 1.00 58.91 473 HIS A N 1
ATOM 3699 C CA . HIS A 1 473 ? -9.418 30.291 7.631 1.00 58.91 473 HIS A CA 1
ATOM 3700 C C . HIS A 1 473 ? -9.169 28.899 8.257 1.00 58.91 473 HIS A C 1
ATOM 3702 O O . HIS A 1 473 ? -10.052 28.039 8.306 1.00 58.91 473 HIS A O 1
ATOM 3708 N N . LYS A 1 474 ? -7.991 28.710 8.864 1.00 60.16 474 LYS A N 1
ATOM 3709 C CA . LYS A 1 474 ? -7.627 27.503 9.629 1.00 60.16 474 LYS A CA 1
ATOM 3710 C C . LYS A 1 474 ? -8.710 27.089 10.648 1.00 60.16 474 LYS A C 1
ATOM 3712 O O . LYS A 1 474 ? -9.048 27.853 11.549 1.00 60.16 474 LYS A O 1
ATOM 3717 N N . GLY A 1 475 ? -9.197 25.850 10.539 1.00 66.81 475 GLY A N 1
ATOM 3718 C CA . GLY A 1 475 ? -10.054 25.196 11.540 1.00 66.81 475 GLY A CA 1
ATOM 3719 C C . GLY A 1 475 ? -11.529 25.009 11.165 1.00 66.81 475 GLY A C 1
ATOM 3720 O O . GLY A 1 475 ? -12.202 24.232 11.837 1.00 66.81 475 GLY A O 1
ATOM 3721 N N . ARG A 1 476 ? -12.036 25.645 10.096 1.00 81.44 476 ARG A N 1
ATOM 3722 C CA . ARG A 1 476 ? -13.393 25.363 9.581 1.00 81.44 476 ARG A CA 1
ATOM 3723 C C . ARG A 1 476 ? -13.448 23.981 8.922 1.00 81.44 476 ARG A C 1
ATOM 3725 O O . ARG A 1 476 ? -12.502 23.587 8.233 1.00 81.44 476 ARG A O 1
ATOM 3732 N N . ARG A 1 477 ? -14.541 23.251 9.144 1.00 87.44 477 ARG A N 1
ATOM 3733 C CA . ARG A 1 477 ? -14.769 21.901 8.608 1.00 87.44 477 ARG A CA 1
ATOM 3734 C C . ARG A 1 477 ? -16.259 21.593 8.491 1.00 87.44 477 ARG A C 1
ATOM 3736 O O . ARG A 1 477 ? -17.040 22.152 9.258 1.00 87.44 477 ARG A O 1
ATOM 3743 N N . TYR A 1 478 ? -16.618 20.687 7.593 1.00 92.00 478 TYR A N 1
ATOM 3744 C CA . TYR A 1 478 ? -17.878 19.950 7.685 1.00 92.00 478 TYR A CA 1
ATOM 3745 C C . TYR A 1 478 ? -17.623 18.639 8.412 1.00 92.00 478 TYR A C 1
ATOM 3747 O O . TYR A 1 478 ? -16.601 17.995 8.173 1.00 92.00 478 TYR A O 1
ATOM 3755 N N . CYS A 1 479 ? -18.520 18.295 9.324 1.00 92.25 479 CYS A N 1
ATOM 3756 C CA . CYS A 1 479 ? -18.624 16.971 9.911 1.00 92.25 479 CYS A CA 1
ATOM 3757 C C . CYS A 1 479 ? -19.762 16.238 9.204 1.00 92.25 479 CYS A C 1
ATOM 3759 O O . CYS A 1 479 ? -20.732 16.876 8.794 1.00 92.25 479 CYS A O 1
ATOM 3761 N N . PHE A 1 480 ? -19.632 14.928 9.070 1.00 94.38 480 PHE A N 1
ATOM 3762 C CA . PHE A 1 480 ? -20.666 14.099 8.477 1.00 94.38 480 PHE A CA 1
ATOM 3763 C C . PHE A 1 480 ? -20.665 12.698 9.080 1.00 94.38 480 PHE A C 1
ATOM 3765 O O . PHE A 1 480 ? -19.647 12.250 9.609 1.00 94.38 480 PHE A O 1
ATOM 3772 N N . ILE A 1 481 ? -21.818 12.047 9.016 1.00 95.81 481 ILE A N 1
ATOM 3773 C CA . ILE A 1 481 ? -22.089 10.703 9.531 1.00 95.81 481 ILE A CA 1
ATOM 3774 C C . ILE A 1 481 ? -22.990 9.985 8.526 1.00 95.81 481 ILE A C 1
ATOM 3776 O O . ILE A 1 481 ? -23.852 10.624 7.920 1.00 95.81 481 ILE A O 1
ATOM 3780 N N . ALA A 1 482 ? -22.764 8.691 8.314 1.00 97.31 482 ALA A N 1
ATOM 3781 C CA . ALA A 1 482 ? -23.635 7.842 7.503 1.00 97.31 482 ALA A CA 1
ATOM 3782 C C . ALA A 1 482 ? -23.466 6.366 7.895 1.00 97.31 482 ALA A C 1
ATOM 3784 O O . ALA A 1 482 ? -22.525 6.005 8.607 1.00 97.31 482 ALA A O 1
ATOM 3785 N N . GLY A 1 483 ? -24.365 5.520 7.397 1.00 97.06 483 GLY A N 1
ATOM 3786 C CA . GLY A 1 483 ? -24.215 4.069 7.351 1.00 97.06 483 GLY A CA 1
ATOM 3787 C C . GLY A 1 483 ? -24.118 3.564 5.910 1.00 97.06 483 GLY A C 1
ATOM 3788 O O . GLY A 1 483 ? -24.653 4.185 4.996 1.00 97.06 483 GLY A O 1
ATOM 3789 N N . ILE A 1 484 ? -23.456 2.429 5.703 1.00 96.44 484 ILE A N 1
ATOM 3790 C CA . ILE A 1 484 ? -23.482 1.673 4.447 1.00 96.44 484 ILE A CA 1
ATOM 3791 C C . ILE A 1 484 ? -24.043 0.275 4.701 1.00 96.44 484 ILE A C 1
ATOM 3793 O O . ILE A 1 484 ? -23.574 -0.422 5.601 1.00 96.44 484 ILE A O 1
ATOM 3797 N N . LEU A 1 485 ? -25.058 -0.111 3.931 1.00 94.56 485 LEU A N 1
ATOM 3798 C CA . LEU A 1 485 ? -25.770 -1.382 4.050 1.00 94.56 485 LEU A CA 1
ATOM 3799 C C . LEU A 1 485 ? -25.319 -2.366 2.969 1.00 94.56 485 LEU A C 1
ATOM 3801 O O . LEU A 1 485 ? -25.293 -2.018 1.789 1.00 94.56 485 LEU A O 1
ATOM 3805 N N . ASP A 1 486 ? -25.055 -3.600 3.387 1.00 91.19 486 ASP A N 1
ATOM 3806 C CA . ASP A 1 486 ? -24.874 -4.772 2.530 1.00 91.19 486 ASP A CA 1
ATOM 3807 C C . ASP A 1 486 ? -25.788 -5.905 3.002 1.00 91.19 486 ASP A C 1
ATOM 3809 O O . ASP A 1 486 ? -25.688 -6.357 4.141 1.00 91.19 486 ASP A O 1
ATOM 3813 N N . ASP A 1 487 ? -26.673 -6.361 2.124 1.00 87.50 487 ASP A N 1
ATOM 3814 C CA . ASP A 1 487 ? -27.613 -7.463 2.343 1.00 87.50 487 ASP A CA 1
ATOM 3815 C C . ASP A 1 487 ? -27.188 -8.767 1.642 1.00 87.50 487 ASP A C 1
ATOM 3817 O O . ASP A 1 487 ? -27.880 -9.781 1.740 1.00 87.50 487 ASP A O 1
ATOM 3821 N N . GLY A 1 488 ? -26.033 -8.767 0.968 1.00 81.25 488 GLY A N 1
ATOM 3822 C CA . GLY A 1 488 ? -25.562 -9.875 0.141 1.00 81.25 488 GLY A CA 1
ATOM 3823 C C . GLY A 1 488 ? -26.043 -9.842 -1.310 1.00 81.25 488 GLY A C 1
ATOM 3824 O O . GLY A 1 488 ? -25.698 -10.756 -2.061 1.00 81.25 488 GLY A O 1
ATOM 3825 N N . SER A 1 489 ? -26.810 -8.828 -1.716 1.00 84.50 489 SER A N 1
ATOM 3826 C CA . SER A 1 489 ? -27.088 -8.543 -3.124 1.00 84.50 489 SER A CA 1
ATOM 3827 C C . SER A 1 489 ? -25.930 -7.775 -3.780 1.00 84.50 489 SER A C 1
ATOM 3829 O O . SER A 1 489 ? -24.967 -7.369 -3.128 1.00 84.50 489 SER A O 1
ATOM 3831 N N . ASP A 1 490 ? -26.017 -7.555 -5.094 1.00 80.81 490 ASP A N 1
ATOM 3832 C CA . ASP A 1 490 ? -25.081 -6.680 -5.815 1.00 80.81 490 ASP A CA 1
ATOM 3833 C C . ASP A 1 490 ? -25.413 -5.183 -5.649 1.00 80.81 490 ASP A C 1
ATOM 3835 O O . ASP A 1 490 ? -24.817 -4.342 -6.321 1.00 80.81 490 ASP A O 1
ATOM 3839 N N . VAL A 1 491 ? -26.357 -4.844 -4.760 1.00 85.06 491 VAL A N 1
ATOM 3840 C CA . VAL A 1 491 ? -26.759 -3.471 -4.456 1.00 85.06 491 VAL A CA 1
ATOM 3841 C C . VAL A 1 491 ? -26.502 -3.177 -2.979 1.00 85.06 491 VAL A C 1
ATOM 3843 O O . VAL A 1 491 ? -27.092 -3.762 -2.079 1.00 85.06 491 VAL A O 1
ATOM 3846 N N . SER A 1 492 ? -25.627 -2.213 -2.720 1.00 91.31 492 SER A N 1
ATOM 3847 C CA . SER A 1 492 ? -25.440 -1.598 -1.408 1.00 91.31 492 SER A CA 1
ATOM 3848 C C . SER A 1 492 ? -26.055 -0.200 -1.346 1.00 91.31 492 SER A C 1
ATOM 3850 O O . SER A 1 492 ? -26.133 0.512 -2.352 1.00 91.31 492 SER A O 1
ATOM 3852 N N . HIS A 1 493 ? -26.449 0.216 -0.142 1.00 90.81 493 HIS A N 1
ATOM 3853 C CA . HIS A 1 493 ? -27.118 1.497 0.097 1.00 90.81 493 HIS A CA 1
ATOM 3854 C C . HIS 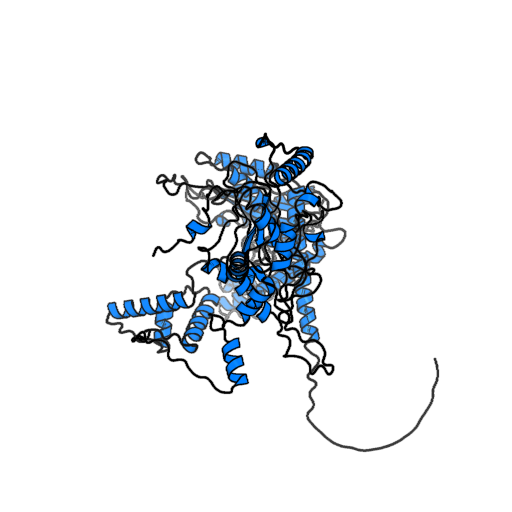A 1 493 ? -26.314 2.390 1.043 1.00 90.81 493 HIS A C 1
ATOM 3856 O O . HIS A 1 493 ? -25.789 1.916 2.050 1.00 90.81 493 HIS A O 1
ATOM 3862 N N . LEU A 1 494 ? -26.258 3.690 0.746 1.00 94.75 494 LEU A N 1
ATOM 3863 C CA . LEU A 1 494 ? -25.855 4.722 1.702 1.00 94.75 494 LEU A CA 1
ATOM 3864 C C . LEU A 1 494 ? -27.093 5.161 2.492 1.00 94.75 494 LEU A C 1
ATOM 3866 O O . LEU A 1 494 ? -28.098 5.529 1.889 1.00 94.75 494 LEU A O 1
ATOM 3870 N N . LEU A 1 495 ? -27.007 5.137 3.817 1.00 95.31 495 LEU A N 1
ATOM 3871 C CA . LEU A 1 495 ? -28.117 5.392 4.733 1.00 95.31 495 LEU A CA 1
ATOM 3872 C C . LEU A 1 495 ? -27.774 6.501 5.725 1.00 95.31 495 LEU A C 1
ATOM 3874 O O . LEU A 1 495 ? -26.618 6.658 6.127 1.00 95.31 495 LEU A O 1
ATOM 3878 N N . GLY A 1 496 ? -28.786 7.247 6.159 1.00 94.12 496 GLY A N 1
ATOM 3879 C CA . GLY A 1 496 ? -28.683 8.209 7.250 1.00 94.12 496 GLY A CA 1
ATOM 3880 C C . GLY A 1 496 ? -27.618 9.285 7.041 1.00 94.12 496 GLY A C 1
ATOM 3881 O O . GLY A 1 496 ? -26.997 9.710 8.012 1.00 94.12 496 GLY A O 1
ATOM 3882 N N . LEU A 1 497 ? -27.349 9.719 5.806 1.00 96.62 497 LEU A N 1
ATOM 3883 C CA . LEU A 1 497 ? -26.351 10.760 5.557 1.00 96.62 497 LEU A CA 1
ATOM 3884 C C . LEU A 1 497 ? -26.780 12.084 6.211 1.00 96.62 497 LEU A C 1
ATOM 3886 O O . LEU A 1 497 ? -27.796 12.670 5.842 1.00 96.62 497 LEU A O 1
ATOM 3890 N N . ASP A 1 498 ? -25.969 12.591 7.138 1.00 95.31 498 ASP A N 1
ATOM 3891 C CA . ASP A 1 498 ? -26.130 13.926 7.721 1.00 95.31 498 ASP A CA 1
ATOM 3892 C C . ASP A 1 498 ? -24.812 14.702 7.619 1.00 95.31 498 ASP A C 1
ATOM 3894 O O . ASP A 1 498 ? -23.751 14.196 7.991 1.00 95.31 498 ASP A O 1
ATOM 3898 N N . ILE A 1 499 ? -24.871 15.934 7.105 1.00 94.06 499 ILE A N 1
ATOM 3899 C CA . ILE A 1 499 ? -23.719 16.816 6.880 1.00 94.06 499 ILE A CA 1
ATOM 3900 C C . ILE A 1 499 ? -23.987 18.154 7.564 1.00 94.06 499 ILE A C 1
ATOM 3902 O O . ILE A 1 499 ? -24.968 18.839 7.285 1.00 94.06 499 ILE A O 1
ATOM 3906 N N . PHE A 1 500 ? -23.070 18.591 8.428 1.00 90.12 500 PHE A N 1
ATOM 3907 C CA . PHE A 1 500 ? -23.227 19.845 9.161 1.00 90.12 500 PHE A CA 1
ATOM 3908 C C . PHE A 1 500 ? -21.892 20.537 9.451 1.00 90.12 500 PHE A C 1
ATOM 3910 O O . PHE A 1 500 ? -20.801 19.971 9.370 1.00 90.12 500 PHE A O 1
ATOM 3917 N N . VAL A 1 501 ? -21.953 21.822 9.804 1.00 87.75 501 VAL A N 1
ATOM 3918 C CA . VAL A 1 501 ? -20.753 22.632 10.053 1.00 87.75 501 VAL A CA 1
ATOM 3919 C C . VAL A 1 501 ? -20.117 22.274 11.400 1.00 87.75 501 VAL A C 1
ATOM 3921 O O . VAL A 1 501 ? -20.691 22.501 12.465 1.00 87.75 501 VAL A O 1
ATOM 3924 N N . GLY A 1 502 ? -18.872 21.801 11.369 1.00 76.69 502 GLY A N 1
ATOM 3925 C CA . GLY A 1 502 ? -18.063 21.541 12.553 1.00 76.69 502 GLY A CA 1
ATOM 3926 C C . GLY A 1 502 ? -17.248 22.762 12.994 1.00 76.69 502 GLY A C 1
ATOM 3927 O O . GLY A 1 502 ? -16.601 23.435 12.190 1.00 76.69 502 GLY A O 1
ATOM 3928 N N . GLY A 1 503 ? -17.201 23.016 14.307 1.00 62.69 503 GLY A N 1
ATOM 3929 C CA . GLY A 1 503 ? -16.209 23.925 14.900 1.00 62.69 503 GLY A CA 1
ATOM 3930 C C . GLY A 1 503 ? -16.693 25.306 15.353 1.00 62.69 503 GLY A C 1
ATOM 3931 O O . GLY A 1 503 ? -15.844 26.118 15.710 1.00 62.69 503 GLY A O 1
ATOM 3932 N N . LYS A 1 504 ? -18.002 25.589 15.428 1.00 54.56 504 LYS A N 1
ATOM 3933 C CA . LYS A 1 504 ? -18.523 26.751 16.177 1.00 54.56 504 LYS A CA 1
ATOM 3934 C C . LYS A 1 504 ? -19.628 26.333 17.144 1.00 54.56 504 LYS A C 1
ATOM 3936 O O . LYS A 1 504 ? -20.700 25.929 16.720 1.00 54.56 504 LYS A O 1
ATOM 3941 N N . LYS A 1 505 ? -19.384 26.521 18.443 1.00 49.44 505 LYS A N 1
ATOM 3942 C CA . LYS A 1 505 ? -20.421 26.521 19.486 1.00 49.44 505 LYS A CA 1
ATOM 3943 C C . LYS A 1 505 ? -20.354 27.867 20.203 1.00 49.44 505 LYS A C 1
ATOM 3945 O O . LYS A 1 505 ? -19.291 28.238 20.699 1.00 49.44 505 LYS A O 1
ATOM 3950 N N . ASN A 1 506 ? -21.449 28.627 20.205 1.00 47.38 506 ASN A N 1
ATOM 3951 C CA . ASN A 1 506 ? -21.540 29.962 20.824 1.00 47.38 506 ASN A CA 1
ATOM 3952 C C . ASN A 1 506 ? -20.413 30.927 20.391 1.00 47.38 506 ASN A C 1
ATOM 3954 O O . ASN A 1 506 ? -19.781 31.575 21.222 1.00 47.38 506 ASN A O 1
ATOM 3958 N N . GLY A 1 507 ? -20.089 30.965 19.094 1.00 53.81 507 GLY A N 1
ATOM 3959 C CA . GLY A 1 507 ? -19.049 31.852 18.553 1.00 53.81 507 GLY A CA 1
ATOM 3960 C C . GLY A 1 507 ? -17.598 31.461 18.877 1.00 53.81 507 GLY A C 1
ATOM 3961 O O . GLY A 1 507 ? -16.684 32.124 18.392 1.00 53.81 507 GLY A O 1
ATOM 3962 N N . LYS A 1 508 ? -17.353 30.378 19.631 1.00 49.78 508 LYS A N 1
ATOM 3963 C CA . LYS A 1 508 ? -16.002 29.881 19.945 1.00 49.78 508 LYS A CA 1
ATOM 3964 C C . LYS A 1 508 ? -15.606 28.708 19.046 1.00 49.78 508 LYS A C 1
ATOM 3966 O O . LYS A 1 508 ? -16.411 27.810 18.793 1.00 49.78 508 LYS A O 1
ATOM 3971 N N . VAL A 1 509 ? -14.350 28.726 18.588 1.00 54.31 509 VAL A N 1
ATOM 3972 C CA . VAL A 1 509 ? -13.752 27.661 17.768 1.00 54.31 509 VAL A CA 1
ATOM 3973 C C . VAL A 1 509 ? -13.516 26.427 18.632 1.00 54.31 509 VAL A C 1
ATOM 3975 O O . VAL A 1 509 ? -12.734 26.475 19.583 1.00 54.31 509 VAL A O 1
ATOM 3978 N N . VAL A 1 510 ? -14.177 25.318 18.306 1.00 56.66 510 VAL A N 1
ATOM 3979 C CA . VAL A 1 510 ? -14.003 24.055 19.034 1.00 56.66 510 VAL A CA 1
ATOM 3980 C C . VAL A 1 510 ? -12.898 23.232 18.369 1.00 56.66 510 VAL A C 1
ATOM 3982 O O . VAL A 1 510 ? -12.999 22.897 17.191 1.00 56.66 510 VAL A O 1
ATOM 3985 N N . LYS A 1 511 ? -11.819 22.933 19.107 1.00 50.09 511 LYS A N 1
ATOM 3986 C CA . LYS A 1 511 ? -10.633 22.229 18.576 1.00 50.09 511 LYS A CA 1
ATOM 3987 C C . LYS A 1 511 ? -10.938 20.790 18.143 1.00 50.09 511 LYS A C 1
ATOM 3989 O O . LYS A 1 511 ? -10.438 20.350 17.112 1.00 50.09 511 LYS A O 1
ATOM 3994 N N . ASP A 1 512 ? -11.791 20.089 18.880 1.00 55.34 512 ASP A N 1
ATOM 3995 C CA . ASP A 1 512 ? -12.077 18.667 18.678 1.00 55.34 512 ASP A CA 1
ATOM 3996 C C . ASP A 1 512 ? -13.459 18.455 18.044 1.00 55.34 512 ASP A C 1
ATOM 3998 O O . ASP A 1 512 ? -14.445 19.043 18.495 1.00 55.34 512 ASP A O 1
ATOM 4002 N N . TYR A 1 513 ? -13.528 17.669 16.967 1.00 62.62 513 TYR A N 1
ATOM 4003 C CA . TYR A 1 513 ? -14.779 17.432 16.242 1.00 62.62 513 TYR A CA 1
ATOM 4004 C C . TYR A 1 513 ? -15.673 16.430 16.975 1.00 62.62 513 TYR A C 1
ATOM 4006 O O . TYR A 1 513 ? -16.889 16.564 16.892 1.00 62.62 513 TYR A O 1
ATOM 4014 N N . HIS A 1 514 ? -15.094 15.539 17.790 1.00 58.78 514 HIS A N 1
ATOM 4015 C CA . HIS A 1 514 ? -15.849 14.595 18.619 1.00 58.78 514 HIS A CA 1
ATOM 4016 C C . HIS A 1 514 ? -16.755 15.292 19.643 1.00 58.78 514 HIS A C 1
ATOM 4018 O O . HIS A 1 514 ? -17.708 14.711 20.139 1.00 58.78 514 HIS A O 1
ATOM 4024 N N . SER A 1 515 ? -16.516 16.570 19.950 1.00 63.75 515 SER A N 1
ATOM 4025 C CA . SER A 1 515 ? -17.440 17.357 20.778 1.00 63.75 515 SER A CA 1
ATOM 4026 C C . SER A 1 515 ? -18.780 17.675 20.090 1.00 63.75 515 SER A C 1
ATOM 4028 O O . SER A 1 515 ? -19.731 18.072 20.769 1.00 63.75 515 SER A O 1
ATOM 4030 N N . MET A 1 516 ? -18.850 17.532 18.762 1.00 69.19 516 MET A N 1
ATOM 4031 C CA . MET A 1 516 ? -20.064 17.737 17.970 1.00 69.19 516 MET A CA 1
ATOM 4032 C C . MET A 1 516 ? -20.946 16.484 17.990 1.00 69.19 516 MET A C 1
ATOM 4034 O O . MET A 1 516 ? -22.145 16.593 18.247 1.00 69.19 516 MET A O 1
ATOM 4038 N N . PHE A 1 517 ? -20.331 15.310 17.826 1.00 80.62 517 PHE A N 1
ATOM 4039 C CA . PHE A 1 517 ? -20.963 13.997 17.948 1.00 80.62 517 PHE A CA 1
ATOM 4040 C C . PHE A 1 517 ? -21.130 13.637 19.428 1.00 80.62 517 PHE A C 1
ATOM 4042 O O . PHE A 1 517 ? -20.271 13.044 20.073 1.00 80.62 517 PHE A O 1
ATOM 4049 N N . ASN A 1 518 ? -22.226 14.106 20.021 1.00 88.25 518 ASN A N 1
ATOM 4050 C CA . ASN A 1 518 ? -22.566 13.811 21.410 1.00 88.25 518 ASN A CA 1
ATOM 4051 C C . ASN A 1 518 ? -23.649 12.730 21.489 1.00 88.25 518 ASN A C 1
ATOM 4053 O O . ASN A 1 518 ? -24.398 12.519 20.542 1.00 88.25 518 ASN A O 1
ATOM 4057 N N . HIS A 1 519 ? -23.776 12.099 22.658 1.00 91.00 519 HIS A N 1
ATOM 4058 C CA . HIS A 1 519 ? -24.687 10.968 22.854 1.00 91.00 519 HIS A CA 1
ATOM 4059 C C . HIS A 1 519 ? -26.146 11.266 22.465 1.00 91.00 519 HIS A C 1
ATOM 4061 O O . HIS A 1 519 ? -26.789 10.424 21.855 1.00 91.00 519 HIS A O 1
ATOM 4067 N N . ASN A 1 520 ? -26.668 12.463 22.766 1.00 91.31 520 ASN A N 1
ATOM 4068 C CA . ASN A 1 520 ? -28.053 12.797 22.412 1.00 91.31 520 ASN A CA 1
ATOM 4069 C C . ASN A 1 520 ? -28.238 12.911 20.894 1.00 91.31 520 ASN A C 1
ATOM 4071 O O . ASN A 1 520 ? -29.242 12.437 20.376 1.00 91.31 520 ASN A O 1
ATOM 4075 N N . TYR A 1 521 ? -27.282 13.544 20.206 1.00 92.19 521 TYR A N 1
ATOM 4076 C CA . TYR A 1 521 ? -27.293 13.638 18.746 1.00 92.19 521 TYR A CA 1
ATOM 4077 C C . TYR A 1 521 ? -27.229 12.243 18.119 1.00 92.19 521 TYR A C 1
ATOM 4079 O O . TYR A 1 521 ? -28.089 11.904 17.315 1.00 92.19 521 TYR A O 1
ATOM 4087 N N . PHE A 1 522 ? -26.279 11.413 18.560 1.00 95.00 522 PHE A N 1
ATOM 4088 C CA . PHE A 1 522 ? -26.096 10.068 18.020 1.00 95.00 522 PHE A CA 1
ATOM 4089 C C . PHE A 1 522 ? -27.333 9.187 18.221 1.00 95.00 522 PHE A C 1
ATOM 4091 O O . PHE A 1 522 ? -27.765 8.533 17.287 1.00 95.00 522 PHE A O 1
ATOM 4098 N N . VAL A 1 523 ? -27.968 9.217 19.399 1.00 95.94 523 VAL A N 1
ATOM 4099 C CA . VAL A 1 523 ? -29.211 8.463 19.655 1.00 95.94 523 VAL A CA 1
ATOM 4100 C C . VAL A 1 523 ? -30.346 8.896 18.720 1.00 95.94 523 VAL A C 1
ATOM 4102 O O . VAL A 1 523 ? -31.075 8.049 18.214 1.00 95.94 523 VAL A O 1
ATOM 4105 N N . GLN A 1 524 ? -30.503 10.201 18.474 1.00 96.00 524 GLN A N 1
ATOM 4106 C CA . GLN A 1 524 ? -31.526 10.703 17.549 1.00 96.00 524 GLN A CA 1
ATOM 4107 C C . GLN A 1 524 ? -31.232 10.302 16.104 1.00 96.00 524 GLN A C 1
ATOM 4109 O O . GLN A 1 524 ? -32.139 9.879 15.393 1.00 96.00 524 GLN A O 1
ATOM 4114 N N . TRP A 1 525 ? -29.976 10.431 15.681 1.00 97.25 525 TRP A N 1
ATOM 4115 C CA . TRP A 1 525 ? -29.531 10.039 14.350 1.00 97.25 525 TRP A CA 1
ATOM 4116 C C . TRP A 1 525 ? -29.679 8.528 14.124 1.00 97.25 525 TRP A C 1
ATOM 4118 O O . TRP A 1 525 ? -30.280 8.113 13.140 1.00 97.25 525 TRP A O 1
ATOM 4128 N N . PHE A 1 526 ? -29.242 7.710 15.083 1.00 97.88 526 PHE A N 1
ATOM 4129 C CA . PHE A 1 526 ? -29.352 6.254 15.024 1.00 97.88 526 PHE A CA 1
ATOM 4130 C C . PHE A 1 526 ? -30.813 5.792 14.973 1.00 97.88 526 PHE A C 1
ATOM 4132 O O . PHE A 1 526 ? -31.123 4.825 14.294 1.00 97.88 526 PHE A O 1
ATOM 4139 N N . GLY A 1 527 ? -31.732 6.508 15.635 1.00 97.69 527 GLY A N 1
ATOM 4140 C CA . GLY A 1 527 ? -33.171 6.267 15.496 1.00 97.69 527 GLY A CA 1
ATOM 4141 C C . GLY A 1 527 ? -33.662 6.410 14.054 1.00 97.69 527 GLY A C 1
ATOM 4142 O O . GLY A 1 527 ? -34.343 5.517 13.568 1.00 97.69 527 GLY A O 1
ATOM 4143 N N . LYS A 1 528 ? -33.250 7.477 13.355 1.00 97.56 528 LYS A N 1
ATOM 4144 C CA . LYS A 1 528 ? -33.588 7.678 11.935 1.00 97.56 528 LYS A CA 1
ATOM 4145 C C . LYS A 1 528 ? -32.962 6.615 11.039 1.00 97.56 528 LYS A C 1
ATOM 4147 O O . LYS A 1 528 ? -33.611 6.138 10.123 1.00 97.56 528 LYS A O 1
ATOM 4152 N N . LEU A 1 529 ? -31.719 6.226 11.326 1.00 97.81 529 LEU A N 1
ATOM 4153 C CA . LEU A 1 529 ? -31.056 5.144 10.602 1.00 97.81 529 LEU A CA 1
ATOM 4154 C C . LEU A 1 529 ? -31.826 3.822 10.745 1.00 97.81 529 LEU A C 1
ATOM 4156 O O . LEU A 1 529 ? -31.972 3.099 9.767 1.00 97.81 529 LEU A O 1
ATOM 4160 N N . LEU A 1 530 ? -32.320 3.507 11.948 1.00 97.94 530 LEU A N 1
ATOM 4161 C CA . LEU A 1 530 ? -33.173 2.336 12.157 1.00 97.94 530 LEU A CA 1
ATOM 4162 C C . LEU A 1 530 ? -34.469 2.447 11.342 1.00 97.94 530 LEU A C 1
ATOM 4164 O O . LEU A 1 530 ? -34.845 1.473 10.705 1.00 97.94 530 LEU A O 1
ATOM 4168 N N . ASP A 1 531 ? -35.109 3.622 11.323 1.00 97.19 531 ASP A N 1
ATOM 4169 C CA . ASP A 1 531 ? -36.321 3.854 10.526 1.00 97.19 531 ASP A CA 1
ATOM 4170 C C . ASP A 1 531 ? -36.062 3.605 9.022 1.00 97.19 531 ASP A C 1
ATOM 4172 O O . ASP A 1 531 ? -36.831 2.892 8.386 1.00 97.19 531 ASP A O 1
ATOM 4176 N N . GLU A 1 532 ? -34.947 4.095 8.465 1.00 96.75 532 GLU A N 1
ATOM 4177 C CA . GLU A 1 532 ? -34.566 3.847 7.060 1.00 96.75 532 GLU A CA 1
ATOM 4178 C C . GLU A 1 532 ? -34.307 2.357 6.765 1.00 96.75 532 GLU A C 1
ATOM 4180 O O . GLU A 1 532 ? -34.692 1.847 5.713 1.00 96.75 532 GLU A O 1
ATOM 4185 N N . VAL A 1 533 ? -33.663 1.631 7.686 1.00 95.94 533 VAL A N 1
ATOM 4186 C CA . VAL A 1 533 ? -33.412 0.185 7.533 1.00 95.94 533 VAL A CA 1
ATOM 4187 C C . VAL A 1 533 ? -34.717 -0.616 7.588 1.00 95.94 533 VAL A C 1
ATOM 4189 O O . VAL A 1 533 ? -34.892 -1.549 6.798 1.00 95.94 533 VAL A O 1
ATOM 4192 N N . ASP A 1 534 ? -35.638 -0.232 8.475 1.00 94.81 534 ASP A N 1
ATOM 4193 C CA . ASP A 1 534 ? -36.975 -0.821 8.577 1.00 94.81 534 ASP A CA 1
ATOM 4194 C C . ASP A 1 534 ? -37.791 -0.562 7.295 1.00 94.81 534 ASP A C 1
ATOM 4196 O O . ASP A 1 534 ? -38.452 -1.468 6.783 1.00 94.81 534 ASP A O 1
ATOM 4200 N N . GLU A 1 535 ? -37.713 0.650 6.730 1.00 94.69 535 GLU A N 1
ATOM 4201 C CA . GLU A 1 535 ? -38.373 1.031 5.470 1.00 94.69 535 GLU A CA 1
ATOM 4202 C C . GLU A 1 535 ? -37.857 0.237 4.259 1.00 94.69 535 GLU A C 1
ATOM 4204 O O . GLU A 1 535 ? -38.631 -0.068 3.348 1.00 94.69 535 GLU A O 1
ATOM 4209 N N . LEU A 1 536 ? -36.581 -0.165 4.268 1.00 92.06 536 LEU A N 1
ATOM 4210 C CA . LEU A 1 536 ? -36.007 -1.082 3.275 1.00 92.06 536 LEU A CA 1
ATOM 4211 C C . LEU A 1 536 ? -36.451 -2.546 3.462 1.00 92.06 536 LEU A C 1
ATOM 4213 O O . LEU A 1 536 ? -36.136 -3.392 2.627 1.00 92.06 536 LEU A O 1
ATOM 4217 N N . GLY A 1 537 ? -37.204 -2.855 4.523 1.00 92.06 537 GLY A N 1
ATOM 4218 C CA . GLY A 1 537 ? -37.790 -4.173 4.772 1.00 92.06 537 GLY A CA 1
ATOM 4219 C C . GLY A 1 537 ? -36.926 -5.112 5.614 1.00 92.06 537 GLY A C 1
ATOM 4220 O O . GLY A 1 537 ? -37.242 -6.300 5.727 1.00 92.06 537 GLY A O 1
ATOM 4221 N N . TRP A 1 538 ? -35.851 -4.616 6.229 1.00 91.81 538 TRP A N 1
ATOM 4222 C CA . TRP A 1 538 ? -34.964 -5.437 7.047 1.00 91.81 538 TRP A CA 1
ATOM 4223 C C . TRP A 1 538 ? -35.371 -5.401 8.513 1.00 91.81 538 TRP A C 1
ATOM 4225 O O . TRP A 1 538 ? -35.248 -4.378 9.160 1.00 91.81 538 TRP A O 1
ATOM 4235 N N . SER A 1 539 ? -35.754 -6.547 9.075 1.00 89.56 539 SER A N 1
ATOM 4236 C CA . SER A 1 539 ? -36.132 -6.683 10.496 1.00 89.56 539 SER A CA 1
ATOM 4237 C C . SER A 1 539 ? -35.063 -7.364 11.365 1.00 89.56 539 SER A C 1
ATOM 4239 O O . SER A 1 539 ? -35.266 -7.598 12.555 1.00 89.56 539 SER A O 1
ATOM 4241 N N . SER A 1 540 ? -33.914 -7.732 10.778 1.00 92.75 540 SER A N 1
ATOM 4242 C CA . SER A 1 540 ? -32.823 -8.411 11.499 1.00 92.75 540 SER A CA 1
ATOM 4243 C C . SER A 1 540 ? -31.411 -8.059 11.011 1.00 92.75 540 SER A C 1
ATOM 4245 O O . SER A 1 540 ? -30.526 -8.916 10.912 1.00 92.75 540 SER A O 1
ATOM 4247 N N . ALA A 1 541 ? -31.177 -6.776 10.739 1.00 95.44 541 ALA A N 1
ATOM 4248 C CA . ALA A 1 541 ? -29.849 -6.248 10.416 1.00 95.44 541 ALA A CA 1
ATOM 4249 C C . ALA A 1 541 ? -28.855 -6.238 11.605 1.00 95.44 541 ALA A C 1
ATOM 4251 O O . ALA A 1 541 ? -29.245 -6.225 12.781 1.00 95.44 541 ALA A O 1
ATOM 4252 N N . VAL A 1 542 ? -27.560 -6.214 11.283 1.00 97.06 542 VAL A N 1
ATOM 4253 C CA . VAL A 1 542 ? -26.428 -6.061 12.209 1.00 97.06 542 VAL A CA 1
ATOM 4254 C C . VAL A 1 542 ? -25.768 -4.700 11.987 1.00 97.06 542 VAL A C 1
ATOM 4256 O O . VAL A 1 542 ? -25.235 -4.438 10.919 1.00 97.06 542 VAL A O 1
ATOM 4259 N N . PHE A 1 543 ? -25.764 -3.840 13.001 1.00 97.62 543 PHE A N 1
ATOM 4260 C CA . PHE A 1 543 ? -25.132 -2.523 12.976 1.00 97.62 543 PHE A CA 1
ATOM 4261 C C . PHE A 1 543 ? -23.726 -2.598 13.561 1.00 97.62 543 PHE A C 1
ATOM 4263 O O . PHE A 1 543 ? -23.556 -2.934 14.734 1.00 97.62 543 PHE A O 1
ATOM 4270 N N . VAL A 1 544 ? -22.725 -2.254 12.762 1.00 96.81 544 VAL A N 1
ATOM 4271 C CA . VAL A 1 544 ? -21.318 -2.253 13.151 1.00 96.81 544 VAL A CA 1
ATOM 4272 C C . VAL A 1 544 ? -20.841 -0.816 13.335 1.00 96.81 544 VAL A C 1
ATOM 4274 O O . VAL A 1 544 ? -20.976 -0.007 12.421 1.00 96.81 544 VAL A O 1
ATOM 4277 N N . MET A 1 545 ? -20.284 -0.506 14.509 1.00 94.69 545 MET A N 1
ATOM 4278 C CA . MET A 1 545 ? -19.809 0.840 14.862 1.00 94.69 545 MET A CA 1
ATOM 4279 C C . MET A 1 545 ? -18.550 0.810 15.735 1.00 94.69 545 MET A C 1
ATOM 4281 O O . MET A 1 545 ? -18.244 -0.196 16.380 1.00 94.69 545 MET A O 1
ATOM 4285 N N . ASP A 1 546 ? -17.828 1.927 15.807 1.00 91.56 546 ASP A N 1
ATOM 4286 C CA . ASP A 1 546 ? -16.621 2.045 16.625 1.00 91.56 546 ASP A CA 1
ATOM 4287 C C . ASP A 1 546 ? -16.912 2.083 18.148 1.00 91.56 546 ASP A C 1
ATOM 4289 O O . ASP A 1 546 ? -18.052 2.085 18.622 1.00 91.56 546 ASP A O 1
ATOM 4293 N N . ASN A 1 547 ? -15.849 2.141 18.958 1.00 90.44 547 ASN A N 1
ATOM 4294 C CA . ASN A 1 547 ? -15.946 2.135 20.420 1.00 90.44 547 ASN A CA 1
ATOM 4295 C C . ASN A 1 547 ? -16.072 3.535 21.055 1.00 90.44 547 ASN A C 1
ATOM 4297 O O . ASN A 1 547 ? -15.754 3.690 22.244 1.00 90.44 547 ASN A O 1
ATOM 4301 N N . ALA A 1 548 ? -16.511 4.558 20.317 1.00 89.31 548 ALA A N 1
ATOM 4302 C CA . ALA A 1 548 ? -16.631 5.908 20.843 1.00 89.31 548 ALA A CA 1
ATOM 4303 C C . ALA A 1 548 ? -17.517 5.963 22.098 1.00 89.31 548 ALA A C 1
ATOM 4305 O O . ALA A 1 548 ? -18.561 5.316 22.225 1.00 89.31 548 ALA A O 1
ATOM 4306 N N . LYS A 1 549 ? -17.109 6.786 23.075 1.00 90.31 549 LYS A N 1
ATOM 4307 C CA . LYS A 1 549 ? -17.803 6.882 24.375 1.00 90.31 549 LYS A CA 1
ATOM 4308 C C . LYS A 1 549 ? -19.277 7.273 24.236 1.00 90.31 549 LYS A C 1
ATOM 4310 O O . LYS A 1 549 ? -20.074 6.909 25.095 1.00 90.31 549 LYS A O 1
ATOM 4315 N N . TYR A 1 550 ? -19.630 8.033 23.198 1.00 90.19 550 TYR A N 1
ATOM 4316 C CA . TYR A 1 550 ? -21.006 8.460 22.953 1.00 90.19 550 TYR A CA 1
ATOM 4317 C C . TYR A 1 550 ? -21.884 7.370 22.316 1.00 90.19 550 TYR A C 1
ATOM 4319 O O . TYR A 1 550 ? -23.096 7.430 22.520 1.00 90.19 550 TYR A O 1
ATOM 4327 N N . HIS A 1 551 ? -21.311 6.342 21.676 1.00 92.75 551 HIS A N 1
ATOM 4328 C CA . HIS A 1 551 ? -22.043 5.135 21.253 1.00 92.75 551 HIS A CA 1
ATOM 4329 C C . HIS A 1 551 ? -22.466 4.294 22.462 1.00 92.75 551 HIS A C 1
ATOM 4331 O O . HIS A 1 551 ? -23.584 3.796 22.543 1.00 92.75 551 HIS A O 1
ATOM 4337 N N . LYS A 1 552 ? -21.597 4.222 23.477 1.00 92.38 552 LYS A N 1
ATOM 4338 C CA . LYS A 1 552 ? -21.798 3.404 24.686 1.00 92.38 552 LYS A CA 1
ATOM 4339 C C . LYS A 1 552 ? -22.559 4.114 25.812 1.00 92.38 552 LYS A C 1
ATOM 4341 O O . LYS A 1 552 ? -22.473 3.714 26.974 1.00 92.38 552 LYS A O 1
ATOM 4346 N N . GLY A 1 553 ? -23.277 5.194 25.502 1.00 91.88 553 GLY A N 1
ATOM 4347 C CA . GLY A 1 553 ? -24.046 5.920 26.507 1.00 91.88 553 GLY A CA 1
ATOM 4348 C C . GLY A 1 553 ? -25.197 5.069 27.048 1.00 91.88 553 GLY A C 1
ATOM 4349 O O . GLY A 1 553 ? -26.019 4.549 26.295 1.00 91.88 553 GLY A O 1
ATOM 4350 N N . LYS A 1 554 ? -25.228 4.913 28.372 1.00 92.75 554 LYS A N 1
ATOM 4351 C CA . LYS A 1 554 ? -26.264 4.176 29.104 1.00 92.75 554 LYS A CA 1
ATOM 4352 C C . LYS A 1 554 ? -27.472 5.079 29.406 1.00 92.75 554 LYS A C 1
ATOM 4354 O O . LYS A 1 554 ? -27.322 6.307 29.379 1.00 92.75 554 LYS A O 1
ATOM 4359 N N . PRO A 1 555 ? -28.652 4.513 29.730 1.00 92.12 555 PRO A N 1
ATOM 4360 C CA . PRO A 1 555 ? -29.841 5.286 30.087 1.00 92.12 555 PRO A CA 1
ATOM 4361 C C . PRO A 1 555 ? -29.558 6.353 31.150 1.00 92.12 555 PRO A C 1
ATOM 4363 O O . PRO A 1 555 ? -28.739 6.146 32.046 1.00 92.12 555 PRO A O 1
ATOM 4366 N N . LYS A 1 556 ? -30.259 7.493 31.098 1.00 88.38 556 LYS A N 1
ATOM 4367 C CA . LYS A 1 556 ? -30.040 8.616 32.036 1.00 88.38 556 LYS A CA 1
ATOM 4368 C C . LYS A 1 556 ? -30.256 8.242 33.509 1.00 88.38 556 LYS A C 1
ATOM 4370 O O . LYS A 1 556 ? -29.674 8.897 34.368 1.00 88.38 556 LYS A O 1
ATOM 4375 N N . SER A 1 557 ? -31.063 7.216 33.775 1.00 88.56 557 SER A N 1
ATOM 4376 C CA . SER A 1 557 ? -31.300 6.631 35.100 1.00 88.56 557 SER A CA 1
ATOM 4377 C C . SER A 1 557 ? -30.100 5.855 35.657 1.00 88.56 557 SER A C 1
ATOM 4379 O O . SER A 1 557 ? -30.078 5.555 36.845 1.00 88.56 557 SER A O 1
ATOM 4381 N N . THR A 1 558 ? -29.097 5.544 34.831 1.00 90.94 558 THR A N 1
ATOM 4382 C CA . THR A 1 558 ? -27.925 4.765 35.248 1.00 90.94 558 THR A CA 1
ATOM 4383 C C . THR A 1 558 ? -27.089 5.544 36.275 1.00 90.94 558 THR A C 1
ATOM 4385 O O . THR A 1 558 ? -26.706 6.690 35.995 1.00 90.94 558 THR A O 1
ATOM 4388 N N . PRO A 1 559 ? -26.745 4.940 37.430 1.00 91.56 559 PRO A N 1
ATOM 4389 C CA . PRO A 1 559 ? -25.892 5.566 38.436 1.00 91.56 559 PRO A CA 1
ATOM 4390 C C . PRO A 1 559 ? -24.534 6.023 37.878 1.00 91.56 559 PRO A C 1
ATOM 4392 O O . PRO A 1 559 ? -23.933 5.365 37.028 1.00 91.56 559 PRO A O 1
ATOM 4395 N N . LYS A 1 560 ? -24.020 7.154 38.381 1.00 90.88 560 LYS A N 1
ATOM 4396 C CA . LYS A 1 560 ? -22.721 7.732 37.983 1.00 90.88 560 LYS A CA 1
ATOM 4397 C C . LYS A 1 560 ? -21.799 7.876 39.185 1.00 90.88 560 LYS A C 1
ATOM 4399 O O . LYS A 1 560 ? -22.261 8.202 40.273 1.00 90.88 560 LYS A O 1
ATOM 4404 N N . GLU A 1 561 ? -20.489 7.783 38.965 1.00 90.00 561 GLU A N 1
ATOM 4405 C CA . GLU A 1 561 ? -19.460 7.960 40.006 1.00 90.00 561 GLU A CA 1
ATOM 4406 C C . GLU A 1 561 ? -19.593 9.276 40.791 1.00 90.00 561 GLU A C 1
ATOM 4408 O O . GLU A 1 561 ? -19.199 9.385 41.952 1.00 90.00 561 GLU A O 1
ATOM 4413 N N . THR A 1 562 ? -20.173 10.302 40.168 1.00 90.81 562 THR A N 1
ATOM 4414 C CA . THR A 1 562 ? -20.401 11.616 40.774 1.00 90.81 562 THR A CA 1
ATOM 4415 C C . THR A 1 562 ? -21.464 11.615 41.876 1.00 90.81 562 THR A C 1
ATOM 4417 O O . THR A 1 562 ? -21.522 12.580 42.634 1.00 90.81 562 THR A O 1
ATOM 4420 N N . LEU A 1 563 ? -22.286 10.565 41.994 1.00 91.25 563 LEU A N 1
ATOM 4421 C CA . LEU A 1 563 ? -23.295 10.429 43.051 1.00 91.25 563 LEU A CA 1
ATOM 4422 C C . LEU A 1 563 ? -22.664 10.379 44.453 1.00 91.25 563 LEU A C 1
ATOM 4424 O O . LEU A 1 563 ? -21.462 10.129 44.619 1.00 91.25 563 LEU A O 1
ATOM 4428 N N . ARG A 1 564 ? -23.463 10.652 45.491 1.00 93.75 564 ARG A N 1
ATOM 4429 C CA . ARG A 1 564 ? -22.984 10.563 46.878 1.00 93.75 564 ARG A CA 1
ATOM 4430 C C . ARG A 1 564 ? -22.744 9.099 47.244 1.00 93.75 564 ARG A C 1
ATOM 4432 O O . ARG A 1 564 ? -23.326 8.197 46.651 1.00 93.75 564 ARG A O 1
ATOM 4439 N N . LYS A 1 565 ? -21.887 8.856 48.243 1.00 94.12 565 LYS A N 1
ATOM 4440 C CA . LYS A 1 565 ? -21.583 7.494 48.720 1.00 94.12 565 LYS A CA 1
ATOM 4441 C C . LYS A 1 565 ? -22.859 6.740 49.132 1.00 94.12 565 LYS A C 1
ATOM 4443 O O . LYS A 1 565 ? -22.993 5.575 48.784 1.00 94.12 565 LYS A O 1
ATOM 4448 N N . SER A 1 566 ? -23.782 7.419 49.821 1.00 92.50 566 SER A N 1
ATOM 4449 C CA . SER A 1 566 ? -25.093 6.875 50.208 1.00 92.50 566 SER A CA 1
ATOM 4450 C C . SER A 1 566 ? -25.896 6.391 49.005 1.00 92.50 566 SER A C 1
ATOM 4452 O O . SER A 1 566 ? -26.427 5.290 49.027 1.00 92.50 566 SER A O 1
ATOM 4454 N N . ASP A 1 567 ? -25.931 7.190 47.942 1.00 93.19 567 ASP A N 1
ATOM 4455 C CA . ASP A 1 567 ? -26.752 6.925 46.761 1.00 93.19 567 ASP A CA 1
ATOM 4456 C C . ASP A 1 567 ? -26.139 5.798 45.916 1.00 93.19 567 ASP A C 1
ATOM 4458 O O . ASP A 1 567 ? -26.857 4.982 45.351 1.00 93.19 567 ASP A O 1
ATOM 4462 N N . LEU A 1 568 ? -24.803 5.716 45.862 1.00 92.94 568 LEU A N 1
ATOM 4463 C CA . LEU A 1 568 ? -24.098 4.596 45.232 1.00 92.94 568 LEU A CA 1
ATOM 4464 C C . LEU A 1 568 ? -24.319 3.285 45.987 1.00 92.94 568 LEU A C 1
ATOM 4466 O O . LEU A 1 568 ? -24.523 2.255 45.356 1.00 92.94 568 LEU A O 1
ATOM 4470 N N . TYR A 1 569 ? -24.300 3.326 47.321 1.00 92.19 569 TYR A N 1
ATOM 4471 C CA . TYR A 1 569 ? -24.615 2.159 48.141 1.00 92.19 569 TYR A CA 1
ATOM 4472 C C . TYR A 1 569 ? -26.071 1.724 47.950 1.00 92.19 569 TYR A C 1
ATOM 4474 O O . TYR A 1 569 ? -26.327 0.544 47.742 1.00 92.19 569 TYR A O 1
ATOM 4482 N N . GLN A 1 570 ? -27.014 2.672 47.941 1.00 93.12 570 GLN A N 1
ATOM 4483 C CA . GLN A 1 570 ? -28.415 2.363 47.666 1.00 93.12 570 GLN A CA 1
ATOM 4484 C C . GLN A 1 570 ? -28.573 1.722 46.283 1.00 93.12 570 GLN A C 1
ATOM 4486 O O . GLN A 1 570 ? -29.215 0.689 46.170 1.00 93.12 570 GLN A O 1
ATOM 4491 N N . ALA A 1 571 ? -27.889 2.241 45.260 1.00 92.00 571 ALA A N 1
ATOM 4492 C CA . ALA A 1 571 ? -27.882 1.620 43.941 1.00 92.00 571 ALA A CA 1
ATOM 4493 C C . ALA A 1 571 ? -27.298 0.193 43.947 1.00 92.00 571 ALA A C 1
ATOM 4495 O O . ALA A 1 571 ? -27.765 -0.646 43.183 1.00 92.00 571 ALA A O 1
ATOM 4496 N N . CYS A 1 572 ? -26.307 -0.119 44.792 1.00 91.38 572 CYS A N 1
ATOM 4497 C CA . CYS A 1 572 ? -25.842 -1.500 44.973 1.00 91.38 572 CYS A CA 1
ATOM 4498 C C . CYS A 1 572 ? -26.941 -2.401 45.550 1.00 91.38 572 CYS A C 1
ATOM 4500 O O . CYS A 1 572 ? -27.147 -3.497 45.034 1.00 91.38 572 CYS A O 1
ATOM 4502 N N . VAL A 1 573 ? -27.661 -1.927 46.571 1.00 91.38 573 VAL A N 1
ATOM 4503 C CA . VAL A 1 573 ? -28.786 -2.653 47.185 1.00 91.38 573 VAL A CA 1
ATOM 4504 C C . VAL A 1 573 ? -29.910 -2.870 46.172 1.00 91.38 573 VAL A C 1
ATOM 4506 O O . VAL A 1 573 ? -30.400 -3.989 46.036 1.00 91.38 573 VAL A O 1
ATOM 4509 N N . ASP A 1 574 ? -30.259 -1.835 45.407 1.00 90.88 574 ASP A N 1
ATOM 4510 C CA . ASP A 1 574 ? -31.306 -1.885 44.383 1.00 90.88 574 ASP A CA 1
ATOM 4511 C C . ASP A 1 574 ? -30.965 -2.875 43.250 1.00 90.88 574 ASP A C 1
ATOM 4513 O O . ASP A 1 574 ? -31.862 -3.456 42.646 1.00 90.88 574 ASP A O 1
ATOM 4517 N N . ASN A 1 575 ? -29.671 -3.102 42.981 1.00 88.31 575 ASN A N 1
ATOM 4518 C CA . ASN A 1 575 ? -29.167 -4.096 42.021 1.00 88.31 575 ASN A CA 1
ATOM 4519 C C . ASN A 1 575 ? -28.774 -5.430 42.689 1.00 88.31 575 ASN A C 1
ATOM 4521 O O . ASN A 1 575 ? -28.074 -6.245 42.088 1.00 88.31 575 ASN A O 1
ATOM 4525 N N . THR A 1 576 ? -29.209 -5.681 43.929 1.00 91.19 576 THR A N 1
ATOM 4526 C CA . THR A 1 576 ? -28.992 -6.942 44.666 1.00 91.19 576 THR A CA 1
ATOM 4527 C C . THR A 1 576 ? -27.518 -7.344 44.857 1.00 91.19 576 THR A C 1
ATOM 4529 O O . THR A 1 576 ? -27.192 -8.525 44.941 1.00 91.19 576 THR A O 1
ATOM 4532 N N . LEU A 1 577 ? -26.605 -6.371 44.955 1.00 89.44 577 LEU A N 1
ATOM 4533 C CA . LEU A 1 577 ? -25.176 -6.617 45.182 1.00 89.44 577 LEU A CA 1
ATOM 4534 C C . LEU A 1 577 ? -24.882 -6.797 46.679 1.00 89.44 577 LEU A C 1
ATOM 4536 O O . LEU A 1 577 ? -24.973 -5.841 47.449 1.00 89.44 577 LEU A O 1
ATOM 4540 N N . THR A 1 578 ? -24.497 -8.010 47.087 1.00 84.06 578 THR A N 1
ATOM 4541 C CA . THR A 1 578 ? -24.268 -8.381 48.499 1.00 84.06 578 THR A CA 1
ATOM 4542 C C . THR A 1 578 ? -22.851 -8.116 49.007 1.00 84.06 578 THR A C 1
ATOM 4544 O O . THR A 1 578 ? -22.646 -8.005 50.212 1.00 84.06 578 THR A O 1
ATOM 4547 N N . ASP A 1 579 ? -21.876 -7.966 48.110 1.00 85.06 579 ASP A N 1
ATOM 4548 C CA . ASP A 1 579 ? -20.446 -7.873 48.455 1.00 85.06 579 ASP A CA 1
ATOM 4549 C C . ASP A 1 579 ? -19.992 -6.433 48.754 1.00 85.06 579 ASP A C 1
ATOM 4551 O O . ASP A 1 579 ? -18.854 -6.045 48.480 1.00 85.06 579 ASP A O 1
ATOM 4555 N N . VAL A 1 580 ? -20.908 -5.598 49.249 1.00 87.50 580 VAL A N 1
ATOM 4556 C CA . VAL A 1 580 ? -20.679 -4.171 49.486 1.00 87.50 580 VAL A CA 1
ATOM 4557 C C . VAL A 1 580 ? -21.264 -3.777 50.836 1.00 87.50 580 VAL A C 1
ATOM 4559 O O . VAL A 1 580 ? -22.455 -3.953 51.078 1.00 87.50 580 VAL A O 1
ATOM 4562 N N . ALA A 1 581 ? -20.444 -3.188 51.705 1.00 88.50 581 ALA A N 1
ATOM 4563 C CA . ALA A 1 581 ? -20.872 -2.678 53.003 1.00 88.50 581 ALA A CA 1
ATOM 4564 C C . ALA A 1 581 ? -21.054 -1.146 52.976 1.00 88.50 581 ALA A C 1
ATOM 4566 O O . ALA A 1 581 ? -20.309 -0.429 52.300 1.00 88.50 581 ALA A O 1
ATOM 4567 N N . PRO A 1 582 ? -21.976 -0.575 53.778 1.00 88.50 582 PRO A N 1
ATOM 4568 C CA . PRO A 1 582 ? -22.167 0.879 53.849 1.00 88.50 582 PRO A CA 1
ATOM 4569 C C . PRO A 1 582 ? -20.937 1.606 54.424 1.00 88.50 582 PRO A C 1
ATOM 4571 O O . PRO A 1 582 ? -20.742 2.810 54.219 1.00 88.50 582 PRO A O 1
ATOM 4574 N N . THR A 1 583 ? -20.065 0.882 55.127 1.00 90.88 583 THR A N 1
ATOM 4575 C CA . THR A 1 583 ? -18.786 1.371 55.651 1.00 90.88 583 THR A CA 1
ATOM 4576 C C . THR A 1 583 ? -17.704 1.504 54.580 1.00 90.88 583 THR A C 1
ATOM 4578 O O . THR A 1 583 ? -16.803 2.323 54.760 1.00 90.88 583 THR A O 1
ATOM 4581 N N . ASP A 1 584 ? -17.821 0.814 53.442 1.00 92.19 584 ASP A N 1
ATOM 4582 C CA . ASP A 1 584 ? -16.778 0.760 52.411 1.00 92.19 584 ASP A CA 1
ATOM 4583 C C . ASP A 1 584 ? -16.452 2.127 51.811 1.00 92.19 584 ASP A C 1
ATOM 4585 O O . ASP A 1 584 ? -17.265 3.054 51.782 1.00 92.19 584 ASP A O 1
ATOM 4589 N N . LEU A 1 585 ? -15.235 2.288 51.300 1.00 93.31 585 LEU A N 1
ATOM 4590 C CA . LEU A 1 585 ? -14.860 3.520 50.612 1.00 93.31 585 LEU A CA 1
ATOM 4591 C C . LEU A 1 585 ? -15.697 3.698 49.340 1.00 93.31 585 LEU A C 1
ATOM 4593 O O . LEU A 1 585 ? -15.989 2.739 48.629 1.00 93.31 585 LEU A O 1
ATOM 4597 N N . LYS A 1 586 ? -16.021 4.953 49.000 1.00 93.50 586 LYS A N 1
ATOM 4598 C CA . LYS A 1 586 ? -16.801 5.292 47.795 1.00 93.50 586 LYS A CA 1
ATOM 4599 C C . LYS A 1 586 ? -16.225 4.648 46.523 1.00 93.50 586 LYS A C 1
ATOM 4601 O O . LYS A 1 586 ? -16.985 4.213 45.667 1.00 93.50 586 LYS A O 1
ATOM 4606 N N . SER A 1 587 ? -14.898 4.575 46.413 1.00 92.44 587 SER A N 1
ATOM 4607 C CA . SER A 1 587 ? -14.200 3.950 45.286 1.00 92.44 587 SER A CA 1
ATOM 4608 C C . SER A 1 587 ? -14.424 2.437 45.197 1.00 92.44 587 SER A C 1
ATOM 4610 O O . SER A 1 587 ? -14.547 1.922 44.091 1.00 92.44 587 SER A O 1
ATOM 4612 N N . ALA A 1 588 ? -14.507 1.730 46.328 1.00 92.12 588 ALA A N 1
ATOM 4613 C CA . ALA A 1 588 ? -14.779 0.293 46.368 1.00 92.12 588 ALA A CA 1
ATOM 4614 C C . ALA A 1 588 ? -16.236 -0.002 45.983 1.00 92.12 588 ALA A C 1
ATOM 4616 O O . ALA A 1 588 ? -16.473 -0.804 45.082 1.00 92.12 588 ALA A O 1
ATOM 4617 N N . ILE A 1 589 ? -17.186 0.745 46.563 1.00 93.25 589 ILE A N 1
ATOM 4618 C CA . ILE A 1 589 ? -18.616 0.684 46.210 1.00 93.25 589 ILE A CA 1
ATOM 4619 C C . ILE A 1 589 ? -18.798 0.932 44.707 1.00 93.25 589 ILE A C 1
ATOM 4621 O O . ILE A 1 589 ? -19.435 0.146 44.007 1.00 93.25 589 ILE A O 1
ATOM 4625 N N . TRP A 1 590 ? -18.184 2.001 44.185 1.00 94.44 590 TRP A N 1
ATOM 4626 C CA . TRP A 1 590 ? -18.249 2.319 42.761 1.00 94.44 590 TRP A CA 1
ATOM 4627 C C . TRP A 1 590 ? -17.612 1.239 41.889 1.00 94.44 590 TRP A C 1
ATOM 4629 O O . TRP A 1 590 ? -18.164 0.930 40.842 1.00 94.44 590 TRP A O 1
ATOM 4639 N N . LYS A 1 591 ? -16.487 0.639 42.295 1.00 92.69 591 LYS A N 1
ATOM 4640 C CA . LYS A 1 591 ? -15.837 -0.434 41.530 1.00 92.69 591 LYS A CA 1
ATOM 4641 C C . LYS A 1 591 ? -16.771 -1.634 41.347 1.00 92.69 591 LYS A C 1
ATOM 4643 O O . LYS A 1 591 ? -16.911 -2.108 40.220 1.00 92.69 591 LYS A O 1
ATOM 4648 N N . THR A 1 592 ? -17.419 -2.089 42.420 1.00 91.75 592 THR A N 1
ATOM 4649 C CA . THR A 1 592 ? -18.361 -3.220 42.375 1.00 91.75 592 THR A CA 1
ATOM 4650 C C . THR A 1 592 ? -19.609 -2.868 41.567 1.00 91.75 592 THR A C 1
ATOM 4652 O O . THR A 1 592 ? -19.967 -3.602 40.647 1.00 91.75 592 THR A O 1
ATOM 4655 N N . LEU A 1 593 ? -20.214 -1.702 41.827 1.00 92.75 593 LEU A N 1
ATOM 4656 C CA . LEU A 1 593 ? -21.382 -1.238 41.075 1.00 92.75 593 LEU A CA 1
ATOM 4657 C C . LEU A 1 593 ? -21.070 -1.071 39.587 1.00 92.75 593 LEU A C 1
ATOM 4659 O O . LEU A 1 593 ? -21.825 -1.534 38.744 1.00 92.75 593 LEU A O 1
ATOM 4663 N N . LYS A 1 594 ? -19.943 -0.440 39.244 1.00 92.25 594 LYS A N 1
ATOM 4664 C CA . LYS A 1 594 ? -19.525 -0.219 37.857 1.00 92.25 594 LYS A CA 1
ATOM 4665 C C . LYS A 1 594 ? -19.367 -1.541 37.110 1.00 92.25 594 LYS A C 1
ATOM 4667 O O . LYS A 1 594 ? -19.822 -1.616 35.975 1.00 92.25 594 LYS A O 1
ATOM 4672 N N . LYS A 1 595 ? -18.763 -2.561 37.734 1.00 91.56 595 LYS A N 1
ATOM 4673 C CA . LYS A 1 595 ? -18.643 -3.900 37.140 1.00 91.56 595 LYS A CA 1
ATOM 4674 C C . LYS A 1 595 ? -20.025 -4.463 36.790 1.00 91.56 595 LYS A C 1
ATOM 4676 O O . LYS A 1 595 ? -20.265 -4.782 35.632 1.00 91.56 595 LYS A O 1
ATOM 4681 N N . HIS A 1 596 ? -20.951 -4.467 37.750 1.00 91.69 596 HIS A N 1
ATOM 4682 C CA . HIS A 1 596 ? -22.320 -4.933 37.521 1.00 91.69 596 HIS A CA 1
ATOM 4683 C C . HIS A 1 596 ? -23.031 -4.134 36.418 1.00 91.69 596 HIS A C 1
ATOM 4685 O O . HIS A 1 596 ? -23.608 -4.715 35.501 1.00 91.69 596 HIS A O 1
ATOM 4691 N N . LEU A 1 597 ? -22.938 -2.800 36.456 1.00 91.75 597 LEU A N 1
ATOM 4692 C CA . LEU A 1 597 ? -23.534 -1.933 35.440 1.00 91.75 597 LEU A CA 1
ATOM 4693 C C . LEU A 1 597 ? -22.952 -2.198 34.048 1.00 91.75 597 LEU A C 1
ATOM 4695 O O . LEU A 1 597 ? -23.669 -2.059 33.063 1.00 91.75 597 LEU A O 1
ATOM 4699 N N . ASP A 1 598 ? -21.653 -2.470 33.924 1.00 87.50 598 ASP A N 1
ATOM 4700 C CA . ASP A 1 598 ? -21.004 -2.774 32.641 1.00 87.50 598 ASP A CA 1
ATOM 4701 C C . ASP A 1 598 ? -21.437 -4.133 32.074 1.00 87.50 598 ASP A C 1
ATOM 4703 O O . ASP A 1 598 ? -21.517 -4.263 30.858 1.00 87.50 598 ASP A O 1
ATOM 4707 N N . GLU A 1 599 ? -21.783 -5.091 32.934 1.00 89.12 599 GLU A N 1
ATOM 4708 C CA . GLU A 1 599 ? -22.255 -6.427 32.547 1.00 89.12 599 GLU A CA 1
ATOM 4709 C C . GLU A 1 599 ? -23.765 -6.475 32.235 1.00 89.12 599 GLU A C 1
ATOM 4711 O O . GLU A 1 599 ? -24.178 -7.215 31.347 1.00 89.12 599 GLU A O 1
ATOM 4716 N N . HIS A 1 600 ? -24.593 -5.683 32.930 1.00 90.00 600 HIS A N 1
ATOM 4717 C CA . HIS A 1 600 ? -26.059 -5.847 32.911 1.00 90.00 600 HIS A CA 1
ATOM 4718 C C . HIS A 1 600 ? -26.818 -4.670 32.283 1.00 90.00 600 HIS A C 1
ATOM 4720 O O . HIS A 1 600 ? -27.975 -4.820 31.894 1.00 90.00 600 HIS A O 1
ATOM 4726 N N . VAL A 1 601 ? -26.202 -3.485 32.172 1.00 92.88 601 VAL A N 1
ATOM 4727 C CA . VAL A 1 601 ? -26.861 -2.297 31.607 1.00 92.88 601 VAL A CA 1
ATOM 4728 C C . VAL A 1 601 ? -26.318 -2.007 30.216 1.00 92.88 601 VAL A C 1
ATOM 4730 O O . VAL A 1 601 ? -25.238 -1.430 30.049 1.00 92.88 601 VAL A O 1
ATOM 4733 N N . LEU A 1 602 ? -27.119 -2.368 29.216 1.00 93.50 602 LEU A N 1
ATOM 4734 C CA . LEU A 1 602 ? -26.805 -2.140 27.813 1.00 93.50 602 LEU A CA 1
ATOM 4735 C C . LEU A 1 602 ? -26.847 -0.642 27.448 1.00 93.50 602 LEU A C 1
ATOM 4737 O O . LEU A 1 602 ? -27.639 0.127 28.008 1.00 93.50 602 LEU A O 1
ATOM 4741 N N . PRO A 1 603 ? -26.015 -0.198 26.490 1.00 96.00 603 PRO A N 1
ATOM 4742 C CA . PRO A 1 603 ? -26.131 1.133 25.905 1.00 96.00 603 PRO A CA 1
ATOM 4743 C C . PRO A 1 603 ? -27.495 1.365 25.241 1.00 96.00 603 PRO A C 1
ATOM 4745 O O . PRO A 1 603 ? -28.081 0.447 24.672 1.00 96.00 603 PRO A O 1
ATOM 4748 N N . VAL A 1 604 ? -27.961 2.618 25.242 1.00 96.94 604 VAL A N 1
ATOM 4749 C CA . VAL A 1 604 ? -29.288 3.004 24.717 1.00 96.94 604 VAL A CA 1
ATOM 4750 C C . VAL A 1 604 ? -29.481 2.561 23.264 1.00 96.94 604 VAL A C 1
ATOM 4752 O O . VAL A 1 604 ? -30.529 2.027 22.913 1.00 96.94 604 VAL A O 1
ATOM 4755 N N . VAL A 1 605 ? -28.459 2.723 22.424 1.00 96.62 605 VAL A N 1
ATOM 4756 C CA . VAL A 1 605 ? -28.532 2.339 21.004 1.00 96.62 605 VAL A CA 1
ATOM 4757 C C . VAL A 1 605 ? -28.614 0.826 20.803 1.00 96.62 605 VAL A C 1
ATOM 4759 O O . VAL A 1 605 ? -29.293 0.369 19.891 1.00 96.62 605 VAL A O 1
ATOM 4762 N N . VAL A 1 606 ? -28.015 0.037 21.703 1.00 97.00 606 VAL A N 1
ATOM 4763 C CA . VAL A 1 606 ? -28.124 -1.429 21.679 1.00 97.00 606 VAL A CA 1
ATOM 4764 C C . VAL A 1 606 ? -29.554 -1.841 22.012 1.00 97.00 606 VAL A C 1
ATOM 4766 O O . VAL A 1 606 ? -30.138 -2.642 21.291 1.00 97.00 606 VAL A O 1
ATOM 4769 N N . THR A 1 607 ? -30.154 -1.241 23.047 1.00 96.88 607 THR A N 1
ATOM 4770 C CA . THR A 1 607 ? -31.553 -1.526 23.401 1.00 96.88 607 THR A CA 1
ATOM 4771 C C . THR A 1 607 ? -32.532 -1.067 22.319 1.00 96.88 607 THR A C 1
ATOM 4773 O O . THR A 1 607 ? -33.519 -1.749 22.069 1.00 96.88 607 THR A O 1
ATOM 4776 N N . MET A 1 608 ? -32.250 0.056 21.645 1.00 97.38 608 MET A N 1
ATOM 4777 C CA . MET A 1 608 ? -33.054 0.540 20.515 1.00 97.38 608 MET A CA 1
ATOM 4778 C C . MET A 1 608 ? -33.033 -0.442 19.342 1.00 97.38 608 MET A C 1
ATOM 4780 O O . MET A 1 608 ? -34.090 -0.765 18.810 1.00 97.38 608 MET A O 1
ATOM 4784 N N . ALA A 1 609 ? -31.849 -0.936 18.973 1.00 97.44 609 ALA A N 1
ATOM 4785 C CA . ALA A 1 609 ? -31.689 -1.927 17.914 1.00 97.44 609 ALA A CA 1
ATOM 4786 C C . ALA A 1 609 ? -32.388 -3.252 18.273 1.00 97.44 609 ALA A C 1
ATOM 4788 O O . ALA A 1 609 ? -33.189 -3.760 17.491 1.00 97.44 609 ALA A O 1
ATOM 4789 N N . GLN A 1 610 ? -32.158 -3.773 19.484 1.00 96.88 610 GLN A N 1
ATOM 4790 C CA . GLN A 1 610 ? -32.757 -5.032 19.949 1.00 96.88 610 GLN A CA 1
ATOM 4791 C C . GLN A 1 610 ? -34.286 -4.985 19.990 1.00 96.88 610 GLN A C 1
ATOM 4793 O O . GLN A 1 610 ? -34.932 -5.957 19.605 1.00 96.88 610 GLN A O 1
ATOM 4798 N N . ALA A 1 611 ? -34.872 -3.856 20.402 1.00 96.75 611 ALA A N 1
ATOM 4799 C CA . ALA A 1 611 ? -36.324 -3.672 20.426 1.00 96.75 611 ALA A CA 1
ATOM 4800 C C . ALA A 1 611 ? -36.976 -3.797 19.036 1.00 96.75 611 ALA A C 1
ATOM 4802 O O . ALA A 1 611 ? -38.177 -4.039 18.949 1.00 96.75 611 ALA A O 1
ATOM 4803 N N . ARG A 1 612 ? -36.186 -3.650 17.966 1.00 96.06 612 ARG A N 1
ATOM 4804 C CA . ARG A 1 612 ? -36.604 -3.776 16.566 1.00 96.06 612 ARG A CA 1
ATOM 4805 C C . ARG A 1 612 ? -36.084 -5.054 15.886 1.00 96.06 612 ARG A C 1
ATOM 4807 O O . ARG A 1 612 ? -36.225 -5.204 14.684 1.00 96.06 612 ARG A O 1
ATOM 4814 N N . GLY A 1 613 ? -35.482 -5.987 16.634 1.00 95.25 613 GLY A N 1
ATOM 4815 C CA . GLY A 1 613 ? -34.939 -7.246 16.089 1.00 95.25 613 GLY A CA 1
ATOM 4816 C C . GLY A 1 613 ? -33.512 -7.154 15.525 1.00 95.25 613 GLY A C 1
ATOM 4817 O O . GLY A 1 613 ? -32.947 -8.152 15.061 1.00 95.25 613 GLY A O 1
ATOM 4818 N N . HIS A 1 614 ? -32.883 -5.983 15.618 1.00 96.94 614 HIS A N 1
ATOM 4819 C CA . HIS A 1 614 ? -31.520 -5.742 15.155 1.00 96.94 614 HIS A CA 1
ATOM 4820 C C . HIS A 1 614 ? -30.464 -6.022 16.221 1.00 96.94 614 HIS A C 1
ATOM 4822 O O . HIS A 1 614 ? -30.741 -6.123 17.415 1.00 96.94 614 HIS A O 1
ATOM 4828 N N . HIS A 1 615 ? -29.216 -6.130 15.773 1.00 96.19 615 HIS A N 1
ATOM 4829 C CA . HIS A 1 615 ? -28.064 -6.374 16.636 1.00 96.19 615 HIS A CA 1
ATOM 4830 C C . HIS A 1 615 ? -27.027 -5.270 16.458 1.00 96.19 615 HIS A C 1
ATOM 4832 O O . HIS A 1 615 ? -26.875 -4.743 15.364 1.00 96.19 615 HIS A O 1
ATOM 4838 N N . VAL A 1 616 ? -26.300 -4.937 17.523 1.00 96.94 616 VAL A N 1
ATOM 4839 C CA . VAL A 1 616 ? -25.177 -3.992 17.475 1.00 96.94 616 VAL A CA 1
ATOM 4840 C C . VAL A 1 616 ? -23.888 -4.739 17.778 1.00 96.94 616 VAL A C 1
ATOM 4842 O O . VAL A 1 616 ? -23.813 -5.472 18.764 1.00 96.94 616 VAL A O 1
ATOM 4845 N N . VAL A 1 617 ? -22.871 -4.510 16.956 1.00 96.00 617 VAL A N 1
ATOM 4846 C CA . VAL A 1 617 ? -21.525 -5.055 17.101 1.00 96.00 617 VAL A CA 1
ATOM 4847 C C . VAL A 1 617 ? -20.535 -3.897 17.152 1.00 96.00 617 VAL A C 1
ATOM 4849 O O . VAL A 1 617 ? -20.554 -3.000 16.312 1.00 96.00 617 VAL A O 1
ATOM 4852 N N . TYR A 1 618 ? -19.656 -3.910 18.151 1.00 94.31 618 TYR A N 1
ATOM 4853 C CA . TYR A 1 618 ? -18.587 -2.923 18.258 1.00 94.31 618 TYR A CA 1
ATOM 4854 C C . TYR A 1 618 ? -17.339 -3.426 17.539 1.00 94.31 618 TYR A C 1
ATOM 4856 O O . TYR A 1 618 ? -16.888 -4.537 17.805 1.00 94.31 618 TYR A O 1
ATOM 4864 N N . ALA A 1 619 ? -16.771 -2.600 16.665 1.00 91.00 619 ALA A N 1
ATOM 4865 C CA . ALA A 1 619 ? -15.585 -2.935 15.888 1.00 91.00 619 ALA A CA 1
ATOM 4866 C C . ALA A 1 619 ? -14.378 -3.270 16.779 1.00 91.00 619 ALA A C 1
ATOM 4868 O O . ALA A 1 619 ? -14.198 -2.689 17.854 1.00 91.00 619 ALA A O 1
ATOM 4869 N N . ALA A 1 620 ? -13.515 -4.174 16.315 1.00 87.94 620 ALA A N 1
ATOM 4870 C CA . ALA A 1 620 ? -12.283 -4.519 17.018 1.00 87.94 620 ALA A CA 1
ATOM 4871 C C . ALA A 1 620 ? -11.338 -3.294 17.119 1.00 87.94 620 ALA A C 1
ATOM 4873 O O . ALA A 1 620 ? -10.988 -2.694 16.095 1.00 87.94 620 ALA A O 1
ATOM 4874 N N . PRO A 1 621 ? -10.893 -2.888 18.327 1.00 82.62 621 PRO A N 1
ATOM 4875 C CA . PRO A 1 621 ? -10.009 -1.737 18.483 1.00 82.62 621 PRO A CA 1
ATOM 4876 C C . PRO A 1 621 ? -8.680 -1.917 17.742 1.00 82.62 621 PRO A C 1
ATOM 4878 O O . PRO A 1 621 ? -7.947 -2.872 17.986 1.00 82.62 621 PRO A O 1
ATOM 4881 N N . GLY A 1 622 ? -8.328 -0.952 16.890 1.00 76.00 622 GLY A N 1
ATOM 4882 C CA . GLY A 1 622 ? -7.068 -0.968 16.139 1.00 76.00 622 GLY A CA 1
ATOM 4883 C C . GLY A 1 622 ? -7.117 -1.697 14.794 1.00 76.00 622 GLY A C 1
ATOM 4884 O O . GLY A 1 622 ? -6.087 -1.731 14.132 1.00 76.00 622 GLY A O 1
ATOM 4885 N N . PHE A 1 623 ? -8.287 -2.196 14.382 1.00 80.81 623 PHE A N 1
ATOM 4886 C CA . PHE A 1 623 ? -8.518 -2.874 13.101 1.00 80.81 623 PHE A CA 1
ATOM 4887 C C . PHE A 1 623 ? -9.441 -2.043 12.193 1.00 80.81 623 PHE A C 1
ATOM 4889 O O . PHE A 1 623 ? -10.540 -2.465 11.829 1.00 80.81 623 PHE A O 1
ATOM 4896 N N . SER A 1 624 ? -9.029 -0.819 11.846 1.00 81.88 624 SER A N 1
ATOM 4897 C CA . SER A 1 624 ? -9.833 0.087 10.999 1.00 81.88 624 SER A CA 1
ATOM 4898 C C . SER A 1 624 ? -10.128 -0.495 9.612 1.00 81.88 624 SER A C 1
ATOM 4900 O O . SER A 1 624 ? -11.113 -0.155 8.973 1.00 81.88 624 SER A O 1
ATOM 4902 N N . GLU A 1 625 ? -9.296 -1.416 9.139 1.00 80.75 625 GLU A N 1
ATOM 4903 C CA . GLU A 1 625 ? -9.483 -2.154 7.895 1.00 80.75 625 GLU A CA 1
ATOM 4904 C C . GLU A 1 625 ? -10.703 -3.091 7.890 1.00 80.75 625 GLU A C 1
ATOM 4906 O O . GLU A 1 625 ? -11.151 -3.496 6.813 1.00 80.75 625 GLU A O 1
ATOM 4911 N N . LEU A 1 626 ? -11.252 -3.402 9.070 1.00 88.56 626 LEU A N 1
ATOM 4912 C CA . LEU A 1 626 ? -12.499 -4.149 9.255 1.00 88.56 626 LEU A CA 1
ATOM 4913 C C . LEU A 1 626 ? -13.737 -3.227 9.299 1.00 88.56 626 LEU A C 1
ATOM 4915 O O . LEU A 1 626 ? -14.838 -3.685 9.607 1.00 88.56 626 LEU A O 1
ATOM 4919 N N . GLN A 1 627 ? -13.563 -1.927 9.029 1.00 91.69 627 GLN A N 1
ATOM 4920 C CA . GLN A 1 627 ? -14.624 -0.926 8.892 1.00 91.69 627 GLN A CA 1
ATOM 4921 C C . GLN A 1 627 ? -14.626 -0.381 7.451 1.00 91.69 627 GLN A C 1
ATOM 4923 O O . GLN A 1 627 ? -13.912 0.574 7.147 1.00 91.69 627 GLN A O 1
ATOM 4928 N N . PRO A 1 628 ? -15.405 -0.969 6.524 1.00 93.94 628 PRO A N 1
ATOM 4929 C CA . PRO A 1 628 ? -15.371 -0.604 5.104 1.00 93.94 628 PRO A CA 1
ATOM 4930 C C . PRO A 1 628 ? -15.757 0.856 4.832 1.00 93.94 628 PRO A C 1
ATOM 4932 O O . PRO A 1 628 ? -15.273 1.449 3.867 1.00 93.94 628 PRO A O 1
ATOM 4935 N N . ILE A 1 629 ? -16.564 1.463 5.707 1.00 94.38 629 ILE A N 1
ATOM 4936 C CA . ILE A 1 629 ? -16.981 2.863 5.586 1.00 94.38 629 ILE A CA 1
ATOM 4937 C C . ILE A 1 629 ? -15.801 3.852 5.650 1.00 94.38 629 ILE A C 1
ATOM 4939 O O . ILE A 1 629 ? -15.834 4.893 4.99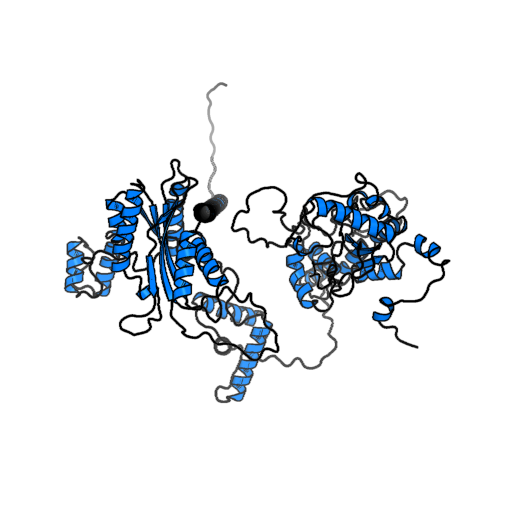9 1.00 94.38 629 ILE A O 1
ATOM 4943 N N . GLU A 1 630 ? -14.690 3.486 6.293 1.00 92.31 630 GLU A N 1
ATOM 4944 C CA . GLU A 1 630 ? -13.455 4.286 6.293 1.00 92.31 630 GLU A CA 1
ATOM 4945 C C . GLU A 1 630 ? -12.847 4.417 4.885 1.00 92.31 630 GLU A C 1
ATOM 4947 O O . GLU A 1 630 ? -12.264 5.443 4.516 1.00 92.31 630 GLU A O 1
ATOM 4952 N N . ILE A 1 631 ? -13.020 3.389 4.048 1.00 91.62 631 ILE A N 1
ATOM 4953 C CA . ILE A 1 631 ? -12.584 3.407 2.647 1.00 91.62 631 ILE A CA 1
ATOM 4954 C C . ILE A 1 631 ? -13.524 4.293 1.820 1.00 91.62 631 ILE A C 1
ATOM 4956 O O . ILE A 1 631 ? -13.058 5.050 0.962 1.00 91.62 631 ILE A O 1
ATOM 4960 N N . VAL A 1 632 ? -14.828 4.268 2.118 1.00 93.88 632 VAL A N 1
ATOM 4961 C CA . VAL A 1 632 ? -15.816 5.182 1.522 1.00 93.88 632 VAL A CA 1
ATOM 4962 C C . VAL A 1 632 ? -15.464 6.637 1.850 1.00 93.88 632 VAL A C 1
ATOM 4964 O O . VAL A 1 632 ? -15.414 7.474 0.946 1.00 93.88 632 VAL A O 1
ATOM 4967 N N . TRP A 1 633 ? -15.088 6.944 3.097 1.00 94.44 633 TRP A N 1
ATOM 4968 C CA . TRP A 1 633 ? -14.589 8.272 3.470 1.00 94.44 633 TRP A CA 1
ATOM 4969 C C . TRP A 1 633 ? -13.358 8.682 2.677 1.00 94.44 633 TRP A C 1
ATOM 4971 O O . TRP A 1 633 ? -13.277 9.825 2.219 1.00 94.44 633 TRP A O 1
ATOM 4981 N N . ALA A 1 634 ? -12.396 7.776 2.501 1.00 91.06 634 ALA A N 1
ATOM 4982 C CA . ALA A 1 634 ? -11.200 8.053 1.716 1.00 91.06 634 ALA A CA 1
ATOM 4983 C C . ALA A 1 634 ? -11.538 8.374 0.249 1.00 91.06 634 ALA A C 1
ATOM 4985 O O . ALA A 1 634 ? -10.955 9.304 -0.317 1.00 91.06 634 ALA A O 1
ATOM 4986 N N . ASN A 1 635 ? -12.499 7.660 -0.346 1.00 90.62 635 ASN A N 1
ATOM 4987 C CA . ASN A 1 635 ? -12.983 7.921 -1.701 1.00 90.62 635 ASN A CA 1
ATOM 4988 C C . ASN A 1 635 ? -13.625 9.315 -1.801 1.00 90.62 635 ASN A C 1
ATOM 4990 O O . ASN A 1 635 ? -13.115 10.174 -2.530 1.00 90.62 635 ASN A O 1
ATOM 4994 N N . VAL A 1 636 ? -14.660 9.569 -0.994 1.00 94.06 636 VAL A N 1
ATOM 4995 C CA . VAL A 1 636 ? -15.434 10.820 -0.997 1.00 94.06 636 VAL A CA 1
ATOM 4996 C C . VAL A 1 636 ? -14.529 12.024 -0.737 1.00 94.06 636 VAL A C 1
ATOM 4998 O O . VAL A 1 636 ? -14.491 12.977 -1.521 1.00 94.06 636 VAL A O 1
ATOM 5001 N N . LYS A 1 637 ? -13.713 11.976 0.323 1.00 92.94 637 LYS A N 1
ATOM 5002 C CA . LYS A 1 637 ? -12.784 13.067 0.659 1.00 92.94 637 LYS A CA 1
ATOM 5003 C C . LYS A 1 637 ? -11.727 13.249 -0.420 1.00 92.94 637 LYS A C 1
ATOM 5005 O O . LYS A 1 637 ? -11.365 14.383 -0.727 1.00 92.94 637 LYS A O 1
ATOM 5010 N N . GLY A 1 638 ? -11.252 12.157 -1.017 1.00 90.81 638 GLY A N 1
ATOM 5011 C CA . GLY A 1 638 ? -10.337 12.197 -2.150 1.00 90.81 638 GLY A CA 1
ATOM 5012 C C . GLY A 1 638 ? -10.929 12.949 -3.341 1.00 90.81 638 GLY A C 1
ATOM 5013 O O . GLY A 1 638 ? -10.236 13.776 -3.930 1.00 90.81 638 GLY A O 1
ATOM 5014 N N . THR A 1 639 ? -12.198 12.703 -3.672 1.00 90.19 639 THR A N 1
ATOM 5015 C CA . THR A 1 639 ? -12.927 13.397 -4.745 1.00 90.19 639 THR A CA 1
ATOM 5016 C C . THR A 1 639 ? -13.041 14.892 -4.474 1.00 90.19 639 THR A C 1
ATOM 5018 O O . THR A 1 639 ? -12.648 15.694 -5.321 1.00 90.19 639 THR A O 1
ATOM 5021 N N . VAL A 1 640 ? -13.442 15.282 -3.262 1.00 91.94 640 VAL A N 1
ATOM 5022 C CA . VAL A 1 640 ? -13.505 16.702 -2.874 1.00 91.94 640 VAL A CA 1
ATOM 5023 C C . VAL A 1 640 ? -12.118 17.358 -2.898 1.00 91.94 640 VAL A C 1
ATOM 5025 O O . VAL A 1 640 ? -11.962 18.472 -3.400 1.00 91.94 640 VAL A O 1
ATOM 5028 N N . GLY A 1 641 ? -11.098 16.662 -2.387 1.00 88.81 641 GLY A N 1
ATOM 5029 C CA . GLY A 1 641 ? -9.738 17.181 -2.258 1.00 88.81 641 GLY A CA 1
ATOM 5030 C C . GLY A 1 641 ? -8.993 17.362 -3.581 1.00 88.81 641 GLY A C 1
ATOM 5031 O O . GLY A 1 641 ? -8.135 18.239 -3.662 1.00 88.81 641 GLY A O 1
ATOM 5032 N N . ARG A 1 642 ? -9.321 16.581 -4.623 1.00 86.44 642 ARG A N 1
ATOM 5033 C CA . ARG A 1 642 ? -8.761 16.745 -5.983 1.00 86.44 642 ARG A CA 1
ATOM 5034 C C . ARG A 1 642 ? -9.216 18.033 -6.663 1.00 86.44 642 ARG A C 1
ATOM 5036 O O . ARG A 1 642 ? -8.482 18.578 -7.473 1.00 86.44 642 ARG A O 1
ATOM 5043 N N . ALA A 1 643 ? -10.403 18.527 -6.323 1.00 85.06 643 ALA A N 1
ATOM 5044 C CA . ALA A 1 643 ? -10.956 19.757 -6.883 1.00 85.06 643 ALA A CA 1
ATOM 5045 C C . ALA A 1 643 ? -10.508 21.024 -6.125 1.00 85.06 643 ALA A C 1
ATOM 5047 O O . ALA A 1 643 ? -10.999 22.120 -6.402 1.00 85.06 643 ALA A O 1
ATOM 5048 N N . TYR A 1 644 ? -9.630 20.897 -5.122 1.00 85.44 644 TYR A N 1
ATOM 5049 C CA . TYR A 1 644 ? -9.206 22.030 -4.306 1.00 85.44 644 TYR A CA 1
ATOM 5050 C C . TYR A 1 644 ? -8.352 23.031 -5.097 1.00 85.44 644 TYR A C 1
ATOM 5052 O O . TYR A 1 644 ? -7.396 22.673 -5.776 1.00 85.44 644 TYR A O 1
ATOM 5060 N N . THR A 1 645 ? -8.656 24.314 -4.916 1.00 81.81 645 THR A N 1
ATOM 5061 C CA . THR A 1 645 ? -7.909 25.458 -5.452 1.00 81.81 645 THR A CA 1
ATOM 5062 C C . THR A 1 645 ? -7.758 26.535 -4.375 1.00 81.81 645 THR A C 1
ATOM 5064 O O . THR A 1 645 ? -8.508 26.563 -3.396 1.00 81.81 645 THR A O 1
ATOM 5067 N N . SER A 1 646 ? -6.836 27.485 -4.559 1.00 78.62 646 SER A N 1
ATOM 5068 C CA . SER A 1 646 ? -6.649 28.614 -3.627 1.00 78.62 646 SER A CA 1
ATOM 5069 C C . SER A 1 646 ? -7.883 29.524 -3.490 1.00 78.62 646 SER A C 1
ATOM 5071 O O . SER A 1 646 ? -8.006 30.241 -2.495 1.00 78.62 646 SER A O 1
ATOM 5073 N N . THR A 1 647 ? -8.807 29.472 -4.453 1.00 82.25 647 THR A N 1
ATOM 5074 C CA . THR A 1 647 ? -10.080 30.207 -4.468 1.00 82.25 647 THR A CA 1
ATOM 5075 C C . THR A 1 647 ? -11.257 29.415 -3.893 1.00 82.25 647 THR A C 1
ATOM 5077 O O . THR A 1 647 ? -12.343 29.976 -3.771 1.00 82.25 647 THR A O 1
ATOM 5080 N N . THR A 1 648 ? -11.058 28.149 -3.505 1.00 86.25 648 THR A N 1
ATOM 5081 C CA . THR A 1 648 ? -12.126 27.275 -2.996 1.00 86.25 648 THR A CA 1
ATOM 5082 C C . THR A 1 648 ? -12.796 27.867 -1.750 1.00 86.25 648 THR A C 1
ATOM 5084 O O . THR A 1 648 ? -12.164 28.104 -0.710 1.00 86.25 648 THR A O 1
ATOM 5087 N N . THR A 1 649 ? -14.106 28.087 -1.836 1.00 90.06 649 THR A N 1
ATOM 5088 C CA . THR A 1 649 ? -14.929 28.590 -0.735 1.00 90.06 649 THR A CA 1
ATOM 5089 C C . THR A 1 649 ? -15.408 27.458 0.175 1.00 90.06 649 THR A C 1
ATOM 5091 O O . THR A 1 649 ? -15.294 26.276 -0.137 1.00 90.06 649 THR A O 1
ATOM 5094 N N . PHE A 1 650 ? -15.938 27.810 1.349 1.00 89.88 650 PHE A N 1
ATOM 5095 C CA . PHE A 1 650 ? -16.525 26.806 2.238 1.00 89.88 650 PHE A CA 1
ATOM 5096 C C . PHE A 1 650 ? -17.851 26.266 1.690 1.00 89.88 650 PHE A C 1
ATOM 5098 O O . PHE A 1 650 ? -18.227 25.159 2.049 1.00 89.88 650 PHE A O 1
ATOM 5105 N N . GLN A 1 651 ? -18.549 27.018 0.836 1.00 92.75 651 GLN A N 1
ATOM 5106 C CA . GLN A 1 651 ? -19.738 26.508 0.159 1.00 92.75 651 GLN A CA 1
ATOM 5107 C C . GLN A 1 651 ? -19.337 25.494 -0.915 1.00 92.75 651 GLN A C 1
ATOM 5109 O O . GLN A 1 651 ? -19.880 24.402 -0.931 1.00 92.75 651 GLN A O 1
ATOM 5114 N N . ASP A 1 652 ? -18.281 25.774 -1.687 1.00 93.44 652 ASP A N 1
ATOM 5115 C CA . ASP A 1 652 ? -17.783 24.846 -2.711 1.00 93.44 652 ASP A CA 1
ATOM 5116 C C . ASP A 1 652 ? -17.433 23.474 -2.117 1.00 93.44 652 ASP A C 1
ATOM 5118 O O . ASP A 1 652 ? -17.642 22.445 -2.750 1.00 93.44 652 ASP A O 1
ATOM 5122 N N . VAL A 1 653 ? -16.883 23.444 -0.896 1.00 93.19 653 VAL A N 1
ATOM 5123 C CA . VAL A 1 653 ? -16.587 22.184 -0.196 1.00 93.19 653 VAL A CA 1
ATOM 5124 C C . VAL A 1 653 ? -17.868 21.412 0.125 1.00 93.19 653 VAL A C 1
ATOM 5126 O O . VAL A 1 653 ? -17.849 20.192 0.000 1.00 93.19 653 VAL A O 1
ATOM 5129 N N . LEU A 1 654 ? -18.958 22.089 0.506 1.00 94.69 654 LEU A N 1
ATOM 5130 C CA . LEU A 1 654 ? -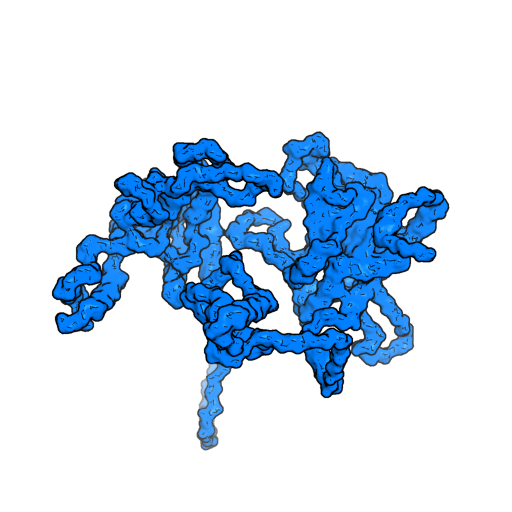20.255 21.446 0.743 1.00 94.69 654 LEU A CA 1
ATOM 5131 C C . LEU A 1 654 ? -20.834 20.903 -0.559 1.00 94.69 654 LEU A C 1
ATOM 5133 O O . LEU A 1 654 ? -21.092 19.710 -0.640 1.00 94.69 654 LEU A O 1
ATOM 5137 N N . ASP A 1 655 ? -20.909 21.734 -1.599 1.00 95.81 655 ASP A N 1
ATOM 5138 C CA . ASP A 1 655 ? -21.474 21.348 -2.896 1.00 95.81 655 ASP A CA 1
ATOM 5139 C C . ASP A 1 655 ? -20.700 20.178 -3.528 1.00 95.81 655 ASP A C 1
ATOM 5141 O O . ASP A 1 655 ? -21.246 19.356 -4.263 1.00 95.81 655 ASP A O 1
ATOM 5145 N N . ARG A 1 656 ? -19.383 20.103 -3.295 1.00 95.81 656 ARG A N 1
ATOM 5146 C CA . ARG A 1 656 ? -18.543 18.975 -3.731 1.00 95.81 656 ARG A CA 1
ATOM 5147 C C . ARG A 1 656 ? -18.754 17.738 -2.872 1.00 95.81 656 ARG A C 1
ATOM 5149 O O . ARG A 1 656 ? -18.712 16.643 -3.415 1.00 95.81 656 ARG A O 1
ATOM 5156 N N . LEU A 1 657 ? -18.945 17.903 -1.565 1.00 95.81 657 LEU A N 1
ATOM 5157 C CA . LEU A 1 657 ? -19.197 16.796 -0.648 1.00 95.81 657 LEU A CA 1
ATOM 5158 C C . LEU A 1 657 ? -20.561 16.153 -0.929 1.00 95.81 657 LEU A C 1
ATOM 5160 O O . LEU A 1 657 ? -20.626 14.940 -1.079 1.00 95.81 657 LEU A O 1
ATOM 5164 N N . GLU A 1 658 ? -21.615 16.958 -1.076 1.00 95.38 658 GLU A N 1
ATOM 5165 C CA . GLU A 1 658 ? -22.962 16.502 -1.445 1.00 95.38 658 GLU A CA 1
ATOM 5166 C C . GLU A 1 658 ? -22.951 15.776 -2.791 1.00 95.38 658 GLU A C 1
ATOM 5168 O O . GLU A 1 658 ? -23.469 14.667 -2.897 1.00 95.38 658 GLU A O 1
ATOM 5173 N N . ARG A 1 659 ? -22.279 16.346 -3.801 1.00 94.56 659 ARG A N 1
ATOM 5174 C CA . ARG A 1 659 ? -22.114 15.688 -5.104 1.00 94.56 659 ARG A CA 1
ATOM 5175 C C . ARG A 1 659 ? -21.353 14.370 -4.995 1.00 94.56 659 ARG A C 1
ATOM 5177 O O . ARG A 1 659 ? -21.780 13.390 -5.582 1.00 94.56 659 ARG A O 1
ATOM 5184 N N . ALA A 1 660 ? -20.260 14.328 -4.234 1.00 95.00 660 ALA A N 1
ATOM 5185 C CA . ALA A 1 660 ? -19.469 13.110 -4.072 1.00 95.00 660 ALA A CA 1
ATOM 5186 C C . ALA A 1 660 ? -20.247 11.986 -3.367 1.00 95.00 660 ALA A C 1
ATOM 5188 O O . ALA A 1 660 ? -19.996 10.821 -3.652 1.00 95.00 660 ALA A O 1
ATOM 5189 N N . PHE A 1 661 ? -21.179 12.319 -2.469 1.00 95.06 661 PHE A N 1
ATOM 5190 C CA . PHE A 1 661 ? -22.102 11.341 -1.892 1.00 95.06 661 PHE A CA 1
ATOM 5191 C C . PHE A 1 661 ? -23.210 10.927 -2.857 1.00 95.06 661 PHE A C 1
ATOM 5193 O O . PHE A 1 661 ? -23.554 9.753 -2.906 1.00 95.06 661 PHE A O 1
ATOM 5200 N N . PHE A 1 662 ? -23.747 11.866 -3.634 1.00 92.38 662 PHE A N 1
ATOM 5201 C CA . PHE A 1 662 ? -24.767 11.582 -4.643 1.00 92.38 662 PHE A CA 1
ATOM 5202 C C . PHE A 1 662 ? -24.243 10.684 -5.775 1.00 92.38 662 PHE A C 1
ATOM 5204 O O . PHE A 1 662 ? -24.950 9.803 -6.246 1.00 92.38 662 PHE A O 1
ATOM 5211 N N . GLU A 1 663 ? -22.994 10.892 -6.195 1.00 91.12 663 GLU A N 1
ATOM 5212 C CA . GLU A 1 663 ? -22.303 10.103 -7.224 1.00 91.12 663 GLU A CA 1
ATOM 5213 C C . GLU A 1 663 ? -21.659 8.821 -6.667 1.00 91.12 663 GLU A C 1
ATOM 5215 O O . GLU A 1 663 ? -20.995 8.096 -7.410 1.00 91.12 663 GLU A O 1
ATOM 5220 N N . LEU A 1 664 ? -21.799 8.543 -5.365 1.00 91.19 664 LEU A N 1
ATOM 5221 C CA . LEU A 1 664 ? -21.231 7.346 -4.756 1.00 91.19 664 LEU A CA 1
ATOM 5222 C C . LEU A 1 664 ? -21.997 6.114 -5.246 1.00 91.19 664 LEU A C 1
ATOM 5224 O O . LEU A 1 664 ? -23.080 5.800 -4.758 1.00 91.19 664 LEU A O 1
ATOM 5228 N N . ASP A 1 665 ? -21.406 5.425 -6.216 1.00 87.00 665 ASP A N 1
ATOM 5229 C CA . ASP A 1 665 ? -21.987 4.231 -6.814 1.00 87.00 665 ASP A CA 1
ATOM 5230 C C . ASP A 1 665 ? -22.131 3.099 -5.783 1.00 87.00 665 ASP A C 1
ATOM 5232 O O . ASP A 1 665 ? -21.238 2.839 -4.966 1.00 87.00 665 ASP A O 1
ATOM 5236 N N . SER A 1 666 ? -23.255 2.393 -5.872 1.00 89.12 666 SER A N 1
ATOM 5237 C CA . SER A 1 666 ? -23.532 1.165 -5.139 1.00 89.12 666 SER A CA 1
ATOM 5238 C C . SER A 1 666 ? -22.403 0.146 -5.316 1.00 89.12 666 SER A C 1
ATOM 5240 O O . SER A 1 666 ? -21.943 -0.434 -4.331 1.00 89.12 666 SER A O 1
ATOM 5242 N N . GLU A 1 667 ? -21.849 0.025 -6.531 1.00 90.00 667 GLU A N 1
ATOM 5243 C CA . GLU A 1 667 ? -20.729 -0.879 -6.816 1.00 90.00 667 GLU A CA 1
ATOM 5244 C C . GLU A 1 667 ? -19.481 -0.533 -5.982 1.00 90.00 667 GLU A C 1
ATOM 5246 O O . GLU A 1 667 ? -18.784 -1.420 -5.475 1.00 90.00 667 GLU A O 1
ATOM 5251 N N . VAL A 1 668 ? -19.199 0.760 -5.782 1.00 90.19 668 VAL A N 1
ATOM 5252 C CA . VAL A 1 668 ? -18.071 1.209 -4.951 1.00 90.19 668 VAL A CA 1
ATOM 5253 C C . VAL A 1 668 ? -18.277 0.754 -3.510 1.00 90.19 668 VAL A C 1
ATOM 5255 O O . VAL A 1 668 ? -17.349 0.209 -2.906 1.00 90.19 668 VAL A O 1
ATOM 5258 N N . ILE A 1 669 ? -19.487 0.920 -2.971 1.00 92.69 669 ILE A N 1
ATOM 5259 C CA . ILE A 1 669 ? -19.826 0.478 -1.616 1.00 92.69 669 ILE A CA 1
ATOM 5260 C C . ILE A 1 669 ? -19.685 -1.050 -1.512 1.00 92.69 669 ILE A C 1
ATOM 5262 O O . ILE A 1 669 ? -18.922 -1.520 -0.661 1.00 92.69 669 ILE A O 1
ATOM 5266 N N . CYS A 1 670 ? -20.288 -1.820 -2.425 1.00 91.12 670 CYS A N 1
ATOM 5267 C CA . CYS A 1 670 ? -20.165 -3.281 -2.466 1.00 91.12 670 CYS A CA 1
ATOM 5268 C C . CYS A 1 670 ? -18.698 -3.729 -2.479 1.00 91.12 670 CYS A C 1
ATOM 5270 O O . CYS A 1 670 ? -18.295 -4.595 -1.702 1.00 91.12 670 CYS A O 1
ATOM 5272 N N . ASN A 1 671 ? -17.866 -3.122 -3.327 1.00 90.62 671 ASN A N 1
ATOM 5273 C CA . ASN A 1 671 ? -16.454 -3.478 -3.457 1.00 90.62 671 ASN A CA 1
ATOM 5274 C C . ASN A 1 671 ? -15.654 -3.164 -2.184 1.00 90.62 671 ASN A C 1
ATOM 5276 O O . ASN A 1 671 ? -14.792 -3.955 -1.783 1.00 90.62 671 ASN A O 1
ATOM 5280 N N . THR A 1 672 ? -15.950 -2.050 -1.503 1.00 91.62 672 THR A N 1
ATOM 5281 C CA . THR A 1 672 ? -15.324 -1.741 -0.205 1.00 91.62 672 THR A CA 1
ATOM 5282 C C . THR A 1 672 ? -15.704 -2.747 0.881 1.00 91.62 672 THR A C 1
ATOM 5284 O O . THR A 1 672 ? -14.823 -3.219 1.607 1.00 91.62 672 THR A O 1
ATOM 5287 N N . ILE A 1 673 ? -16.975 -3.150 0.947 1.00 92.12 673 ILE A N 1
ATOM 5288 C CA . ILE A 1 673 ? -17.465 -4.153 1.901 1.00 92.12 673 ILE A CA 1
ATOM 5289 C C . ILE A 1 673 ? -16.887 -5.539 1.588 1.00 92.12 673 ILE A C 1
ATOM 5291 O O . ILE A 1 673 ? -16.383 -6.203 2.497 1.00 92.12 673 ILE A O 1
ATOM 5295 N N . LYS A 1 674 ? -16.854 -5.953 0.314 1.00 90.88 674 LYS A N 1
ATOM 5296 C CA . LYS A 1 674 ? -16.212 -7.203 -0.141 1.00 90.88 674 LYS A CA 1
ATOM 5297 C C . LYS A 1 674 ? -14.731 -7.239 0.252 1.00 90.88 674 LYS A C 1
ATOM 5299 O O . LYS A 1 674 ? -14.256 -8.244 0.778 1.00 90.88 674 LYS A O 1
ATOM 5304 N N . SER A 1 675 ? -14.012 -6.126 0.088 1.00 90.69 675 SER A N 1
ATOM 5305 C CA . SER A 1 675 ? -12.605 -6.014 0.494 1.00 90.69 675 SER A CA 1
ATOM 5306 C C . SER A 1 675 ? -12.397 -6.160 2.005 1.00 90.69 675 SER A C 1
ATOM 5308 O O . SER A 1 675 ? -11.481 -6.862 2.438 1.00 90.69 675 SER A O 1
ATOM 5310 N N . SER A 1 676 ? -13.243 -5.519 2.815 1.00 91.62 676 SER A N 1
ATOM 5311 C CA . SER A 1 676 ? -13.178 -5.628 4.277 1.00 91.62 676 SER A CA 1
ATOM 5312 C C . SER A 1 676 ? -13.590 -7.024 4.767 1.00 91.62 676 SER A C 1
ATOM 5314 O O . SER A 1 676 ? -12.947 -7.583 5.653 1.00 91.62 676 SER A O 1
ATOM 5316 N N . THR A 1 677 ? -14.580 -7.643 4.116 1.00 92.25 677 THR A N 1
ATOM 5317 C CA . THR A 1 677 ? -14.997 -9.032 4.366 1.00 92.25 677 THR A CA 1
ATOM 5318 C C . THR A 1 677 ? -13.853 -10.009 4.087 1.00 92.25 677 THR A C 1
ATOM 5320 O O . THR A 1 677 ? -13.573 -10.866 4.916 1.00 92.25 677 THR A O 1
ATOM 5323 N N . ALA A 1 678 ? -13.135 -9.861 2.969 1.00 92.62 678 ALA A N 1
ATOM 5324 C CA . ALA A 1 678 ? -11.992 -10.721 2.653 1.00 92.62 678 ALA A CA 1
ATOM 5325 C C . ALA A 1 678 ? -10.892 -10.650 3.730 1.00 92.62 678 ALA A C 1
ATOM 5327 O O . ALA A 1 678 ? -10.359 -11.680 4.132 1.00 92.62 678 ALA A O 1
ATOM 5328 N N . LYS A 1 679 ? -10.604 -9.449 4.249 1.00 91.75 679 LYS A N 1
ATOM 5329 C CA . LYS A 1 679 ? -9.662 -9.252 5.366 1.00 91.75 679 LYS A CA 1
ATOM 5330 C C . LYS A 1 679 ? -10.132 -9.899 6.665 1.00 91.75 679 LYS A C 1
ATOM 5332 O O . LYS A 1 679 ? -9.316 -10.447 7.394 1.00 91.75 679 LYS A O 1
ATOM 5337 N N . LEU A 1 680 ? -11.429 -9.827 6.962 1.00 92.94 680 LEU A N 1
ATOM 5338 C CA . LEU A 1 680 ? -12.008 -10.484 8.131 1.00 92.94 680 LEU A CA 1
ATOM 5339 C C . LEU A 1 680 ? -11.821 -12.008 8.063 1.00 92.94 680 LEU A C 1
ATOM 5341 O O . LEU A 1 680 ? -11.449 -12.616 9.061 1.00 92.94 680 LEU A O 1
ATOM 5345 N N . LEU A 1 681 ? -12.054 -12.609 6.893 1.00 93.88 681 LEU A N 1
ATOM 5346 C CA . LEU A 1 681 ? -11.900 -14.054 6.687 1.00 93.88 681 LEU A CA 1
ATOM 5347 C C . LEU A 1 681 ? -10.432 -14.495 6.725 1.00 93.88 681 LEU A C 1
ATOM 5349 O O . LEU A 1 681 ? -10.118 -15.540 7.285 1.00 93.88 681 LEU A O 1
ATOM 5353 N N . ASP A 1 682 ? -9.528 -13.691 6.165 1.00 89.12 682 ASP A N 1
ATOM 5354 C CA . ASP A 1 682 ? -8.085 -13.926 6.252 1.00 89.12 682 ASP A CA 1
ATOM 5355 C C . ASP A 1 682 ? -7.579 -13.865 7.702 1.00 89.12 682 ASP A C 1
ATOM 5357 O O . ASP A 1 682 ? -6.797 -14.715 8.134 1.00 89.12 682 ASP A O 1
ATOM 5361 N N . LEU A 1 683 ? -8.091 -12.903 8.479 1.00 88.69 683 LEU A N 1
ATOM 5362 C CA . LEU A 1 683 ? -7.811 -12.800 9.906 1.00 88.69 683 LEU A CA 1
ATOM 5363 C C . LEU A 1 683 ? -8.314 -14.037 10.663 1.00 88.69 683 LEU A C 1
ATOM 5365 O O . LEU A 1 683 ? -7.538 -14.618 11.411 1.00 88.69 683 LEU A O 1
ATOM 5369 N N . ASP A 1 684 ? -9.562 -14.469 10.453 1.00 91.75 684 ASP A N 1
ATOM 5370 C CA . ASP A 1 684 ? -10.114 -15.685 11.082 1.00 91.75 684 ASP A CA 1
ATOM 5371 C C . ASP A 1 684 ? -9.277 -16.929 10.762 1.00 91.75 684 ASP A C 1
ATOM 5373 O O . ASP A 1 684 ? -8.905 -17.670 11.670 1.00 91.75 684 ASP A O 1
ATOM 5377 N N . ARG A 1 685 ? -8.900 -17.114 9.490 1.00 89.06 685 ARG A N 1
ATOM 5378 C CA . ARG A 1 685 ? -8.017 -18.209 9.070 1.00 89.06 685 ARG A CA 1
ATOM 5379 C C . ARG A 1 685 ? -6.682 -18.169 9.811 1.00 89.06 685 ARG A C 1
ATOM 5381 O O . ARG A 1 685 ? -6.284 -19.176 10.384 1.00 89.06 685 ARG A O 1
ATOM 5388 N N . THR A 1 686 ? -6.028 -17.008 9.842 1.00 87.12 686 THR A N 1
ATOM 5389 C CA . THR A 1 686 ? -4.729 -16.839 10.513 1.00 87.12 686 THR A CA 1
ATOM 5390 C C . THR A 1 686 ? -4.821 -17.146 12.011 1.00 87.12 686 THR A C 1
ATOM 5392 O O . THR A 1 686 ? -3.912 -17.749 12.577 1.00 87.12 686 THR A O 1
ATOM 5395 N N . LEU A 1 687 ? -5.918 -16.747 12.666 1.00 86.25 687 LEU A N 1
ATOM 5396 C CA . LEU A 1 687 ? -6.145 -17.034 14.085 1.00 86.25 687 LEU A CA 1
ATOM 5397 C C . LEU A 1 687 ? -6.323 -18.536 14.336 1.00 86.25 687 LEU A C 1
ATOM 5399 O O . LEU A 1 687 ? -5.678 -19.078 15.228 1.00 86.25 687 LEU A O 1
ATOM 5403 N N . ARG A 1 688 ? -7.123 -19.219 13.511 1.00 87.31 688 ARG A N 1
ATOM 5404 C CA . ARG A 1 688 ? -7.335 -20.673 13.615 1.00 87.31 688 ARG A CA 1
ATOM 5405 C C . ARG A 1 688 ? -6.069 -21.479 13.320 1.00 87.31 688 ARG A C 1
ATOM 5407 O O . ARG A 1 688 ? -5.820 -22.484 13.976 1.00 87.31 688 ARG A O 1
ATOM 5414 N N . GLU A 1 689 ? -5.269 -21.053 12.344 1.00 80.69 689 GLU A N 1
ATOM 5415 C CA . GLU A 1 689 ? -3.976 -21.678 12.034 1.00 80.69 689 GLU A CA 1
ATOM 5416 C C . GLU A 1 689 ? -3.001 -21.553 13.211 1.00 80.69 689 GLU A C 1
ATOM 5418 O O . GLU A 1 689 ? -2.340 -22.527 13.565 1.00 80.69 689 GLU A O 1
ATOM 5423 N N . ALA A 1 690 ? -2.948 -20.385 13.860 1.00 75.38 690 ALA A N 1
ATOM 5424 C CA . ALA A 1 690 ? -2.108 -20.175 15.036 1.00 75.38 690 ALA A CA 1
ATOM 5425 C C . ALA A 1 690 ? -2.511 -21.077 16.220 1.00 75.38 690 ALA A C 1
ATOM 5427 O O . ALA A 1 690 ? -1.635 -21.615 16.891 1.00 75.38 690 ALA A O 1
ATOM 5428 N N . GLU A 1 691 ? -3.812 -21.295 16.439 1.00 77.81 691 GLU A N 1
ATOM 5429 C CA . GLU A 1 691 ? -4.315 -22.229 17.461 1.00 77.81 691 GLU A CA 1
ATOM 5430 C C . GLU A 1 691 ? -3.976 -23.696 17.137 1.00 77.81 691 GLU A C 1
ATOM 5432 O O . GLU A 1 691 ? -3.678 -24.478 18.039 1.00 77.81 691 GLU A O 1
ATOM 5437 N N . GLY A 1 692 ? -3.975 -24.077 15.853 1.00 60.31 692 GLY A N 1
ATOM 5438 C CA . GLY A 1 692 ? -3.634 -25.434 15.412 1.00 60.31 692 GLY A CA 1
ATOM 5439 C C . GLY A 1 692 ? -2.158 -25.803 15.600 1.00 60.31 692 GLY A C 1
ATOM 5440 O O . GLY A 1 692 ? -1.852 -26.957 15.885 1.00 60.31 692 GLY A O 1
ATOM 5441 N N . VAL A 1 693 ? -1.243 -24.834 15.488 1.00 54.94 693 VAL A N 1
ATOM 5442 C CA . VAL A 1 693 ? 0.208 -25.055 15.657 1.00 54.94 693 VAL A CA 1
ATOM 5443 C C . VAL A 1 693 ? 0.606 -25.226 17.130 1.00 54.94 693 VAL A C 1
ATOM 5445 O O . VAL A 1 693 ? 1.561 -25.943 17.421 1.00 54.94 693 VAL A O 1
ATOM 5448 N N . GLU A 1 694 ? -0.121 -24.624 18.078 1.00 47.41 694 GLU A N 1
ATOM 5449 C CA . GLU A 1 694 ? 0.150 -24.814 19.514 1.00 47.41 694 GLU A CA 1
ATOM 5450 C C . GLU A 1 694 ? -0.265 -26.210 20.021 1.00 47.41 694 GLU A C 1
ATOM 5452 O O . GLU A 1 694 ? 0.317 -26.710 20.986 1.00 47.41 694 GLU A O 1
ATOM 5457 N N . ALA A 1 695 ? -1.218 -26.873 19.357 1.00 42.91 695 ALA A N 1
ATOM 5458 C CA . ALA A 1 695 ? -1.712 -28.191 19.760 1.00 42.91 695 ALA A CA 1
ATOM 5459 C C . ALA A 1 695 ? -0.741 -29.349 19.444 1.00 42.91 695 ALA A C 1
ATOM 5461 O O . ALA A 1 695 ? -0.725 -30.331 20.181 1.00 42.91 695 ALA A O 1
ATOM 5462 N N . ASP A 1 696 ? 0.102 -29.223 18.412 1.00 43.44 696 ASP A N 1
ATOM 5463 C CA . ASP A 1 696 ? 1.043 -30.278 17.979 1.00 43.44 696 ASP A CA 1
ATOM 5464 C C . ASP A 1 696 ? 2.397 -30.247 18.726 1.00 43.44 696 ASP A C 1
ATOM 5466 O O . ASP A 1 696 ? 3.235 -31.129 18.560 1.00 43.44 696 ASP A O 1
ATOM 5470 N N . GLY A 1 697 ? 2.630 -29.238 19.575 1.00 39.62 697 GLY A N 1
ATOM 5471 C CA . GLY A 1 697 ? 3.868 -29.076 20.355 1.00 39.62 697 GLY A CA 1
ATOM 5472 C C . GLY A 1 697 ? 3.845 -29.697 21.757 1.00 39.62 697 GLY A C 1
ATOM 5473 O O . GLY A 1 697 ? 4.771 -29.463 22.533 1.00 39.62 697 GLY A O 1
ATOM 5474 N N . CYS A 1 698 ? 2.790 -30.438 22.110 1.00 31.34 698 CYS A N 1
ATOM 5475 C CA . CYS A 1 698 ? 2.509 -30.857 23.486 1.00 31.34 698 CYS A CA 1
ATOM 5476 C C . CYS A 1 698 ? 2.314 -32.378 23.637 1.00 31.34 698 CYS A C 1
ATOM 5478 O O . CYS A 1 698 ? 1.366 -32.783 24.300 1.00 31.34 698 CYS A O 1
ATOM 5480 N N . ASP A 1 699 ? 3.160 -33.229 23.044 1.00 34.59 699 ASP A N 1
ATOM 5481 C CA . ASP A 1 699 ? 3.074 -34.684 23.300 1.00 34.59 699 ASP A CA 1
ATOM 5482 C C . ASP A 1 699 ? 4.419 -35.439 23.354 1.00 34.59 699 ASP A C 1
ATOM 5484 O O . ASP A 1 699 ? 4.465 -36.665 23.270 1.00 34.59 699 ASP A O 1
ATOM 5488 N N . GLU A 1 700 ? 5.527 -34.738 23.609 1.00 36.66 700 GLU A N 1
ATOM 5489 C CA . GLU A 1 700 ? 6.808 -35.367 23.965 1.00 36.66 700 GLU A CA 1
ATOM 5490 C C . GLU A 1 700 ? 7.364 -34.766 25.255 1.00 36.66 700 GLU A C 1
ATOM 5492 O O . GLU A 1 700 ? 8.281 -33.963 25.231 1.00 36.66 700 GLU A O 1
ATOM 5497 N N . ASP A 1 701 ? 6.773 -35.132 26.394 1.00 32.09 701 ASP A N 1
ATOM 5498 C CA . ASP A 1 701 ? 7.489 -35.199 27.677 1.00 32.09 701 ASP A CA 1
ATOM 5499 C C . ASP A 1 701 ? 6.662 -36.019 28.682 1.00 32.09 701 ASP A C 1
ATOM 5501 O O . ASP A 1 701 ? 6.140 -35.547 29.698 1.00 32.09 701 ASP A O 1
ATOM 5505 N N . ARG A 1 702 ? 6.518 -37.318 28.385 1.00 32.72 702 ARG A N 1
ATOM 5506 C CA . ARG A 1 702 ? 6.097 -38.300 29.389 1.00 32.72 702 ARG A CA 1
ATOM 5507 C C . ARG A 1 702 ? 7.273 -38.632 30.300 1.00 32.72 702 ARG A C 1
ATOM 5509 O O . ARG A 1 702 ? 8.084 -39.505 30.022 1.00 32.72 702 ARG A O 1
ATOM 5516 N N . ASN A 1 703 ? 7.283 -37.915 31.414 1.00 31.30 703 ASN A N 1
ATOM 5517 C CA . ASN A 1 703 ? 7.744 -38.301 32.744 1.00 31.30 703 ASN A CA 1
ATOM 5518 C C . ASN A 1 703 ? 8.068 -39.811 32.916 1.00 31.30 703 ASN A C 1
ATOM 5520 O O . ASN A 1 703 ? 7.158 -40.644 32.906 1.00 31.30 703 ASN A O 1
ATOM 5524 N N . SER A 1 704 ? 9.336 -40.158 33.173 1.00 29.95 704 SER A N 1
ATOM 5525 C CA . SER A 1 704 ? 9.705 -41.448 33.777 1.00 29.95 704 SER A CA 1
ATOM 5526 C C . SER A 1 704 ? 10.914 -41.338 34.723 1.00 29.95 704 SER A C 1
ATOM 5528 O O . SER A 1 704 ? 12.061 -41.540 34.337 1.00 29.95 704 SER A O 1
ATOM 5530 N N . GLU A 1 705 ? 10.628 -41.091 35.996 1.00 32.38 705 GLU A N 1
ATOM 5531 C CA . GLU A 1 705 ? 11.347 -41.622 37.163 1.00 32.38 705 GLU A CA 1
ATOM 5532 C C . GLU A 1 705 ? 10.225 -42.224 38.035 1.00 32.38 705 GLU A C 1
ATOM 5534 O O . GLU A 1 705 ? 9.200 -41.579 38.217 1.00 32.38 705 GLU A O 1
ATOM 5539 N N . THR A 1 706 ? 10.229 -43.440 38.578 1.00 29.38 706 THR A N 1
ATOM 5540 C CA . THR A 1 706 ? 11.290 -44.291 39.114 1.00 29.38 706 THR A CA 1
ATOM 5541 C C . THR A 1 706 ? 10.777 -45.745 39.191 1.00 29.38 706 THR A C 1
ATOM 5543 O O . THR A 1 706 ? 9.580 -46.014 39.229 1.00 29.38 706 THR A O 1
ATOM 5546 N N . SER A 1 707 ? 11.731 -46.669 39.237 1.00 30.22 707 SER A N 1
ATOM 5547 C CA . SER A 1 707 ? 11.673 -48.127 39.423 1.00 30.22 707 SER A CA 1
ATOM 5548 C C . SER A 1 707 ? 10.744 -48.680 40.522 1.00 30.22 707 SER A C 1
ATOM 5550 O O . SER A 1 707 ? 10.727 -48.132 41.622 1.00 30.22 707 SER A O 1
ATOM 5552 N N . THR A 1 708 ? 10.159 -49.873 40.327 1.00 28.42 708 THR A N 1
ATOM 5553 C CA . THR A 1 708 ? 10.612 -51.141 40.963 1.00 28.42 708 THR A CA 1
ATOM 5554 C C . THR A 1 708 ? 9.696 -52.345 40.665 1.00 28.42 708 THR A C 1
ATOM 5556 O O . THR A 1 708 ? 8.480 -52.261 40.788 1.00 28.42 708 THR A O 1
ATOM 5559 N N . ASN A 1 709 ? 10.376 -53.468 40.406 1.00 28.05 709 ASN A N 1
ATOM 5560 C CA . ASN A 1 709 ? 10.069 -54.870 40.723 1.00 28.05 709 ASN A CA 1
ATOM 5561 C C . ASN A 1 709 ? 9.261 -55.759 39.760 1.00 28.05 709 ASN A C 1
ATOM 5563 O O . ASN A 1 709 ? 8.058 -55.617 39.558 1.00 28.05 709 ASN A O 1
ATOM 5567 N N . ASP A 1 710 ? 10.022 -56.746 39.278 1.00 32.00 710 ASP A N 1
ATOM 5568 C CA . ASP A 1 710 ? 9.669 -58.087 38.823 1.00 32.00 710 ASP A CA 1
ATOM 5569 C C . ASP A 1 710 ? 8.587 -58.776 39.676 1.00 32.00 710 ASP A C 1
ATOM 5571 O O . ASP A 1 710 ? 8.586 -58.661 40.900 1.00 32.00 710 ASP A O 1
ATOM 5575 N N . ASP A 1 711 ? 7.696 -59.537 39.030 1.00 28.36 711 ASP A N 1
ATOM 5576 C CA . ASP A 1 711 ? 7.713 -61.008 39.104 1.00 28.36 711 ASP A CA 1
ATOM 5577 C C . ASP A 1 711 ? 6.546 -61.643 38.308 1.00 28.36 711 ASP A C 1
ATOM 5579 O O . ASP A 1 711 ? 5.365 -61.356 38.491 1.00 28.36 711 ASP A O 1
ATOM 5583 N N . THR A 1 712 ? 6.943 -62.512 37.377 1.00 31.33 712 THR A N 1
ATOM 5584 C CA . THR A 1 712 ? 6.330 -63.786 36.949 1.00 31.33 712 THR A CA 1
ATOM 5585 C C . THR A 1 712 ? 4.931 -64.189 37.471 1.00 31.33 712 THR A C 1
ATOM 5587 O O . THR A 1 712 ? 4.730 -64.448 38.651 1.00 31.33 712 THR A O 1
ATOM 5590 N N . SER A 1 713 ? 3.999 -64.510 36.554 1.00 30.11 713 SER A N 1
ATOM 5591 C CA . SER A 1 713 ? 3.490 -65.894 36.364 1.00 30.11 713 SER A CA 1
ATOM 5592 C C . SER A 1 713 ? 2.359 -66.040 35.319 1.00 30.11 713 SER A C 1
ATOM 5594 O O . SER A 1 713 ? 1.361 -65.332 35.309 1.00 30.11 713 SER A O 1
ATOM 5596 N N . SER A 1 714 ? 2.586 -67.021 34.440 1.00 29.41 714 SER A N 1
ATOM 5597 C CA . SER A 1 714 ? 1.688 -67.882 33.645 1.00 29.41 714 SER A CA 1
ATOM 5598 C C . SER A 1 714 ? 0.171 -67.887 33.943 1.00 29.41 714 SER A C 1
ATOM 5600 O O . SER A 1 714 ? -0.223 -68.112 35.084 1.00 29.41 714 SER A O 1
ATOM 5602 N N . SER A 1 715 ? -0.688 -67.849 32.906 1.00 30.19 715 SER A N 1
ATOM 5603 C CA . SER A 1 715 ? -1.393 -69.041 32.348 1.00 30.19 715 SER A CA 1
ATOM 5604 C C . SER A 1 715 ? -2.702 -68.744 31.574 1.00 30.19 715 SER A C 1
ATOM 5606 O O . SER A 1 715 ? -3.498 -67.900 31.970 1.00 30.19 715 SER A O 1
ATOM 5608 N N . SER A 1 716 ? -2.914 -69.549 30.514 1.00 31.44 716 SER A N 1
ATOM 5609 C CA . SER A 1 716 ? -4.168 -69.961 29.823 1.00 31.44 716 SER A CA 1
ATOM 5610 C C . SER A 1 716 ? -5.032 -68.897 29.120 1.00 31.44 716 SER A C 1
ATOM 5612 O O . SER A 1 716 ? -5.597 -68.018 29.753 1.00 31.44 716 SER A O 1
ATOM 5614 N N . GLU A 1 717 ? -5.074 -68.868 27.781 1.00 31.23 717 GLU A N 1
ATOM 5615 C CA . GLU A 1 717 ? -5.925 -69.687 26.877 1.00 31.23 717 GLU A CA 1
ATOM 5616 C C . GLU A 1 717 ? -7.440 -69.429 27.007 1.00 31.23 717 GLU A C 1
ATOM 5618 O O . GLU A 1 717 ? -8.056 -69.867 27.970 1.00 31.23 717 GLU A O 1
ATOM 5623 N N . CYS A 1 718 ? -8.062 -68.816 25.987 1.00 29.31 718 CYS A N 1
ATOM 5624 C CA . CYS A 1 718 ? -8.955 -69.521 25.046 1.00 29.31 718 CYS A CA 1
ATOM 5625 C C . CYS A 1 718 ? -9.552 -68.574 23.979 1.00 29.31 718 CYS A C 1
ATOM 5627 O O . CYS A 1 718 ? -10.200 -67.590 24.318 1.00 29.31 718 CYS A O 1
ATOM 5629 N N . SER A 1 719 ? -9.322 -68.934 22.706 1.00 31.06 719 SER A N 1
ATOM 5630 C CA . SER A 1 719 ? -10.261 -68.981 21.556 1.00 31.06 719 SER A CA 1
ATOM 5631 C C . SER A 1 719 ? -11.404 -67.949 21.444 1.00 31.06 719 SER A C 1
ATOM 5633 O O . SER A 1 719 ? -12.212 -67.825 22.354 1.00 31.06 719 SER A O 1
ATOM 5635 N N . GLY A 1 720 ? -11.673 -67.313 20.302 1.00 29.77 720 GLY A N 1
ATOM 5636 C CA . GLY A 1 720 ? -11.148 -67.479 18.947 1.00 29.77 720 GLY A CA 1
ATOM 5637 C C . GLY A 1 720 ? -12.060 -66.795 17.915 1.00 29.77 720 GLY A C 1
ATOM 5638 O O . GLY A 1 720 ? -13.214 -66.520 18.233 1.00 29.77 720 GLY A O 1
ATOM 5639 N N . SER A 1 721 ? -11.497 -66.599 16.710 1.00 33.41 721 SER A N 1
ATOM 5640 C CA . SER A 1 721 ? -12.110 -66.612 15.358 1.00 33.41 721 SER A CA 1
ATOM 5641 C C . SER A 1 721 ? -13.332 -65.729 15.056 1.00 33.41 721 SER A C 1
ATOM 5643 O O . SER A 1 721 ? -14.267 -65.657 15.839 1.00 33.41 721 SER A O 1
ATOM 5645 N N . ASP A 1 722 ? -13.523 -65.138 13.880 1.00 40.22 722 ASP A N 1
ATOM 5646 C CA . ASP A 1 722 ? -12.753 -64.990 12.638 1.00 40.22 722 ASP A CA 1
ATOM 5647 C C . ASP A 1 722 ? -13.565 -63.995 11.782 1.00 40.22 722 ASP A C 1
ATOM 5649 O O . ASP A 1 722 ? -14.782 -64.170 11.652 1.00 40.22 722 ASP A O 1
ATOM 5653 N N . ASN A 1 723 ? -12.922 -62.954 11.244 1.00 39.00 723 ASN A N 1
ATOM 5654 C CA . ASN A 1 723 ? -12.868 -62.589 9.815 1.00 39.00 723 ASN A CA 1
ATOM 5655 C C . ASN A 1 723 ? -12.163 -61.245 9.621 1.00 39.00 723 ASN A C 1
ATOM 5657 O O . ASN A 1 723 ? -12.559 -60.269 10.299 1.00 39.00 723 ASN A O 1
#